Protein AF-A0A1G4JW52-F1 (afdb_monomer)

Solvent-accessible surface area (backbone atoms only — not comparable to full-atom values): 20414 Å² total; per-residue (Å²): 137,80,79,78,57,79,66,62,56,62,60,57,61,64,74,46,33,44,65,82,76,37,97,44,69,66,64,47,50,51,54,47,52,68,55,27,67,71,50,49,53,53,51,51,52,50,51,51,51,46,52,47,47,48,56,51,51,37,49,50,28,60,75,71,66,57,43,74,62,52,40,50,52,46,50,51,53,46,51,52,48,51,53,50,51,53,52,51,49,53,53,52,52,53,51,50,50,54,51,48,50,64,75,44,39,68,61,54,40,55,45,43,59,73,64,43,33,44,71,44,51,73,47,29,28,53,49,30,25,54,51,15,50,50,33,34,76,70,61,76,39,77,45,72,63,77,45,51,34,12,66,59,46,50,53,49,44,42,69,69,43,52,53,39,55,77,68,64,73,66,92,47,71,76,55,52,53,59,53,46,58,37,48,49,49,38,53,52,25,51,60,54,59,75,79,70,62,90,55,64,70,55,50,56,60,54,22,74,71,48,78,45,48,59,82,76,31,100,39,73,67,59,50,52,51,64,65,43,46,66,58,55,52,53,47,52,53,51,37,59,69,43,40,75,74,75,39,52,66,60,42,52,51,50,47,52,49,52,49,51,49,52,51,50,51,61,76,44,41,58,71,66,55,50,71,56,57,45,51,52,49,50,49,45,48,60,74,67,58,38,50,88,49,73,78,46,28,46,55,47,27,23,39,46,20,52,61,53,46,79,72,60,90,62,95,62,70,55,62,82,37,47,44,19,68,55,31,52,52,41,48,54,53,36,40,53,37,35,66,67,56,44,100,72,57,42,74,86,47,29,68,59,38,51,51,52,34,60,63,42,66,62,62,87,81,78,78,127

Secondary structure (DSSP, 8-state):
-----HHHHHHHTTSS-HHHHSSSHHHHHHHHHHH-HHHHHHHHHHHHHHHHHHHHHHHHHHHTT-HHHHHHHHHHHHHHHHHHHHHHHHHHHHHHHHHHHHHTHHHHHHHHHHH--TT-HHHHHHHHHHHHHHHHHTT-SSSS-S-SSHHHHHHHHIIIIIHHHHTT----HHHHHHHHHHHHHHHHHHHHTTSS-TTHHHHHHHHHH---HHHH-S-HHHHHHHHTHHHHHHHHHHHHHHHTTT-HHHHHHHHHHHHHHHHHHHHTGGGG--HHHHHHHHHHHHHH--TT-GGGHHHHHHHHHHHHHTT--SSS-S---SSHHHHHHHHHHHHHHHHTT-TT--GGGHHHHHHHHHHTT--GGG--

pLDDT: mean 81.18, std 14.86, range [28.08, 95.75]

Mean predicted aligned error: 9.91 Å

Sequence (368 aa):
MEGKSFLGLASDEKTQVPAKVFRCQALWAIRDVFKWRKFQIVAAIFVGLICASVVGLGRLFQTHGAGKVAYLLSAEFAFLGIELFFAATVIFIEQKKKTTVRQQRMELFRQIMAQQPGTALAKWDVIAVEMNDYLNKQAIWHSPWCFYDGAMLFAFFRTLIYIPLQDGKFDSDAEIVLLRDAAQNYEESLFASENENEKTGRVSNLSSEKKLPVELHHSKATWVLTRSKKMIVIGSLYALVYGWFGQLLAVVIFECFHFAISFYVFWNRANFLSLADSLEFMNNVHKFEPWEDDSKWDEIARATNAAFSGKRMDNFDNDYFFDGNHCRQLFKQRLSSIIADRKLRLPELIPFAHELRAACGFDSKDQV

Foldseek 3Di:
DDDPDPVVVVVVVLQFFQLVVDPDPVVVVVVQQVLDPVSVVVVVVLVVVLCCQLVVVVVVCVVVVVDPVSSVVSVVVSVVSVVVSVVVSVVVLVVLLLVVCLVCVLVLLVLCLVQLCQPPQVSLRNSQSVVLCVCVVVVVGSDSHSDRGSVRVVVSCVPRPQVCLVVVVDDDPVVNVSSVVSSVSNLVSNCVVVVDDPCPVVLLVQLVPDDFLVVVDVDPVRVLVVQCVVVVVVLVVVCVVCVVVVPNVVSVVVSVVSVVVSVVCLVCVLVVDDLSLLSVLLVLCVVQLCQQPLVCLQSSQSSSLSVQQVPDPDPGDSRSARGSVSSVVSLLVNLVCACVCDDNGDVSCNVVSVVSCVRNVVDPPPDD

Radius of gyration: 25.96 Å; Cα contacts (8 Å, |Δi|>4): 309; chains: 1; bounding box: 70×64×62 Å

Structure (mmCIF, N/CA/C/O backbone):
data_AF-A0A1G4JW52-F1
#
_entry.id   AF-A0A1G4JW52-F1
#
loop_
_atom_site.group_PDB
_atom_site.id
_atom_site.type_symbol
_atom_site.label_atom_id
_atom_site.label_alt_id
_atom_site.label_comp_id
_atom_site.label_asym_id
_atom_site.label_entity_id
_atom_site.label_seq_id
_atom_site.pdbx_PDB_ins_code
_atom_site.Cartn_x
_atom_site.Cartn_y
_atom_site.Cartn_z
_atom_site.occupancy
_atom_site.B_iso_or_equiv
_atom_site.auth_seq_id
_atom_site.auth_comp_id
_atom_site.auth_asym_id
_atom_site.auth_atom_id
_atom_site.pdbx_PDB_model_num
ATOM 1 N N . MET A 1 1 ? 2.669 -43.915 -13.879 1.00 36.38 1 MET A N 1
ATOM 2 C CA . MET A 1 1 ? 3.300 -42.577 -13.898 1.00 36.38 1 MET A CA 1
ATOM 3 C C . MET A 1 1 ? 2.516 -41.732 -14.880 1.00 36.38 1 MET A C 1
ATOM 5 O O . MET A 1 1 ? 2.816 -41.715 -16.064 1.00 36.38 1 MET A O 1
ATOM 9 N N . GLU A 1 2 ? 1.417 -41.160 -14.401 1.00 29.41 2 GLU A N 1
ATOM 10 C CA . GLU A 1 2 ? 0.492 -40.385 -15.223 1.00 29.41 2 GLU A CA 1
ATOM 11 C C . GLU A 1 2 ? 1.015 -38.961 -15.387 1.00 29.41 2 GLU A C 1
ATOM 13 O O . GLU A 1 2 ? 1.279 -38.256 -14.410 1.00 29.41 2 GLU A O 1
ATOM 18 N N . GLY A 1 3 ? 1.169 -38.553 -16.644 1.00 31.36 3 GLY A N 1
ATOM 19 C CA . GLY A 1 3 ? 1.405 -37.170 -17.014 1.00 31.36 3 GLY A CA 1
ATOM 20 C C . GLY A 1 3 ? 0.182 -36.334 -16.663 1.00 31.36 3 GLY A C 1
ATOM 21 O O . GLY A 1 3 ? -0.808 -36.331 -17.392 1.00 31.36 3 GLY A O 1
ATOM 22 N N . LYS A 1 4 ? 0.264 -35.586 -15.560 1.00 32.56 4 LYS A N 1
ATOM 23 C CA . LYS A 1 4 ? -0.603 -34.425 -15.356 1.00 32.56 4 LYS A CA 1
ATOM 24 C C . LYS A 1 4 ? -0.311 -33.438 -16.481 1.00 32.56 4 LYS A C 1
ATOM 26 O O . LYS A 1 4 ? 0.816 -32.969 -16.633 1.00 32.56 4 LYS A O 1
ATOM 31 N N . SER A 1 5 ? -1.322 -33.202 -17.311 1.00 33.56 5 SER A N 1
ATOM 32 C CA . SER A 1 5 ? -1.207 -32.373 -18.502 1.00 33.56 5 SER A CA 1
ATOM 33 C C . SER A 1 5 ? -0.759 -30.952 -18.143 1.00 33.56 5 SER A C 1
ATOM 35 O O . SER A 1 5 ? -1.274 -30.315 -17.225 1.00 33.56 5 SER A O 1
ATOM 37 N N . PHE A 1 6 ? 0.185 -30.435 -18.925 1.00 34.00 6 PHE A N 1
ATOM 38 C CA . PHE A 1 6 ? 0.658 -29.048 -18.891 1.00 34.00 6 PHE A CA 1
ATOM 39 C C . PHE A 1 6 ? -0.477 -28.029 -19.162 1.00 34.00 6 PHE A C 1
ATOM 41 O O . PHE A 1 6 ? -0.340 -26.842 -18.886 1.00 34.00 6 PHE A O 1
ATOM 48 N N . LEU A 1 7 ? -1.622 -28.501 -19.672 1.00 35.06 7 LEU A N 1
ATOM 49 C CA . LEU A 1 7 ? -2.827 -27.716 -19.943 1.00 35.06 7 LEU A CA 1
ATOM 50 C C . LEU A 1 7 ? -3.673 -27.446 -18.687 1.00 35.06 7 LEU A C 1
ATOM 52 O O . LEU A 1 7 ? -4.317 -26.403 -18.629 1.00 35.06 7 LEU A O 1
ATOM 56 N N . GLY A 1 8 ? -3.633 -28.318 -17.671 1.00 28.08 8 GLY A N 1
ATOM 57 C CA . GLY A 1 8 ? -4.371 -28.111 -16.414 1.00 28.08 8 GLY A CA 1
ATOM 58 C C . GLY A 1 8 ? -3.768 -27.029 -15.509 1.00 28.08 8 GLY A C 1
ATOM 59 O O . GLY A 1 8 ? -4.492 -26.333 -14.807 1.00 28.08 8 GLY A O 1
ATOM 60 N N . LEU A 1 9 ? -2.448 -26.823 -15.574 1.00 36.09 9 LEU A N 1
ATOM 61 C CA . LEU A 1 9 ? -1.764 -25.752 -14.832 1.00 36.09 9 LEU A CA 1
ATOM 62 C C . LEU A 1 9 ? -2.040 -24.361 -15.428 1.00 36.09 9 LEU A C 1
ATOM 64 O O . LEU A 1 9 ? -2.125 -23.381 -14.696 1.00 36.09 9 LEU A O 1
ATOM 68 N N . ALA A 1 10 ? -2.236 -24.271 -16.747 1.00 43.75 10 ALA A N 1
ATOM 69 C CA . ALA A 1 10 ? -2.485 -23.003 -17.434 1.00 43.75 10 ALA A CA 1
ATOM 70 C C . ALA A 1 10 ? -3.913 -22.456 -17.228 1.00 43.75 10 ALA A C 1
ATOM 72 O O . ALA A 1 10 ? -4.134 -21.254 -17.399 1.00 43.75 10 ALA A O 1
ATOM 73 N N . SER A 1 11 ? -4.884 -23.313 -16.888 1.00 43.53 11 SER A N 1
ATOM 74 C CA . SER A 1 11 ? -6.239 -22.887 -16.510 1.00 43.53 11 SER A CA 1
ATOM 75 C C . SER A 1 11 ? -6.322 -22.441 -15.050 1.00 43.53 11 SER A C 1
ATOM 77 O O . SER A 1 11 ? -7.004 -21.458 -14.774 1.00 43.53 11 SER A O 1
ATOM 79 N N . ASP A 1 12 ? -5.587 -23.097 -14.145 1.00 51.25 12 ASP A N 1
ATOM 80 C CA . ASP A 1 12 ? -5.534 -22.734 -12.718 1.00 51.25 12 ASP A CA 1
ATOM 81 C C . ASP A 1 12 ? -4.677 -21.482 -12.446 1.00 51.25 12 ASP A C 1
ATOM 83 O O . ASP A 1 12 ? -4.957 -20.719 -11.526 1.00 51.25 12 ASP A O 1
ATOM 87 N N . GLU A 1 13 ? -3.662 -21.196 -13.272 1.00 54.56 13 GLU A N 1
ATOM 88 C CA . GLU A 1 13 ? -2.859 -19.964 -13.153 1.00 54.56 13 GLU A CA 1
ATOM 89 C C . GLU A 1 13 ? -3.654 -18.678 -13.458 1.00 54.56 13 GLU A C 1
ATOM 91 O O . GLU A 1 13 ? -3.258 -17.589 -13.038 1.00 54.56 13 GLU A O 1
ATOM 96 N N . LYS A 1 14 ? -4.765 -18.775 -14.204 1.00 58.12 14 LYS A N 1
ATOM 97 C CA . LYS A 1 14 ? -5.596 -17.616 -14.580 1.00 58.12 14 LYS A CA 1
ATOM 98 C C . LYS A 1 14 ? -6.627 -17.235 -13.521 1.00 58.12 14 LYS A C 1
ATOM 100 O O . LYS A 1 14 ? -7.138 -16.122 -13.563 1.00 58.12 14 LYS A O 1
ATOM 105 N N . THR A 1 15 ? -6.934 -18.135 -12.591 1.00 69.81 15 THR A N 1
ATOM 106 C CA . THR A 1 15 ? -7.945 -17.927 -11.541 1.00 69.81 15 THR A CA 1
ATOM 107 C C . THR A 1 15 ? -7.345 -17.409 -10.234 1.00 69.81 15 THR A C 1
ATOM 109 O O . THR A 1 15 ? -8.069 -17.192 -9.264 1.00 69.81 15 THR A O 1
ATOM 112 N N . GLN A 1 16 ? -6.028 -17.188 -10.186 1.00 85.69 16 GLN A N 1
ATOM 113 C CA . GLN A 1 16 ? -5.319 -16.745 -8.990 1.00 85.69 16 GLN A CA 1
ATOM 114 C C . GLN A 1 16 ? -4.599 -15.417 -9.219 1.00 85.69 16 GLN A C 1
ATOM 116 O O . GLN A 1 16 ? -4.092 -15.133 -10.305 1.00 85.69 16 GLN A O 1
ATOM 121 N N . VAL A 1 17 ? -4.524 -14.600 -8.165 1.00 90.50 17 VAL A N 1
ATOM 122 C CA . VAL A 1 17 ? -3.693 -13.394 -8.178 1.00 90.50 17 VAL A CA 1
ATOM 123 C C . VAL A 1 17 ? -2.208 -13.766 -8.294 1.00 90.50 17 VAL A C 1
ATOM 125 O O . VAL A 1 17 ? -1.778 -14.768 -7.711 1.00 90.50 17 VAL A O 1
ATOM 128 N N . PRO A 1 18 ? -1.390 -12.952 -8.981 1.00 90.75 18 PRO A N 1
ATOM 129 C CA . PRO A 1 18 ? 0.047 -13.180 -9.100 1.00 90.75 18 PRO A CA 1
ATOM 130 C C . PRO A 1 18 ? 0.778 -13.415 -7.778 1.00 90.75 18 PRO A C 1
ATOM 132 O O . PRO A 1 18 ? 1.715 -14.207 -7.752 1.00 90.75 18 PRO A O 1
ATOM 135 N N . ALA A 1 19 ? 0.347 -12.805 -6.674 1.00 90.62 19 ALA A N 1
ATOM 136 C CA . ALA A 1 19 ? 0.946 -13.031 -5.359 1.00 90.62 19 ALA A CA 1
ATOM 137 C C . ALA A 1 19 ? 0.933 -14.499 -4.890 1.00 90.62 19 ALA A C 1
ATOM 139 O O . ALA A 1 19 ? 1.749 -14.871 -4.052 1.00 90.62 19 ALA A O 1
ATOM 140 N N . LYS A 1 20 ? 0.046 -15.343 -5.436 1.00 89.62 20 LYS A N 1
ATOM 141 C CA . LYS A 1 20 ? -0.003 -16.789 -5.145 1.00 89.62 20 LYS A CA 1
ATOM 142 C C . LYS A 1 20 ? 0.909 -17.619 -6.053 1.00 89.62 20 LYS A C 1
ATOM 144 O O . LYS A 1 20 ? 1.243 -18.749 -5.716 1.00 89.62 20 LYS A O 1
ATOM 149 N N . VAL A 1 21 ? 1.319 -17.056 -7.189 1.00 89.62 21 VAL A N 1
ATOM 150 C CA . VAL A 1 21 ? 2.126 -17.728 -8.220 1.00 89.62 21 VAL A CA 1
ATOM 151 C C . VAL A 1 21 ? 3.598 -17.318 -8.125 1.00 89.62 21 VAL A C 1
ATOM 153 O O . VAL A 1 21 ? 4.502 -18.135 -8.293 1.00 89.62 21 VAL A O 1
ATOM 156 N N . PHE A 1 22 ? 3.861 -16.041 -7.849 1.00 88.62 22 PHE A N 1
ATOM 157 C CA . PHE A 1 22 ? 5.203 -15.478 -7.793 1.00 88.62 22 PHE A CA 1
ATOM 158 C C . PHE A 1 22 ? 5.724 -15.419 -6.366 1.00 88.62 22 PHE A C 1
ATOM 160 O O . PHE A 1 22 ? 5.031 -15.015 -5.440 1.00 88.62 22 PHE A O 1
ATOM 167 N N . ARG A 1 23 ? 7.014 -15.726 -6.208 1.00 86.44 23 ARG A N 1
ATOM 168 C CA . ARG A 1 23 ? 7.703 -15.626 -4.916 1.00 86.44 23 ARG A CA 1
ATOM 169 C C . ARG A 1 23 ? 7.748 -14.193 -4.375 1.00 86.44 23 ARG A C 1
ATOM 171 O O . ARG A 1 23 ? 7.809 -14.002 -3.166 1.00 86.44 23 ARG A O 1
ATOM 178 N N . CYS A 1 24 ? 7.792 -13.199 -5.260 1.00 87.56 24 CYS A N 1
ATOM 179 C CA . CYS A 1 24 ? 7.760 -11.793 -4.882 1.00 87.56 24 CYS A CA 1
ATOM 180 C C . CYS A 1 24 ? 7.247 -10.905 -6.022 1.00 87.56 24 CYS A C 1
ATOM 182 O O . CYS A 1 24 ? 7.323 -11.257 -7.205 1.00 87.56 24 CYS A O 1
ATOM 184 N N . GLN A 1 25 ? 6.809 -9.703 -5.650 1.00 87.75 25 GLN A N 1
ATOM 185 C CA . GLN A 1 25 ? 6.288 -8.693 -6.567 1.00 87.75 25 GLN A CA 1
ATOM 186 C C . GLN A 1 25 ? 7.308 -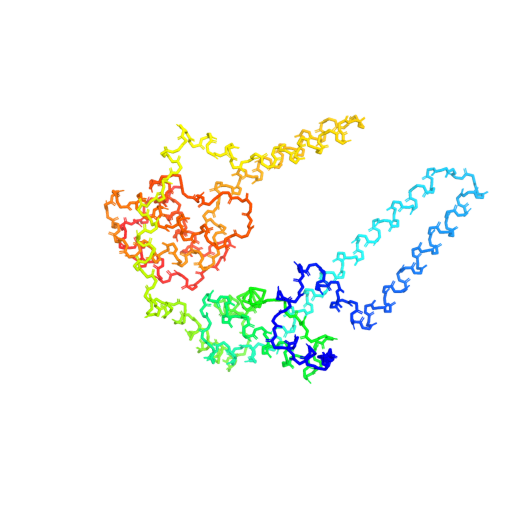8.263 -7.631 1.00 87.75 25 GLN A C 1
ATOM 188 O O . GLN A 1 25 ? 6.928 -8.008 -8.770 1.00 87.75 25 GLN A O 1
ATOM 193 N N . ALA A 1 26 ? 8.604 -8.230 -7.303 1.00 86.00 26 ALA A N 1
ATOM 194 C CA . ALA A 1 26 ? 9.647 -7.853 -8.258 1.00 86.00 26 ALA A CA 1
ATOM 195 C C . ALA A 1 26 ? 9.738 -8.837 -9.438 1.00 86.00 26 ALA A C 1
ATOM 197 O O . ALA A 1 26 ? 9.808 -8.414 -10.590 1.00 86.00 26 ALA A O 1
ATOM 198 N N . LEU A 1 27 ? 9.677 -10.147 -9.170 1.00 89.94 27 LEU A N 1
ATOM 199 C CA . LEU A 1 27 ? 9.713 -11.172 -10.220 1.00 89.94 27 LEU A CA 1
ATOM 200 C C . LEU A 1 27 ? 8.478 -11.108 -11.121 1.00 89.94 27 LEU A C 1
ATOM 202 O O . LEU A 1 27 ? 8.601 -11.233 -12.341 1.00 89.94 27 LEU A O 1
ATOM 206 N N . TRP A 1 28 ? 7.301 -10.883 -10.531 1.00 92.88 28 TRP A N 1
ATOM 207 C CA . TRP A 1 28 ? 6.077 -10.649 -11.294 1.00 92.88 28 TRP A CA 1
ATOM 208 C C . TRP A 1 28 ? 6.202 -9.409 -12.183 1.00 92.88 28 TRP A C 1
ATOM 210 O O . TRP A 1 28 ? 5.951 -9.501 -13.382 1.00 92.88 28 TRP A O 1
ATOM 220 N N . ALA A 1 29 ? 6.632 -8.277 -11.617 1.00 90.06 29 ALA A N 1
ATOM 221 C CA . ALA A 1 29 ? 6.743 -7.017 -12.340 1.00 90.06 29 ALA A CA 1
ATOM 222 C C . ALA A 1 29 ? 7.694 -7.156 -13.531 1.00 90.06 29 ALA A C 1
ATOM 224 O O . ALA A 1 29 ? 7.327 -6.798 -14.644 1.00 90.06 29 ALA A O 1
ATOM 225 N N . ILE A 1 30 ? 8.868 -7.764 -13.323 1.00 89.56 30 ILE A N 1
ATOM 226 C CA . ILE A 1 30 ? 9.816 -8.096 -14.393 1.00 89.56 30 ILE A CA 1
ATOM 227 C C . ILE A 1 30 ? 9.107 -8.903 -15.485 1.00 89.56 30 ILE A C 1
ATOM 229 O O . ILE A 1 30 ? 9.122 -8.508 -16.649 1.00 89.56 30 ILE A O 1
ATOM 233 N N . ARG A 1 31 ? 8.437 -10.006 -15.134 1.00 90.69 31 ARG A N 1
ATOM 234 C CA . ARG A 1 31 ? 7.753 -10.844 -16.129 1.00 90.69 31 ARG A CA 1
ATOM 235 C C . ARG A 1 31 ? 6.669 -10.084 -16.897 1.00 90.69 31 ARG A C 1
ATOM 237 O O . ARG A 1 31 ? 6.579 -10.279 -18.108 1.00 90.69 31 ARG A O 1
ATOM 244 N N . ASP A 1 32 ? 5.866 -9.261 -16.224 1.00 90.69 32 ASP A N 1
ATOM 245 C CA . ASP A 1 32 ? 4.846 -8.410 -16.852 1.00 90.69 32 ASP A CA 1
ATOM 246 C C . ASP A 1 32 ? 5.504 -7.484 -17.883 1.00 90.69 32 ASP A C 1
ATOM 248 O O . ASP A 1 32 ? 5.226 -7.593 -19.077 1.00 90.69 32 ASP A O 1
ATOM 252 N N . VAL A 1 33 ? 6.507 -6.708 -17.456 1.00 90.31 33 VAL A N 1
ATOM 253 C CA . VAL A 1 33 ? 7.274 -5.793 -18.315 1.00 90.31 33 VAL A CA 1
ATOM 254 C C . VAL A 1 33 ? 7.837 -6.516 -19.545 1.00 90.31 33 VAL A C 1
ATOM 256 O O . VAL A 1 33 ? 7.682 -6.053 -20.677 1.00 90.31 33 VAL A O 1
ATOM 259 N N . PHE A 1 34 ? 8.464 -7.679 -19.351 1.00 90.06 34 PHE A N 1
ATOM 260 C CA . PHE A 1 34 ? 9.072 -8.449 -20.435 1.00 90.06 34 PHE A CA 1
ATOM 261 C C . PHE A 1 34 ? 8.050 -9.068 -21.392 1.00 90.06 34 PHE A C 1
ATOM 263 O O . PHE A 1 34 ? 8.429 -9.425 -22.505 1.00 90.06 34 PHE A O 1
ATOM 270 N N . LYS A 1 35 ? 6.767 -9.182 -21.029 1.00 90.44 35 LYS A N 1
ATOM 271 C CA . LYS A 1 35 ? 5.701 -9.561 -21.974 1.00 90.44 35 LYS A CA 1
ATOM 272 C C . LYS A 1 35 ? 5.273 -8.396 -22.863 1.00 90.44 35 LYS A C 1
ATOM 274 O O . LYS A 1 35 ? 4.626 -8.613 -23.888 1.00 90.44 35 LYS A O 1
ATOM 279 N N . TRP A 1 36 ? 5.658 -7.166 -22.535 1.00 91.88 36 TRP A N 1
ATOM 280 C CA . TRP A 1 36 ? 5.297 -6.008 -23.331 1.00 91.88 36 TRP A CA 1
ATOM 281 C C . TRP A 1 36 ? 6.199 -5.841 -24.556 1.00 91.88 36 TRP A C 1
ATOM 283 O O . TRP A 1 36 ? 7.333 -5.377 -24.465 1.00 91.88 36 TRP A O 1
ATOM 293 N N . ARG A 1 37 ? 5.662 -6.113 -25.749 1.00 90.56 37 ARG A N 1
ATOM 294 C CA . ARG A 1 37 ? 6.407 -5.974 -27.015 1.00 90.56 37 ARG A CA 1
ATOM 295 C C . ARG A 1 37 ? 7.048 -4.594 -27.217 1.00 90.56 37 ARG A C 1
ATOM 297 O O . ARG A 1 37 ? 8.169 -4.511 -27.704 1.00 90.56 37 ARG A O 1
ATOM 304 N N . LYS A 1 38 ? 6.363 -3.506 -26.834 1.00 90.44 38 LYS A N 1
ATOM 305 C CA . LYS A 1 38 ? 6.927 -2.146 -26.945 1.00 90.44 38 LYS A CA 1
ATOM 306 C C . LYS A 1 38 ? 8.148 -1.980 -26.038 1.00 90.44 38 LYS A C 1
ATOM 308 O O . LYS A 1 38 ? 9.149 -1.434 -26.483 1.00 90.44 38 LYS A O 1
ATOM 313 N N . PHE A 1 39 ? 8.085 -2.500 -24.811 1.00 91.50 39 PHE A N 1
ATOM 314 C CA . PHE A 1 39 ? 9.230 -2.497 -23.905 1.00 91.50 39 PHE A CA 1
ATOM 315 C C . PHE A 1 39 ? 10.388 -3.322 -24.465 1.00 91.50 39 PHE A C 1
ATOM 317 O O . PHE A 1 39 ? 11.506 -2.829 -24.481 1.00 91.50 39 PHE A O 1
ATOM 324 N N . GLN A 1 40 ? 10.132 -4.529 -24.981 1.00 92.62 40 GLN A N 1
ATOM 325 C CA . GLN A 1 40 ? 11.180 -5.381 -25.557 1.00 92.62 40 GLN A CA 1
ATOM 326 C C . GLN A 1 40 ? 11.977 -4.658 -26.655 1.00 92.62 40 GLN A C 1
ATOM 328 O O . GLN A 1 40 ? 13.202 -4.731 -26.673 1.00 92.62 40 GLN A O 1
ATOM 333 N N . ILE A 1 41 ? 11.290 -3.926 -27.541 1.00 93.56 41 ILE A N 1
ATOM 334 C CA . ILE A 1 41 ? 11.931 -3.143 -28.609 1.00 93.56 41 ILE A CA 1
ATOM 335 C C . ILE A 1 41 ? 12.787 -2.018 -28.016 1.00 93.56 41 ILE A C 1
ATOM 337 O O . ILE A 1 41 ? 13.953 -1.878 -28.375 1.00 93.56 41 ILE A O 1
ATOM 341 N N . VAL A 1 42 ? 12.229 -1.232 -27.090 1.00 93.88 42 VAL A N 1
ATOM 342 C CA . VAL A 1 42 ? 12.944 -0.109 -26.462 1.00 93.88 42 VAL A CA 1
ATOM 343 C C . VAL A 1 42 ? 14.151 -0.602 -25.657 1.00 93.88 42 VAL A C 1
ATOM 345 O O . VAL A 1 42 ? 15.231 -0.032 -25.772 1.00 93.88 42 VAL A O 1
ATOM 348 N N . ALA A 1 43 ? 13.999 -1.686 -24.897 1.00 93.12 43 ALA A N 1
ATOM 349 C CA . ALA A 1 43 ? 15.075 -2.300 -24.130 1.00 93.12 43 ALA A CA 1
ATOM 350 C C . ALA A 1 43 ? 16.192 -2.824 -25.043 1.00 93.12 43 ALA A C 1
ATOM 352 O O . ALA A 1 43 ? 17.362 -2.603 -24.750 1.00 93.12 43 ALA A O 1
ATOM 353 N N . ALA A 1 44 ? 15.858 -3.451 -26.177 1.00 94.06 44 ALA A N 1
ATOM 354 C CA . ALA A 1 44 ? 16.855 -3.904 -27.147 1.00 94.06 44 ALA A CA 1
ATOM 355 C C . ALA A 1 44 ? 17.651 -2.734 -27.750 1.00 94.06 44 ALA A C 1
ATOM 357 O O . ALA A 1 44 ? 18.877 -2.807 -27.837 1.00 94.06 44 ALA A O 1
ATOM 358 N N . ILE A 1 45 ? 16.974 -1.636 -28.110 1.00 94.44 45 ILE A N 1
ATOM 359 C CA . ILE A 1 45 ? 17.630 -0.410 -28.593 1.00 94.44 45 ILE A CA 1
ATOM 360 C C . ILE A 1 45 ? 18.543 0.165 -27.505 1.00 94.44 45 ILE A C 1
ATOM 362 O O . ILE A 1 45 ? 19.698 0.482 -27.776 1.00 94.44 45 ILE A O 1
ATOM 366 N N . PHE A 1 46 ? 18.050 0.260 -26.269 1.00 93.44 46 PHE A N 1
ATOM 367 C CA . PHE A 1 46 ? 18.803 0.797 -25.139 1.00 93.44 46 PHE A CA 1
ATOM 368 C C . PHE A 1 46 ? 20.062 -0.027 -24.834 1.00 93.44 46 PHE A C 1
ATOM 370 O O . PHE A 1 46 ? 21.151 0.532 -24.725 1.00 93.44 46 PHE A O 1
ATOM 377 N N . VAL A 1 47 ? 19.946 -1.357 -24.785 1.00 91.81 47 VAL A N 1
ATOM 378 C CA . VAL A 1 47 ? 21.094 -2.262 -24.613 1.00 91.81 47 VAL A CA 1
ATOM 379 C C . VAL A 1 47 ? 22.091 -2.092 -25.758 1.00 91.81 47 VAL A C 1
ATOM 381 O O . VAL A 1 47 ? 23.290 -1.991 -25.508 1.00 91.81 47 VAL A O 1
ATOM 384 N N . GLY A 1 48 ? 21.612 -1.982 -27.002 1.00 92.31 48 GLY A N 1
ATOM 385 C CA . GLY A 1 48 ? 22.464 -1.698 -28.157 1.00 92.31 48 GLY A CA 1
ATOM 386 C C . GLY A 1 48 ? 23.253 -0.393 -28.009 1.00 92.31 48 GLY A C 1
ATOM 387 O O . GLY A 1 48 ? 24.456 -0.378 -28.267 1.00 92.31 48 GLY A O 1
ATOM 388 N N . LEU A 1 49 ? 22.609 0.679 -27.534 1.00 90.88 49 LEU A N 1
ATOM 389 C CA . LEU A 1 49 ? 23.253 1.973 -27.277 1.00 90.88 49 LEU A CA 1
ATOM 390 C C . LEU A 1 49 ? 24.295 1.897 -26.153 1.00 90.88 49 LEU A C 1
ATOM 392 O O . LEU A 1 49 ? 25.370 2.474 -26.297 1.00 90.88 49 LEU A O 1
ATOM 396 N N . ILE A 1 50 ? 24.016 1.163 -25.073 1.00 89.94 50 ILE A N 1
ATOM 397 C CA . ILE A 1 50 ? 24.970 0.946 -23.974 1.00 89.94 50 ILE A CA 1
ATOM 398 C C . ILE A 1 50 ? 26.182 0.137 -24.449 1.00 89.94 50 ILE A C 1
ATOM 400 O O . ILE A 1 50 ? 27.323 0.497 -24.168 1.00 89.94 50 ILE A O 1
ATOM 404 N N . CYS A 1 51 ? 25.970 -0.937 -25.213 1.00 86.94 51 CYS A N 1
ATOM 405 C CA . CYS A 1 51 ? 27.077 -1.706 -25.777 1.00 86.94 51 CYS A CA 1
ATOM 406 C C . CYS A 1 51 ? 27.922 -0.848 -26.729 1.00 86.94 51 CYS A C 1
ATOM 408 O O . CYS A 1 51 ? 29.151 -0.884 -26.661 1.00 86.94 51 CYS A O 1
ATOM 410 N N . ALA A 1 52 ? 27.277 -0.049 -27.585 1.00 86.12 52 ALA A N 1
ATOM 411 C CA . ALA A 1 52 ? 27.965 0.857 -28.496 1.00 86.12 52 ALA A CA 1
ATOM 412 C C . ALA A 1 52 ? 28.752 1.947 -27.752 1.00 86.12 52 ALA A C 1
ATOM 414 O O . ALA A 1 52 ? 29.874 2.253 -28.151 1.00 86.12 52 ALA A O 1
ATOM 415 N N . SER A 1 53 ? 28.215 2.502 -26.660 1.00 83.75 53 SER A N 1
ATOM 416 C CA . SER A 1 53 ? 28.902 3.530 -25.874 1.00 83.75 53 SER A CA 1
ATOM 417 C C . SER A 1 53 ? 30.095 2.955 -25.110 1.00 83.75 53 SER A C 1
ATOM 419 O O . SER A 1 53 ? 31.197 3.479 -25.245 1.00 83.75 53 SER A O 1
ATOM 421 N N . VAL A 1 54 ? 29.931 1.840 -24.393 1.00 81.94 54 VAL A N 1
ATOM 422 C CA . VAL A 1 54 ? 31.007 1.231 -23.592 1.00 81.94 54 VAL A CA 1
ATOM 423 C C . VAL A 1 54 ? 32.128 0.695 -24.484 1.00 81.94 54 VAL A C 1
ATOM 425 O O . VAL A 1 54 ? 33.303 0.946 -24.220 1.00 81.94 54 VAL A O 1
ATOM 428 N N . VAL A 1 55 ? 31.796 -0.008 -25.573 1.00 82.12 55 VAL A N 1
ATOM 429 C CA . VAL A 1 55 ? 32.808 -0.575 -26.481 1.00 82.12 55 VAL A CA 1
ATOM 430 C C . VAL A 1 55 ? 33.402 0.501 -27.390 1.00 82.12 55 VAL A C 1
ATOM 432 O O . VAL A 1 55 ? 34.617 0.540 -27.578 1.00 82.12 55 VAL A O 1
ATOM 435 N N . GLY A 1 56 ? 32.568 1.376 -27.954 1.00 79.81 56 GLY A N 1
ATOM 436 C CA . GLY A 1 56 ? 32.989 2.410 -28.899 1.00 79.81 56 GLY A CA 1
ATOM 437 C C . GLY A 1 56 ? 33.795 3.519 -28.233 1.00 79.81 56 GLY A C 1
ATOM 438 O O . GLY A 1 56 ? 34.941 3.754 -28.615 1.00 79.81 56 GLY A O 1
ATOM 439 N N . LEU A 1 57 ? 33.240 4.161 -27.198 1.00 76.81 57 LEU A N 1
ATOM 440 C CA . LEU A 1 57 ? 33.948 5.216 -26.465 1.00 76.81 57 LEU A CA 1
ATOM 441 C C . LEU A 1 57 ? 35.108 4.636 -25.658 1.00 76.81 57 LEU A C 1
ATOM 443 O O . LEU A 1 57 ? 36.174 5.239 -25.621 1.00 76.81 57 LEU A O 1
ATOM 447 N N . GLY A 1 58 ? 34.954 3.436 -25.088 1.00 74.75 58 GLY A N 1
ATOM 448 C CA . GLY A 1 58 ? 36.041 2.757 -24.384 1.00 74.75 58 GLY A CA 1
ATOM 449 C C . GLY A 1 58 ? 37.262 2.516 -25.275 1.00 74.75 58 GLY A C 1
ATOM 450 O O . GLY A 1 58 ? 38.385 2.808 -24.863 1.00 74.75 58 GLY A O 1
ATOM 451 N N . ARG A 1 59 ? 37.057 2.058 -26.519 1.00 76.81 59 ARG A N 1
ATOM 452 C CA . ARG A 1 59 ? 38.146 1.922 -27.502 1.00 76.81 59 ARG A CA 1
ATOM 453 C C . ARG A 1 59 ? 38.733 3.273 -27.899 1.00 76.81 59 ARG A C 1
ATOM 455 O O . ARG A 1 59 ? 39.951 3.393 -27.914 1.00 76.81 59 ARG A O 1
ATOM 462 N N . LEU A 1 60 ? 37.902 4.287 -28.150 1.00 77.19 60 LEU A N 1
ATOM 463 C CA . LEU A 1 60 ? 38.368 5.640 -28.489 1.00 77.19 60 LEU A CA 1
ATOM 464 C C . LEU A 1 60 ? 39.221 6.264 -27.372 1.00 77.19 60 LEU A C 1
ATOM 466 O O . LEU A 1 60 ? 40.266 6.858 -27.637 1.00 77.19 60 LEU A O 1
ATOM 470 N N . PHE A 1 61 ? 38.825 6.095 -26.110 1.00 78.19 61 PHE A N 1
ATOM 471 C CA . PHE A 1 61 ? 39.589 6.592 -24.965 1.00 78.19 61 PHE A CA 1
ATOM 472 C C . PHE A 1 61 ? 40.919 5.858 -24.784 1.00 78.19 61 PHE A C 1
ATOM 474 O O . PHE A 1 61 ? 41.914 6.483 -24.409 1.00 78.19 61 PHE A O 1
ATOM 481 N N . GLN A 1 62 ? 40.965 4.560 -25.096 1.00 72.62 62 GLN A N 1
ATOM 482 C CA . GLN A 1 62 ? 42.212 3.795 -25.110 1.00 72.62 62 GLN A CA 1
ATOM 483 C C . GLN A 1 62 ? 43.139 4.229 -26.253 1.00 72.62 62 GLN A C 1
ATOM 485 O O . GLN A 1 62 ? 44.334 4.396 -26.021 1.00 72.62 62 GLN A O 1
ATOM 490 N N . THR A 1 63 ? 42.614 4.466 -27.461 1.00 77.12 63 THR A N 1
ATOM 491 C CA . THR A 1 63 ? 43.428 4.869 -28.623 1.00 77.12 63 THR A CA 1
ATOM 492 C C . THR A 1 63 ? 43.966 6.294 -28.516 1.00 77.12 63 THR A C 1
ATOM 494 O O . THR A 1 63 ? 45.064 6.558 -28.993 1.00 77.12 63 THR A O 1
ATOM 497 N N . HIS A 1 64 ? 43.232 7.209 -27.876 1.00 77.69 64 HIS A N 1
ATOM 498 C CA . HIS A 1 64 ? 43.643 8.611 -27.707 1.00 77.69 64 HIS A CA 1
ATOM 499 C C . HIS A 1 64 ? 44.392 8.898 -26.395 1.00 77.69 64 HIS A C 1
ATOM 501 O O . HIS A 1 64 ? 44.655 10.056 -26.081 1.00 77.69 64 HIS A O 1
ATOM 507 N N . GLY A 1 65 ? 44.747 7.870 -25.616 1.00 72.56 65 GLY A N 1
ATOM 508 C CA . GLY A 1 65 ? 45.559 8.036 -24.406 1.00 72.56 65 GLY A CA 1
ATOM 509 C C . GLY A 1 65 ? 44.834 8.691 -23.223 1.00 72.56 65 GLY A C 1
ATOM 510 O O . GLY A 1 65 ? 45.485 9.051 -22.246 1.00 72.56 65 GLY A O 1
ATOM 511 N N . ALA A 1 66 ? 43.498 8.794 -23.256 1.00 69.31 66 ALA A N 1
ATOM 512 C CA . ALA A 1 66 ? 42.679 9.361 -22.172 1.00 69.31 66 ALA A CA 1
ATOM 513 C C . ALA A 1 66 ? 42.690 8.508 -20.879 1.00 69.31 66 ALA A C 1
ATOM 515 O O . ALA A 1 66 ? 42.159 8.905 -19.841 1.00 69.31 66 ALA A O 1
ATOM 516 N N . GLY A 1 67 ? 43.337 7.339 -20.925 1.00 75.00 67 GLY A N 1
ATOM 517 C CA . GLY A 1 67 ? 43.693 6.541 -19.759 1.00 75.00 67 GLY A CA 1
ATOM 518 C C . GLY A 1 67 ? 42.536 5.740 -19.156 1.00 75.00 67 GLY A C 1
ATOM 519 O O . GLY A 1 67 ? 41.382 5.809 -19.576 1.00 75.00 67 GLY A O 1
ATOM 520 N N . LYS A 1 68 ? 42.861 4.950 -18.125 1.00 77.00 68 LYS A N 1
ATOM 521 C CA . LYS A 1 68 ? 41.907 4.082 -17.405 1.00 77.00 68 LYS A CA 1
ATOM 522 C C . LYS A 1 68 ? 40.755 4.868 -16.761 1.00 77.00 68 LYS A C 1
ATOM 524 O O . LYS A 1 68 ? 39.668 4.325 -16.611 1.00 77.00 68 LYS A O 1
ATOM 529 N N . VAL A 1 69 ? 40.982 6.137 -16.418 1.00 77.94 69 VAL A N 1
ATOM 530 C CA . VAL A 1 69 ? 39.992 7.013 -15.772 1.00 77.94 69 VAL A CA 1
ATOM 531 C C . VAL A 1 69 ? 38.818 7.316 -16.706 1.00 77.94 69 VAL A C 1
ATOM 533 O O . VAL A 1 69 ? 37.674 7.174 -16.292 1.00 77.94 69 VAL A O 1
ATOM 536 N N . ALA A 1 70 ? 39.071 7.653 -17.975 1.00 78.62 70 ALA A N 1
ATOM 537 C CA . ALA A 1 70 ? 38.002 7.918 -18.941 1.00 78.62 70 ALA A CA 1
ATOM 538 C C . ALA A 1 70 ? 37.146 6.668 -19.220 1.00 78.62 70 ALA A C 1
ATOM 540 O O . ALA A 1 70 ? 35.923 6.757 -19.326 1.00 78.62 70 ALA A O 1
ATOM 541 N N . TYR A 1 71 ? 37.777 5.489 -19.260 1.00 78.38 71 TYR A N 1
ATOM 542 C CA . TYR A 1 71 ? 37.063 4.215 -19.362 1.00 78.38 71 TYR A CA 1
ATOM 543 C C . TYR A 1 71 ? 36.174 3.955 -18.136 1.00 78.38 71 TYR A C 1
ATOM 545 O O . TYR A 1 71 ? 34.996 3.643 -18.302 1.00 78.38 71 TYR A O 1
ATOM 553 N N . LEU A 1 72 ? 36.701 4.139 -16.918 1.00 78.88 72 LEU A N 1
ATOM 554 C CA . LEU A 1 72 ? 35.920 3.988 -15.685 1.00 78.88 72 LEU A CA 1
ATOM 555 C C . LEU A 1 72 ? 34.722 4.945 -15.656 1.00 78.88 72 LEU A C 1
ATOM 557 O O . LEU A 1 72 ? 33.606 4.497 -15.431 1.00 78.88 72 LEU A O 1
ATOM 561 N N . LEU A 1 73 ? 34.919 6.222 -15.996 1.00 79.94 73 LEU A N 1
ATOM 562 C CA . LEU A 1 73 ? 33.822 7.192 -16.085 1.00 79.94 73 LEU A CA 1
ATOM 563 C C . LEU A 1 73 ? 32.758 6.767 -17.105 1.00 79.94 73 LEU A C 1
ATOM 565 O O . LEU A 1 73 ? 31.567 6.879 -16.829 1.00 79.94 73 LEU A O 1
ATOM 569 N N . SER A 1 74 ? 33.159 6.236 -18.266 1.00 81.00 74 SER A N 1
ATOM 570 C CA . SER A 1 74 ? 32.202 5.745 -19.268 1.00 81.00 74 SER A CA 1
ATOM 571 C C . SER A 1 74 ? 31.370 4.555 -18.772 1.00 81.00 74 SER A C 1
ATOM 573 O O . SER A 1 74 ? 30.179 4.475 -19.073 1.00 81.00 74 SER A O 1
ATOM 575 N N . ALA A 1 75 ? 31.970 3.663 -17.977 1.00 80.62 75 ALA A N 1
ATOM 576 C CA . ALA A 1 75 ? 31.275 2.534 -17.368 1.00 80.62 75 ALA A CA 1
ATOM 577 C C . ALA A 1 75 ? 30.300 2.992 -16.269 1.00 80.62 75 ALA A C 1
ATOM 579 O O . ALA A 1 75 ? 29.168 2.516 -16.234 1.00 80.62 75 ALA A O 1
ATOM 580 N N . GLU A 1 76 ? 30.696 3.962 -15.440 1.00 81.75 76 GLU A N 1
ATOM 581 C CA . GLU A 1 76 ? 29.825 4.569 -14.422 1.00 81.75 76 GLU A CA 1
ATOM 582 C C . GLU A 1 76 ? 28.610 5.266 -15.054 1.00 81.75 76 GLU A C 1
ATOM 584 O O . GLU A 1 76 ? 27.473 5.050 -14.636 1.00 81.75 76 GLU A O 1
ATOM 589 N N . PHE A 1 77 ? 28.804 6.039 -16.130 1.00 82.69 77 PHE A N 1
ATOM 590 C CA . PHE A 1 77 ? 27.684 6.646 -16.859 1.00 82.69 77 PHE A CA 1
ATOM 591 C C . PHE A 1 77 ? 26.759 5.604 -17.498 1.00 82.69 77 PHE A C 1
ATOM 593 O O . PHE A 1 77 ? 25.544 5.804 -17.532 1.00 82.69 77 PHE A O 1
ATOM 600 N N . ALA A 1 78 ? 27.306 4.490 -17.993 1.00 85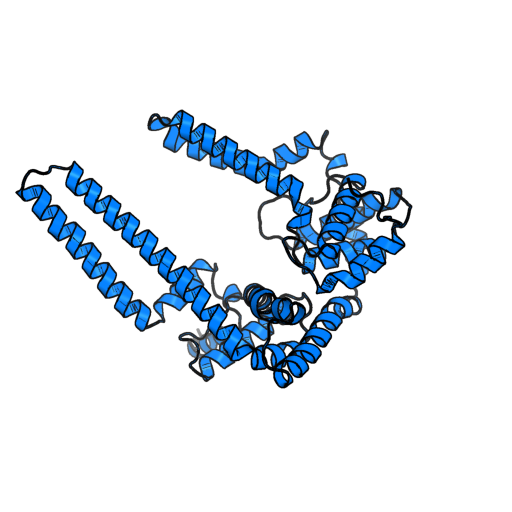.88 78 ALA A N 1
ATOM 601 C CA . ALA A 1 78 ? 26.499 3.392 -18.513 1.00 85.88 78 ALA A CA 1
ATOM 602 C C . ALA A 1 78 ? 25.664 2.732 -17.405 1.00 85.88 78 ALA A C 1
ATOM 604 O O . ALA A 1 78 ? 24.481 2.463 -17.615 1.00 85.88 78 ALA A O 1
ATOM 605 N N . PHE A 1 79 ? 26.250 2.524 -16.223 1.00 83.50 79 PHE A N 1
ATOM 606 C CA . PHE A 1 79 ? 25.550 1.988 -15.058 1.00 83.50 79 PHE A CA 1
ATOM 607 C C . PHE A 1 79 ? 24.419 2.918 -14.599 1.00 83.50 79 PHE A C 1
ATOM 609 O O . PHE A 1 79 ? 23.271 2.483 -14.518 1.00 83.50 79 PHE A O 1
ATOM 616 N N . LEU A 1 80 ? 24.701 4.215 -14.440 1.00 84.50 80 LEU A N 1
ATOM 617 C CA . LEU A 1 80 ? 23.684 5.225 -14.132 1.00 84.50 80 LEU A CA 1
ATOM 618 C C . LEU A 1 80 ? 22.567 5.251 -15.188 1.00 84.50 80 LEU A C 1
ATOM 620 O O . LEU A 1 80 ? 21.387 5.349 -14.858 1.00 84.50 80 LEU A O 1
ATOM 624 N N . GLY A 1 81 ? 22.920 5.123 -16.470 1.00 88.12 81 GLY A N 1
ATOM 625 C CA . GLY A 1 81 ? 21.947 5.027 -17.556 1.00 88.12 81 GLY A CA 1
ATOM 626 C C . GLY A 1 81 ? 21.003 3.833 -17.395 1.00 88.12 81 GLY A C 1
ATOM 627 O O . GLY A 1 81 ? 19.796 3.977 -17.592 1.00 88.12 81 GLY A O 1
ATOM 628 N N . ILE A 1 82 ? 21.531 2.665 -17.016 1.00 88.56 82 ILE A N 1
ATOM 629 C CA . ILE A 1 82 ? 20.736 1.458 -16.753 1.00 88.56 82 ILE A CA 1
ATOM 630 C C . ILE A 1 82 ? 19.778 1.689 -15.577 1.00 88.56 82 ILE A C 1
ATOM 632 O O . ILE A 1 82 ? 18.591 1.373 -15.693 1.00 88.56 82 ILE A O 1
ATOM 636 N N . GLU A 1 83 ? 20.252 2.276 -14.477 1.00 86.69 83 GLU A N 1
ATOM 637 C CA . GLU A 1 83 ? 19.408 2.593 -13.317 1.00 86.69 83 GLU A CA 1
ATOM 638 C C . GLU A 1 83 ? 18.259 3.539 -13.690 1.00 86.69 83 GLU A C 1
ATOM 640 O O . GLU A 1 83 ? 17.094 3.258 -13.390 1.00 86.69 83 GLU A O 1
ATOM 645 N N . LEU A 1 84 ? 18.565 4.620 -14.416 1.00 88.56 84 LEU A N 1
ATOM 646 C CA . LEU A 1 84 ? 17.568 5.578 -14.895 1.00 88.56 84 LEU A CA 1
ATOM 647 C C . LEU A 1 84 ? 16.554 4.927 -15.843 1.00 88.56 84 LEU A C 1
ATOM 649 O O . LEU A 1 84 ? 15.361 5.226 -15.762 1.00 88.56 84 LEU A O 1
ATOM 653 N N . PHE A 1 85 ? 16.993 4.011 -16.710 1.00 91.06 85 PHE A N 1
ATOM 654 C CA . PHE A 1 85 ? 16.109 3.272 -17.611 1.00 91.06 85 PHE A CA 1
ATOM 655 C C . PHE A 1 85 ? 15.109 2.391 -16.849 1.00 91.06 85 PHE A C 1
ATOM 657 O O . PHE A 1 85 ? 13.906 2.412 -17.142 1.00 91.06 85 PHE A O 1
ATOM 664 N N . PHE A 1 86 ? 15.573 1.648 -15.840 1.00 87.06 86 PHE A N 1
ATOM 665 C CA . PHE A 1 86 ? 14.689 0.845 -14.994 1.00 87.06 86 PHE A CA 1
ATOM 666 C C . PHE A 1 86 ? 13.739 1.722 -14.173 1.00 87.06 86 PHE A C 1
ATOM 668 O O . PHE A 1 86 ? 12.538 1.444 -14.144 1.00 87.06 86 PHE A O 1
ATOM 675 N N . ALA A 1 87 ? 14.230 2.813 -13.579 1.00 86.75 87 ALA A N 1
ATOM 676 C CA . ALA A 1 87 ? 13.399 3.758 -12.835 1.00 86.75 87 ALA A CA 1
ATOM 677 C C . ALA A 1 87 ? 12.293 4.365 -13.718 1.00 86.75 87 ALA A C 1
ATOM 679 O O . ALA A 1 87 ? 11.117 4.349 -13.345 1.00 86.75 87 ALA A O 1
ATOM 680 N N . ALA A 1 88 ? 12.640 4.824 -14.925 1.00 90.94 88 ALA A N 1
ATOM 681 C CA . ALA A 1 88 ? 11.683 5.359 -15.890 1.00 90.94 88 ALA A CA 1
ATOM 682 C C . ALA A 1 88 ? 10.643 4.309 -16.312 1.00 90.94 88 ALA A C 1
ATOM 684 O O . ALA A 1 88 ? 9.453 4.616 -16.400 1.00 90.94 88 ALA A O 1
ATOM 685 N N . THR A 1 89 ? 11.070 3.059 -16.516 1.00 89.44 89 THR A N 1
ATOM 686 C CA . THR A 1 89 ? 10.177 1.940 -16.851 1.00 89.44 89 THR A CA 1
ATOM 687 C C . THR A 1 89 ? 9.158 1.685 -15.743 1.00 89.44 89 THR A C 1
ATOM 689 O O . THR A 1 89 ? 7.964 1.574 -16.026 1.00 89.44 89 THR A O 1
ATOM 692 N N . VAL A 1 90 ? 9.603 1.635 -14.482 1.00 88.50 90 VAL A N 1
ATOM 693 C CA . VAL A 1 90 ? 8.717 1.445 -13.323 1.00 88.50 90 VAL A CA 1
ATOM 694 C C . VAL A 1 90 ? 7.698 2.580 -13.239 1.00 88.50 90 VAL A C 1
ATOM 696 O O . VAL A 1 90 ? 6.499 2.314 -13.172 1.00 88.50 90 VAL A O 1
ATOM 699 N N . ILE A 1 91 ? 8.146 3.838 -13.324 1.00 89.94 91 ILE A N 1
ATOM 700 C CA . ILE A 1 91 ? 7.253 5.008 -13.291 1.00 89.94 91 ILE A CA 1
ATOM 701 C C . ILE A 1 91 ? 6.220 4.926 -14.418 1.00 89.94 91 ILE A C 1
ATOM 703 O O . ILE A 1 91 ? 5.028 5.122 -14.184 1.00 89.94 91 ILE A O 1
ATOM 707 N N . PHE A 1 92 ? 6.655 4.616 -15.638 1.00 91.69 92 PHE A N 1
ATOM 708 C CA . PHE A 1 92 ? 5.778 4.561 -16.801 1.00 91.69 92 PHE A CA 1
ATOM 709 C C . PHE A 1 92 ? 4.708 3.469 -16.683 1.00 91.69 92 PHE A C 1
ATOM 711 O O . PHE A 1 92 ? 3.538 3.715 -16.981 1.00 91.69 92 PHE A O 1
ATOM 718 N N . ILE A 1 93 ? 5.078 2.279 -16.208 1.00 90.56 93 ILE A N 1
ATOM 719 C CA . ILE A 1 93 ? 4.130 1.179 -15.993 1.00 90.56 93 ILE A CA 1
ATOM 720 C C . ILE A 1 93 ? 3.126 1.536 -14.906 1.00 90.56 93 ILE A C 1
ATOM 722 O O . ILE A 1 93 ? 1.927 1.338 -15.103 1.00 90.56 93 ILE A O 1
ATOM 726 N N . GLU A 1 94 ? 3.582 2.116 -13.799 1.00 89.94 94 GLU A N 1
ATOM 727 C CA . GLU A 1 94 ? 2.696 2.560 -12.726 1.00 89.94 94 GLU A CA 1
ATOM 728 C C . GLU A 1 94 ? 1.711 3.633 -13.213 1.00 89.94 94 GLU A C 1
ATOM 730 O O . GLU A 1 94 ? 0.513 3.543 -12.945 1.00 89.94 94 GLU A O 1
ATOM 735 N N . GLN A 1 95 ? 2.157 4.601 -14.018 1.00 92.31 95 GLN A N 1
ATOM 736 C CA . GLN A 1 95 ? 1.259 5.587 -14.633 1.00 92.31 95 GLN A CA 1
ATOM 737 C C . GLN A 1 95 ? 0.257 4.946 -15.600 1.00 92.31 95 GLN A C 1
ATOM 739 O O . GLN A 1 95 ? -0.924 5.312 -15.619 1.00 92.31 95 GLN A O 1
ATOM 744 N N . LYS A 1 96 ? 0.693 3.953 -16.379 1.00 93.06 96 LYS A N 1
ATOM 745 C CA . LYS A 1 96 ? -0.187 3.214 -17.285 1.00 93.06 96 LYS A CA 1
ATOM 746 C C . LYS A 1 96 ? -1.252 2.427 -16.516 1.00 93.06 96 LYS A C 1
ATOM 748 O O . LYS A 1 96 ? -2.417 2.462 -16.915 1.00 93.06 96 LYS A O 1
ATOM 753 N N . LYS A 1 97 ? -0.900 1.775 -15.401 1.00 93.50 97 LYS A N 1
ATOM 754 C CA . LYS A 1 97 ? -1.870 1.109 -14.512 1.00 93.50 97 LYS A CA 1
ATOM 755 C C . LYS A 1 97 ? -2.871 2.107 -13.944 1.00 93.50 97 LYS A C 1
ATOM 757 O O . LYS A 1 97 ? -4.071 1.888 -14.068 1.00 93.50 97 LYS A O 1
ATOM 762 N N . LYS A 1 98 ? -2.401 3.244 -13.413 1.00 93.06 98 LYS A N 1
ATOM 763 C CA . LYS A 1 98 ? -3.278 4.313 -12.898 1.00 93.06 98 LYS A CA 1
ATOM 764 C C . LYS A 1 98 ? -4.266 4.802 -13.955 1.00 93.06 98 LYS A C 1
ATOM 766 O O . LYS A 1 98 ? -5.451 4.961 -13.677 1.00 93.06 98 LYS A O 1
ATOM 771 N N . THR A 1 99 ? -3.785 5.005 -15.178 1.00 93.31 99 THR A N 1
ATOM 772 C CA . THR A 1 99 ? -4.624 5.406 -16.315 1.00 93.31 99 THR A CA 1
ATOM 773 C C . THR A 1 99 ? -5.654 4.328 -16.649 1.00 93.31 99 THR A C 1
ATOM 775 O O . THR A 1 99 ? -6.828 4.640 -16.812 1.00 93.31 99 THR A O 1
ATOM 778 N N . THR A 1 100 ? -5.234 3.062 -16.668 1.00 93.88 100 THR A N 1
ATOM 779 C CA . THR A 1 100 ? -6.114 1.913 -16.923 1.00 93.88 100 THR A CA 1
ATOM 780 C C . THR A 1 100 ? -7.227 1.826 -15.879 1.00 93.88 100 THR A C 1
ATOM 782 O O . THR A 1 100 ? -8.392 1.726 -16.244 1.00 93.88 100 THR A O 1
ATOM 785 N N . VAL A 1 101 ? -6.899 1.955 -14.588 1.00 93.75 101 VAL A N 1
ATOM 786 C CA . VAL A 1 101 ? -7.891 1.964 -13.497 1.00 93.75 101 VAL A CA 1
ATOM 787 C C . VAL A 1 101 ? -8.879 3.117 -13.656 1.00 93.75 101 VAL A C 1
ATOM 789 O O . VAL A 1 101 ? -10.080 2.909 -13.539 1.00 93.75 101 VAL A O 1
ATOM 792 N N . ARG A 1 102 ? -8.402 4.328 -13.972 1.00 90.81 102 ARG A N 1
ATOM 793 C CA . ARG A 1 102 ? -9.284 5.486 -14.194 1.00 90.81 102 ARG A CA 1
ATOM 794 C C . ARG A 1 102 ? -10.235 5.281 -15.368 1.00 90.81 102 ARG A C 1
ATOM 796 O O . ARG A 1 102 ? -11.384 5.692 -15.274 1.00 90.81 102 ARG A O 1
ATOM 803 N N . GLN A 1 103 ? -9.761 4.671 -16.452 1.00 91.62 103 GLN A N 1
ATOM 804 C CA . GLN A 1 103 ? -10.568 4.395 -17.642 1.00 91.62 103 GLN A CA 1
ATOM 805 C C . GLN A 1 103 ? -11.573 3.262 -17.413 1.00 91.62 103 GLN A C 1
ATOM 807 O O . GLN A 1 103 ? -12.672 3.310 -17.948 1.00 91.62 103 GLN A O 1
ATOM 812 N N . GLN A 1 104 ? -11.211 2.258 -16.610 1.00 93.56 104 GLN A N 1
ATOM 813 C CA . GLN A 1 104 ? -12.039 1.080 -16.327 1.00 93.56 104 GLN A CA 1
ATOM 814 C C . GLN A 1 104 ? -12.728 1.155 -14.956 1.00 93.56 104 GLN A C 1
ATOM 816 O O . GLN A 1 104 ? -13.097 0.132 -14.381 1.00 93.56 104 GLN A O 1
ATOM 821 N N . ARG A 1 105 ? -12.908 2.367 -14.415 1.00 91.12 105 ARG A N 1
ATOM 822 C CA . ARG A 1 105 ? -13.473 2.587 -13.075 1.00 91.12 105 ARG A CA 1
ATOM 823 C C . ARG A 1 105 ? -14.889 2.037 -12.925 1.00 91.12 105 ARG A C 1
ATOM 825 O O . ARG A 1 105 ? -15.183 1.455 -11.892 1.00 91.12 105 ARG A O 1
ATOM 832 N N . MET A 1 106 ? -15.727 2.154 -13.957 1.00 89.31 106 MET A N 1
ATOM 833 C CA . MET A 1 106 ? -17.103 1.640 -13.929 1.00 89.31 106 MET A CA 1
ATOM 834 C C . MET A 1 106 ? -17.149 0.122 -13.745 1.00 89.31 106 MET A C 1
ATOM 836 O O . MET A 1 106 ? -17.926 -0.378 -12.938 1.00 89.31 106 MET A O 1
ATOM 840 N N . GLU A 1 107 ? -16.279 -0.609 -14.443 1.00 92.31 107 GLU A N 1
ATOM 841 C CA . GLU A 1 107 ? -16.186 -2.063 -14.293 1.00 92.31 107 GLU A CA 1
ATOM 842 C C . GLU A 1 107 ? -15.655 -2.441 -12.906 1.00 92.31 107 GLU A C 1
ATOM 844 O O . GLU A 1 107 ? -16.214 -3.314 -12.248 1.00 92.31 107 GLU A O 1
ATOM 849 N N . LEU A 1 108 ? -14.641 -1.725 -12.408 1.00 92.94 108 LEU A N 1
ATOM 850 C CA . LEU A 1 108 ? -14.141 -1.926 -11.048 1.00 92.94 108 LEU A CA 1
ATOM 851 C C . LEU A 1 108 ? -15.242 -1.707 -9.997 1.00 92.94 108 LEU A C 1
ATOM 853 O O . LEU A 1 108 ? -15.375 -2.509 -9.075 1.00 92.94 108 LEU A O 1
ATOM 857 N N . PHE A 1 109 ? -16.067 -0.671 -10.148 1.00 88.81 109 PHE A N 1
ATOM 858 C CA . PHE A 1 109 ? -17.199 -0.429 -9.254 1.00 88.81 109 PHE A CA 1
ATOM 859 C C . PHE A 1 109 ? -18.258 -1.516 -9.321 1.00 88.81 109 PHE A C 1
ATOM 861 O O . PHE A 1 109 ? -18.734 -1.951 -8.275 1.00 88.81 109 PHE A O 1
ATOM 868 N N . ARG A 1 110 ? -18.590 -1.993 -10.523 1.00 91.06 110 ARG A N 1
ATOM 869 C CA . ARG A 1 110 ? -19.527 -3.105 -10.700 1.00 91.06 110 ARG A CA 1
ATOM 870 C C . ARG A 1 110 ? -19.091 -4.324 -9.881 1.00 91.06 110 ARG A C 1
ATOM 872 O O . ARG A 1 110 ? -19.922 -4.945 -9.223 1.00 91.06 110 ARG A O 1
ATOM 879 N N . GLN A 1 111 ? -17.793 -4.629 -9.879 1.00 92.69 111 GLN A N 1
ATOM 880 C CA . GLN A 1 111 ? -17.240 -5.731 -9.088 1.00 92.69 111 GLN A CA 1
ATOM 881 C C . GLN A 1 111 ? -17.229 -5.437 -7.581 1.00 92.69 111 GLN A C 1
ATOM 883 O O . GLN A 1 111 ? -17.541 -6.319 -6.785 1.00 92.69 111 GLN A O 1
ATOM 888 N N . ILE A 1 112 ? -16.934 -4.199 -7.169 1.00 91.69 112 ILE A N 1
ATOM 889 C CA . ILE A 1 112 ? -16.989 -3.790 -5.755 1.00 91.69 112 ILE A CA 1
ATOM 890 C C . ILE A 1 112 ? -18.412 -3.919 -5.201 1.00 91.69 112 ILE A C 1
ATOM 892 O O . ILE A 1 112 ? -18.581 -4.494 -4.129 1.00 91.69 112 ILE A O 1
ATOM 896 N N . MET A 1 113 ? -19.426 -3.459 -5.939 1.00 89.62 113 MET A N 1
ATOM 897 C CA . MET A 1 113 ? -20.831 -3.582 -5.535 1.00 89.62 113 MET A CA 1
ATOM 898 C C . MET A 1 113 ? -21.279 -5.042 -5.425 1.00 89.62 113 MET A C 1
ATOM 900 O O . MET A 1 113 ? -22.042 -5.392 -4.528 1.00 89.62 113 MET A O 1
ATOM 904 N N . ALA A 1 114 ? -20.808 -5.900 -6.334 1.00 90.56 114 ALA A N 1
ATOM 905 C CA . ALA A 1 114 ? -21.155 -7.317 -6.332 1.00 90.56 114 ALA A CA 1
ATOM 906 C C . ALA A 1 114 ? -20.504 -8.082 -5.168 1.00 90.56 114 ALA A C 1
ATOM 908 O O . ALA A 1 114 ? -21.150 -8.918 -4.545 1.00 90.56 114 ALA A O 1
ATOM 909 N N . GLN A 1 115 ? -19.229 -7.806 -4.877 1.00 89.81 115 GLN A N 1
ATOM 910 C CA . GLN A 1 115 ? -18.441 -8.578 -3.907 1.00 89.81 115 GLN A CA 1
ATOM 911 C C . GLN A 1 115 ? -18.474 -7.996 -2.484 1.00 89.81 115 GLN A C 1
ATOM 913 O O . GLN A 1 115 ? -18.174 -8.708 -1.519 1.00 89.81 115 GLN A O 1
ATOM 918 N N . GLN A 1 116 ? -18.807 -6.707 -2.343 1.00 90.06 116 GLN A N 1
ATOM 919 C CA . GLN A 1 116 ? -18.842 -5.964 -1.076 1.00 90.06 116 GLN A CA 1
ATOM 920 C C . GLN A 1 116 ? -17.575 -6.211 -0.235 1.00 90.06 116 GLN A C 1
ATOM 922 O O . GLN A 1 116 ? -17.614 -6.878 0.810 1.00 90.06 116 GLN A O 1
ATOM 927 N N . PRO A 1 117 ? -16.401 -5.780 -0.738 1.00 88.12 117 PRO A N 1
ATOM 928 C CA . PRO A 1 117 ? -15.117 -6.246 -0.232 1.00 88.12 117 PRO A CA 1
ATOM 929 C C . PRO A 1 117 ? -14.715 -5.658 1.127 1.00 88.12 117 PRO A C 1
ATOM 931 O O . PRO A 1 117 ? -13.886 -6.264 1.811 1.00 88.12 117 PRO A O 1
ATOM 934 N N . GLY A 1 118 ? -15.258 -4.505 1.531 1.00 88.25 118 GLY A N 1
ATOM 935 C CA . GLY A 1 118 ? -14.821 -3.776 2.722 1.00 88.25 118 GLY A CA 1
ATOM 936 C C . GLY A 1 118 ? -13.295 -3.632 2.771 1.00 88.25 118 GLY A C 1
ATOM 937 O O . GLY A 1 118 ? -12.654 -3.253 1.788 1.00 88.25 118 GLY A O 1
ATOM 938 N N . THR A 1 119 ? -12.687 -3.995 3.903 1.00 87.06 119 THR A N 1
ATOM 939 C CA . THR A 1 119 ? -11.219 -4.063 4.060 1.00 87.06 119 THR A CA 1
ATOM 940 C C . THR A 1 119 ? -10.638 -5.468 3.847 1.00 87.06 119 THR A C 1
ATOM 942 O O . THR A 1 119 ? -9.427 -5.670 3.975 1.00 87.06 119 THR A O 1
ATOM 945 N N . ALA A 1 120 ? -11.468 -6.461 3.516 1.00 88.25 120 ALA A N 1
ATOM 946 C CA . ALA A 1 120 ? -11.057 -7.857 3.451 1.00 88.25 120 ALA A CA 1
ATOM 947 C C . ALA A 1 120 ? -10.236 -8.140 2.184 1.00 88.25 120 ALA A C 1
ATOM 949 O O . ALA A 1 120 ? -10.782 -8.327 1.096 1.00 88.25 120 ALA A O 1
ATOM 950 N N . LEU A 1 121 ? -8.908 -8.238 2.326 1.00 87.81 121 LEU A N 1
ATOM 951 C CA . LEU A 1 121 ? -7.991 -8.467 1.197 1.00 87.81 121 LEU A CA 1
ATOM 952 C C . LEU A 1 121 ? -8.321 -9.727 0.382 1.00 87.81 121 LEU A C 1
ATOM 954 O O . LEU A 1 121 ? -8.119 -9.731 -0.825 1.00 87.81 121 LEU A O 1
ATOM 958 N N . ALA A 1 122 ? -8.894 -10.762 1.003 1.00 89.12 122 ALA A N 1
ATOM 959 C CA . ALA A 1 122 ? -9.330 -11.963 0.290 1.00 89.12 122 ALA A CA 1
ATOM 960 C C . ALA A 1 122 ? -10.446 -11.678 -0.732 1.00 89.12 122 ALA A C 1
ATOM 962 O O . ALA A 1 122 ? -10.439 -12.258 -1.814 1.00 89.12 122 ALA A O 1
ATOM 963 N N . LYS A 1 123 ? -11.379 -10.767 -0.421 1.00 91.81 123 LYS A N 1
ATOM 964 C CA . LYS A 1 123 ? -12.404 -10.322 -1.376 1.00 91.81 123 LYS A CA 1
ATOM 965 C C . LYS A 1 123 ? -11.791 -9.423 -2.451 1.00 91.81 123 LYS A C 1
ATOM 967 O O . LYS A 1 123 ? -12.116 -9.558 -3.626 1.00 91.81 123 LYS A O 1
ATOM 972 N N . TRP A 1 124 ? -10.840 -8.565 -2.077 1.00 93.94 124 TRP A N 1
ATOM 973 C CA . TRP A 1 124 ? -10.084 -7.764 -3.044 1.00 93.94 124 TRP A CA 1
ATOM 974 C C . TRP A 1 124 ? -9.245 -8.611 -4.010 1.00 93.94 124 TRP A C 1
ATOM 976 O O . TRP A 1 124 ? -9.112 -8.232 -5.169 1.00 93.94 124 TRP A O 1
ATOM 986 N N . ASP A 1 125 ? -8.716 -9.759 -3.579 1.00 93.94 125 ASP A N 1
ATOM 987 C CA . ASP A 1 125 ? -8.028 -10.706 -4.463 1.00 93.94 125 ASP A CA 1
ATOM 988 C C . ASP A 1 125 ? -8.978 -11.261 -5.533 1.00 93.94 125 ASP A C 1
ATOM 990 O O . ASP A 1 125 ? -8.586 -11.372 -6.692 1.00 93.94 125 ASP A O 1
ATOM 994 N N . VAL A 1 126 ? -10.228 -11.576 -5.169 1.00 94.00 126 VAL A N 1
ATOM 995 C CA . VAL A 1 126 ? -11.252 -12.028 -6.129 1.00 94.00 126 VAL A CA 1
ATOM 996 C C . VAL A 1 126 ? -11.520 -10.936 -7.163 1.00 94.00 126 VAL A C 1
ATOM 998 O O . VAL A 1 126 ? -11.422 -11.193 -8.362 1.00 94.00 126 VAL A O 1
ATOM 1001 N N . ILE A 1 127 ? -11.737 -9.697 -6.710 1.00 95.06 127 ILE A N 1
ATOM 1002 C CA . ILE A 1 127 ? -11.922 -8.543 -7.603 1.00 95.06 127 ILE A CA 1
ATOM 1003 C C . ILE A 1 127 ? -10.687 -8.350 -8.502 1.00 95.06 127 ILE A C 1
ATOM 1005 O O . ILE A 1 127 ? -10.821 -8.070 -9.691 1.00 95.06 127 ILE A O 1
ATOM 1009 N N . ALA A 1 128 ? -9.471 -8.528 -7.975 1.00 95.75 128 ALA A N 1
ATOM 1010 C CA . ALA A 1 128 ? -8.242 -8.406 -8.757 1.00 95.75 128 ALA A CA 1
ATOM 1011 C C . ALA A 1 128 ? -8.122 -9.477 -9.848 1.00 95.75 128 ALA A C 1
ATOM 1013 O O . ALA A 1 128 ? -7.687 -9.157 -10.956 1.00 95.75 128 ALA A O 1
ATOM 1014 N N . VAL A 1 129 ? -8.534 -10.718 -9.573 1.00 94.94 129 VAL A N 1
ATOM 1015 C CA . VAL A 1 129 ? -8.610 -11.788 -10.583 1.00 94.94 129 VAL A CA 1
ATOM 1016 C C . VAL A 1 129 ? -9.613 -11.426 -11.674 1.00 94.94 129 VAL A C 1
ATOM 1018 O O . VAL A 1 129 ? -9.268 -11.474 -12.854 1.00 94.94 129 VAL A O 1
ATOM 1021 N N . GLU A 1 130 ? -10.820 -11.008 -11.298 1.00 94.81 130 GLU A N 1
ATOM 1022 C CA . GLU A 1 130 ? -11.872 -10.643 -12.252 1.00 94.81 130 GLU A CA 1
ATOM 1023 C C . GLU A 1 130 ? -11.465 -9.449 -13.127 1.00 94.81 130 GLU A C 1
ATOM 1025 O O . GLU A 1 130 ? -11.638 -9.477 -14.347 1.00 94.81 130 GLU A O 1
ATOM 1030 N N . MET A 1 131 ? -10.850 -8.426 -12.530 1.00 95.75 131 MET A N 1
ATOM 1031 C CA . MET A 1 131 ? -10.327 -7.273 -13.263 1.00 95.75 131 MET A CA 1
ATOM 1032 C C . MET A 1 131 ? -9.180 -7.656 -14.199 1.00 95.75 131 MET A C 1
ATOM 1034 O O . MET A 1 131 ? -9.124 -7.174 -15.329 1.00 95.75 131 MET A O 1
ATOM 1038 N N . ASN A 1 132 ? -8.266 -8.524 -13.766 1.00 95.25 132 ASN A N 1
ATOM 1039 C CA . ASN A 1 132 ? -7.185 -9.022 -14.616 1.00 95.25 132 ASN A CA 1
ATOM 1040 C C . ASN A 1 132 ? -7.726 -9.791 -15.830 1.00 95.25 132 ASN A C 1
ATOM 1042 O O . ASN A 1 132 ? -7.280 -9.551 -16.955 1.00 95.25 132 ASN A O 1
ATOM 1046 N N . ASP A 1 133 ? -8.710 -10.667 -15.618 1.00 94.12 133 ASP A N 1
ATOM 1047 C CA . ASP A 1 133 ? -9.356 -11.423 -16.691 1.00 94.12 133 ASP A CA 1
ATOM 1048 C C . ASP A 1 133 ? -10.085 -10.494 -17.674 1.00 94.12 133 ASP A C 1
ATOM 1050 O O . ASP A 1 133 ? -9.891 -10.602 -18.888 1.00 94.12 133 ASP A O 1
ATOM 1054 N N . TYR A 1 134 ? -10.838 -9.514 -17.166 1.00 95.19 134 TYR A N 1
ATOM 1055 C CA . TYR A 1 134 ? -11.486 -8.490 -17.987 1.00 95.19 134 TYR A CA 1
ATOM 1056 C C . TYR A 1 134 ? -10.472 -7.704 -18.836 1.00 95.19 134 TYR A C 1
ATOM 1058 O O . TYR A 1 134 ? -10.612 -7.628 -20.059 1.00 95.19 134 TYR A O 1
ATOM 1066 N N . LEU A 1 135 ? -9.409 -7.171 -18.223 1.00 94.94 135 LEU A N 1
ATOM 1067 C CA . LEU A 1 135 ? -8.389 -6.379 -18.922 1.00 94.94 135 LEU A CA 1
ATOM 1068 C C . LEU A 1 135 ? -7.650 -7.185 -19.995 1.00 94.94 135 LEU A C 1
ATOM 1070 O O . LEU A 1 135 ? -7.288 -6.634 -21.039 1.00 94.94 135 LEU A O 1
ATOM 1074 N N . ASN A 1 136 ? -7.431 -8.475 -19.742 1.00 93.31 136 ASN A N 1
ATOM 1075 C CA . ASN A 1 136 ? -6.807 -9.388 -20.688 1.00 93.31 136 ASN A CA 1
ATOM 1076 C C . ASN A 1 136 ? -7.743 -9.715 -21.862 1.00 93.31 136 ASN A C 1
ATOM 1078 O O . ASN A 1 136 ? -7.320 -9.646 -23.015 1.00 93.31 136 ASN A O 1
ATOM 1082 N N . LYS A 1 137 ? -9.022 -10.011 -21.592 1.00 93.94 137 LYS A N 1
ATOM 1083 C CA . LYS A 1 137 ? -10.040 -10.277 -22.627 1.00 93.94 137 LYS A CA 1
ATOM 1084 C C . LYS A 1 137 ? -10.260 -9.078 -23.547 1.00 93.94 137 LYS A C 1
ATOM 1086 O O . LYS A 1 137 ? -10.389 -9.253 -24.753 1.00 93.94 137 LYS A O 1
ATOM 1091 N N . GLN A 1 138 ? -10.252 -7.870 -22.987 1.00 94.44 138 GLN A N 1
ATOM 1092 C CA . GLN A 1 138 ? -10.398 -6.620 -23.739 1.00 94.44 138 GLN A CA 1
ATOM 1093 C C . GLN A 1 138 ? -9.093 -6.146 -24.403 1.00 94.44 138 GLN A C 1
ATOM 1095 O O . GLN A 1 138 ? -9.079 -5.097 -25.043 1.00 94.44 138 GLN A O 1
ATOM 1100 N N . ALA A 1 139 ? -7.982 -6.879 -24.239 1.00 92.81 139 ALA A N 1
ATOM 1101 C CA . ALA A 1 139 ? -6.650 -6.501 -24.720 1.00 92.81 139 ALA A CA 1
ATOM 1102 C C . ALA A 1 139 ? -6.194 -5.088 -24.278 1.00 92.81 139 ALA A C 1
ATOM 1104 O O . ALA A 1 139 ? -5.377 -4.444 -24.941 1.00 92.81 139 ALA A O 1
ATOM 1105 N N . ILE A 1 140 ? -6.707 -4.604 -23.139 1.00 94.12 140 ILE A N 1
ATOM 1106 C CA . ILE A 1 140 ? -6.356 -3.302 -22.551 1.00 94.12 140 ILE A CA 1
ATOM 1107 C C . ILE A 1 140 ? -4.980 -3.394 -21.886 1.00 94.12 140 ILE A C 1
ATOM 1109 O O . ILE A 1 140 ? -4.145 -2.488 -22.003 1.00 94.12 140 ILE A O 1
ATOM 1113 N N . TRP A 1 141 ? -4.723 -4.515 -21.206 1.00 94.50 141 TRP A N 1
ATOM 1114 C CA . TRP A 1 141 ? -3.408 -4.837 -20.667 1.00 94.50 141 TRP A CA 1
ATOM 1115 C C . TRP A 1 141 ? -2.684 -5.855 -21.548 1.00 94.50 141 TRP A C 1
ATOM 1117 O O . TRP A 1 141 ? -3.279 -6.625 -22.290 1.00 94.50 141 TRP A O 1
ATOM 1127 N N . HIS A 1 142 ? -1.357 -5.829 -21.486 1.00 90.31 142 HIS A N 1
ATOM 1128 C CA . HIS A 1 142 ? -0.483 -6.607 -22.367 1.00 90.31 142 HIS A CA 1
ATOM 1129 C C . HIS A 1 142 ? -0.160 -8.007 -21.822 1.00 90.31 142 HIS A C 1
ATOM 1131 O O . HIS A 1 142 ? 0.530 -8.786 -22.478 1.00 90.31 142 HIS A O 1
ATOM 1137 N N . SER A 1 143 ? -0.622 -8.309 -20.612 1.00 89.69 143 SER A N 1
ATOM 1138 C CA . SER A 1 143 ? -0.430 -9.577 -19.921 1.00 89.69 143 SER A CA 1
ATOM 1139 C C . SER A 1 143 ? -1.725 -9.952 -19.182 1.00 89.69 143 SER A C 1
ATOM 1141 O O . SER A 1 143 ? -2.559 -9.075 -18.938 1.00 89.69 143 SER A O 1
ATOM 1143 N N . PRO A 1 144 ? -1.891 -11.224 -18.779 1.00 89.69 144 PRO A N 1
ATOM 1144 C CA . PRO A 1 144 ? -3.048 -11.660 -18.003 1.00 89.69 144 PRO A CA 1
ATOM 1145 C C . PRO A 1 144 ? -3.022 -11.203 -16.534 1.00 89.69 144 PRO A C 1
ATOM 1147 O O . PRO A 1 144 ? -3.938 -11.523 -15.789 1.00 89.69 144 PRO A O 1
ATOM 1150 N N . TRP A 1 145 ? -1.981 -10.493 -16.092 1.00 90.06 145 TRP A N 1
ATOM 1151 C CA . TRP A 1 145 ? -1.731 -10.192 -14.684 1.00 90.06 145 TRP A CA 1
ATOM 1152 C C . TRP A 1 145 ? -1.367 -8.718 -14.494 1.00 90.06 145 TRP A C 1
ATOM 1154 O O . TRP A 1 145 ? -0.221 -8.395 -14.192 1.00 90.06 145 TRP A O 1
ATOM 1164 N N . CYS A 1 146 ? -2.334 -7.819 -14.683 1.00 92.62 146 CYS A N 1
ATOM 1165 C CA . CYS A 1 146 ? -2.146 -6.374 -14.507 1.00 92.62 146 CYS A CA 1
ATOM 1166 C C . CYS A 1 146 ? -1.936 -5.981 -13.034 1.00 92.62 146 CYS A C 1
ATOM 1168 O O . CYS A 1 146 ? -1.053 -5.180 -12.713 1.00 92.62 146 CYS A O 1
ATOM 1170 N N . PHE A 1 147 ? -2.739 -6.549 -12.136 1.00 94.62 147 PHE A N 1
ATOM 1171 C CA . PHE A 1 147 ? -2.659 -6.351 -10.691 1.00 94.62 147 PHE A CA 1
ATOM 1172 C C . PHE A 1 147 ? -2.014 -7.563 -10.025 1.00 94.62 147 PHE A C 1
ATOM 1174 O O . PHE A 1 147 ? -2.358 -8.700 -10.350 1.00 94.62 147 PHE A O 1
ATOM 1181 N N . TYR A 1 148 ? -1.089 -7.306 -9.098 1.00 93.81 148 TYR A N 1
ATOM 1182 C CA . TYR A 1 148 ? -0.342 -8.343 -8.381 1.00 93.81 148 TYR A CA 1
ATOM 1183 C C . TYR A 1 148 ? -1.185 -9.067 -7.324 1.00 93.81 148 TYR A C 1
ATOM 1185 O O . TYR A 1 148 ? -1.077 -10.283 -7.174 1.00 93.81 148 TYR A O 1
ATOM 1193 N N . ASP A 1 149 ? -2.012 -8.316 -6.603 1.00 94.38 149 ASP A N 1
ATOM 1194 C CA . ASP A 1 149 ? -2.892 -8.776 -5.533 1.00 94.38 149 ASP A CA 1
ATOM 1195 C C . ASP A 1 149 ? -4.048 -7.785 -5.315 1.00 94.38 149 ASP A C 1
ATOM 1197 O O . ASP A 1 149 ? -4.117 -6.710 -5.928 1.00 94.38 149 ASP A O 1
ATOM 1201 N N . GLY A 1 150 ? -4.966 -8.155 -4.425 1.00 93.50 150 GLY A N 1
ATOM 1202 C CA . GLY A 1 150 ? -6.066 -7.313 -3.985 1.00 93.50 150 GLY A CA 1
ATOM 1203 C C . GLY A 1 150 ? -5.612 -6.063 -3.236 1.00 93.50 150 GLY A C 1
ATOM 1204 O O . GLY A 1 150 ? -6.255 -5.025 -3.357 1.00 93.50 150 GLY A O 1
ATOM 1205 N N . ALA A 1 151 ? -4.487 -6.108 -2.514 1.00 92.50 151 ALA A N 1
ATOM 1206 C CA . ALA A 1 151 ? -3.962 -4.947 -1.791 1.00 92.50 151 ALA A CA 1
ATOM 1207 C C . ALA A 1 151 ? -3.551 -3.813 -2.748 1.00 92.50 151 ALA A C 1
ATOM 1209 O O . ALA A 1 151 ? -3.891 -2.648 -2.522 1.00 92.50 151 ALA A O 1
ATOM 1210 N N . MET A 1 152 ? -2.879 -4.153 -3.851 1.00 93.94 152 MET A N 1
ATOM 1211 C CA . MET A 1 152 ? -2.537 -3.221 -4.922 1.00 93.94 152 MET A CA 1
ATOM 1212 C C . MET A 1 152 ? -3.792 -2.618 -5.554 1.00 93.94 152 MET A C 1
ATOM 1214 O O . MET A 1 152 ? -3.864 -1.401 -5.742 1.00 93.94 152 MET A O 1
ATOM 1218 N N . LEU A 1 153 ? -4.787 -3.450 -5.879 1.00 95.19 153 LEU A N 1
ATOM 1219 C CA . LEU A 1 153 ? -6.024 -2.968 -6.490 1.00 95.19 153 LEU A CA 1
ATOM 1220 C C . LEU A 1 153 ? -6.817 -2.064 -5.536 1.00 95.19 153 LEU A C 1
ATOM 1222 O O . LEU A 1 153 ? -7.266 -0.995 -5.946 1.00 95.19 153 LEU A O 1
ATOM 1226 N N . PHE A 1 154 ? -6.922 -2.442 -4.263 1.00 94.31 154 PHE A N 1
ATOM 1227 C CA . PHE A 1 154 ? -7.548 -1.637 -3.218 1.00 94.31 154 PHE A CA 1
ATOM 1228 C C . PHE A 1 154 ? -6.884 -0.261 -3.083 1.00 94.31 154 PHE A C 1
ATOM 1230 O O . PHE A 1 154 ? -7.565 0.766 -3.041 1.00 94.31 154 PHE A O 1
ATOM 1237 N N . ALA A 1 155 ? -5.547 -0.212 -3.089 1.00 92.75 155 ALA A N 1
ATOM 1238 C CA . ALA A 1 155 ? -4.807 1.045 -3.049 1.00 92.75 155 ALA A CA 1
ATOM 1239 C C . ALA A 1 155 ? -5.107 1.930 -4.272 1.00 92.75 155 ALA A C 1
ATOM 1241 O O . ALA A 1 155 ? -5.294 3.143 -4.127 1.00 92.75 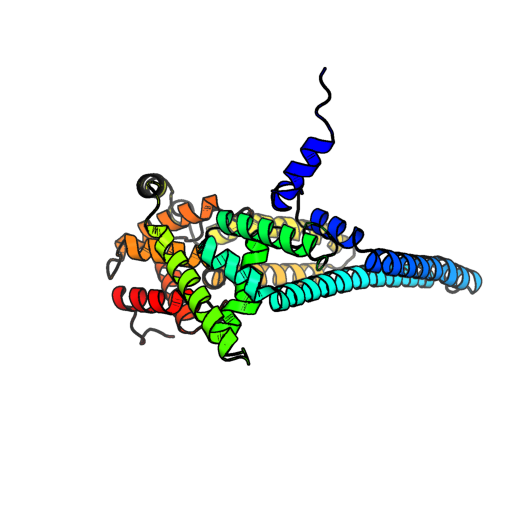155 ALA A O 1
ATOM 1242 N N . PHE A 1 156 ? -5.198 1.348 -5.473 1.00 94.00 156 PHE A N 1
ATOM 1243 C CA . PHE A 1 156 ? -5.580 2.092 -6.675 1.00 94.00 156 PHE A CA 1
ATOM 1244 C C . PHE A 1 156 ? -7.020 2.598 -6.619 1.00 94.00 156 PHE A C 1
ATOM 1246 O O . PHE A 1 156 ? -7.248 3.768 -6.918 1.00 94.00 156 PHE A O 1
ATOM 1253 N N . PHE A 1 157 ? -7.969 1.762 -6.198 1.00 93.69 157 PHE A N 1
ATOM 1254 C CA . PHE A 1 157 ? -9.357 2.167 -5.990 1.00 93.69 157 PHE A CA 1
ATOM 1255 C C . PHE A 1 157 ? -9.438 3.376 -5.051 1.00 93.69 157 PHE A C 1
ATOM 1257 O O . PHE A 1 157 ? -9.962 4.427 -5.426 1.00 93.69 157 PHE A O 1
ATOM 1264 N N . ARG A 1 158 ? -8.832 3.276 -3.862 1.00 92.69 158 ARG A N 1
ATOM 1265 C CA . ARG A 1 158 ? -8.853 4.361 -2.877 1.00 92.69 158 ARG A CA 1
ATOM 1266 C C . ARG A 1 158 ? -8.272 5.661 -3.418 1.00 92.69 158 ARG A C 1
ATOM 1268 O O . ARG A 1 158 ? -8.891 6.714 -3.312 1.00 92.69 158 ARG A O 1
ATOM 1275 N N . THR A 1 159 ? -7.071 5.592 -3.987 1.00 91.50 159 THR A N 1
ATOM 1276 C CA . THR A 1 159 ? -6.297 6.790 -4.349 1.00 91.50 159 THR A CA 1
ATOM 1277 C C . THR A 1 159 ? -6.750 7.450 -5.647 1.00 91.50 159 THR A C 1
ATOM 1279 O O . THR A 1 159 ? -6.585 8.659 -5.802 1.00 91.50 159 THR A O 1
ATOM 1282 N N . LEU A 1 160 ? -7.288 6.682 -6.596 1.00 91.44 160 LEU A N 1
ATOM 1283 C CA . LEU A 1 160 ? -7.643 7.190 -7.923 1.00 91.44 160 LEU A CA 1
ATOM 1284 C C . LEU A 1 160 ? -9.133 7.433 -8.101 1.00 91.44 160 LEU A C 1
ATOM 1286 O O . LEU A 1 160 ? -9.497 8.126 -9.049 1.00 91.44 160 LEU A O 1
ATOM 1290 N N . ILE A 1 161 ? -9.962 6.837 -7.246 1.00 90.56 161 ILE A N 1
ATOM 1291 C CA . ILE A 1 161 ? -11.407 6.832 -7.423 1.00 90.56 161 ILE A CA 1
ATOM 1292 C C . ILE A 1 161 ? -12.100 7.340 -6.161 1.00 90.56 161 ILE A C 1
ATOM 1294 O O . ILE A 1 161 ? -12.667 8.426 -6.193 1.00 90.56 161 ILE A O 1
ATOM 1298 N N . TYR A 1 162 ? -12.011 6.610 -5.048 1.00 91.38 162 TYR A N 1
ATOM 1299 C CA . TYR A 1 162 ? -12.797 6.922 -3.851 1.00 91.38 162 TYR A CA 1
ATOM 1300 C C . TYR A 1 162 ? -12.427 8.277 -3.220 1.00 91.38 162 TYR A C 1
ATOM 1302 O O . TYR A 1 162 ? -13.299 9.120 -3.036 1.00 91.38 162 TYR A O 1
ATOM 1310 N N . ILE A 1 163 ? -11.142 8.555 -2.962 1.00 90.94 163 ILE A N 1
ATOM 1311 C CA . ILE A 1 163 ? -10.725 9.851 -2.391 1.00 90.94 163 ILE A CA 1
ATOM 1312 C C . ILE A 1 163 ? -11.059 11.020 -3.341 1.00 90.94 163 ILE A C 1
ATOM 1314 O O . ILE A 1 163 ? -11.651 11.997 -2.886 1.00 90.94 163 ILE A O 1
ATOM 1318 N N . PRO A 1 164 ? -10.746 10.960 -4.653 1.00 90.00 164 PRO A N 1
ATOM 1319 C CA . PRO A 1 164 ? -11.187 11.996 -5.588 1.00 90.00 164 PRO A CA 1
ATOM 1320 C C . PRO A 1 164 ? -12.708 12.197 -5.648 1.00 90.00 164 PRO A C 1
ATOM 1322 O O . PRO A 1 164 ? -13.147 13.315 -5.912 1.00 90.00 164 PRO A O 1
ATOM 1325 N N . LEU A 1 165 ? -13.506 11.152 -5.398 1.00 89.44 165 LEU A N 1
ATOM 1326 C CA . LEU A 1 165 ? -14.968 11.239 -5.376 1.00 89.44 165 LEU A CA 1
ATOM 1327 C C . LEU A 1 165 ? -15.442 12.037 -4.164 1.00 89.44 165 LEU A C 1
ATOM 1329 O O . LEU A 1 165 ? -16.265 12.936 -4.317 1.00 89.44 165 LEU A O 1
ATOM 1333 N N . GLN A 1 166 ? -14.861 11.767 -2.994 1.00 87.25 166 GLN A N 1
ATOM 1334 C CA . GLN A 1 166 ? -15.116 12.540 -1.775 1.00 87.25 166 GLN A CA 1
ATOM 1335 C C . GLN A 1 166 ? -14.682 14.009 -1.924 1.00 87.25 166 GLN A C 1
ATOM 1337 O O . GLN A 1 166 ? -15.318 14.904 -1.378 1.00 87.25 166 GLN A O 1
ATOM 1342 N N . ASP A 1 167 ? -13.646 14.275 -2.726 1.00 86.38 167 ASP A N 1
ATOM 1343 C CA . ASP A 1 167 ? -13.173 15.632 -3.031 1.00 86.38 167 ASP A CA 1
ATOM 1344 C C . ASP A 1 167 ? -14.017 16.383 -4.077 1.00 86.38 167 ASP A C 1
ATOM 1346 O O . ASP A 1 167 ? -13.716 17.539 -4.372 1.00 86.38 167 ASP A O 1
ATOM 1350 N N . GLY A 1 168 ? -15.006 15.737 -4.705 1.00 84.38 168 GLY A N 1
ATOM 1351 C CA . GLY A 1 168 ? -15.774 16.337 -5.800 1.00 84.38 168 GLY A CA 1
ATOM 1352 C C . GLY A 1 168 ? -14.952 16.599 -7.071 1.00 84.38 168 GLY A C 1
ATOM 1353 O O . GLY A 1 168 ? -15.252 17.524 -7.815 1.00 84.38 168 GLY A O 1
ATOM 1354 N N . LYS A 1 169 ? -13.899 15.810 -7.332 1.00 84.69 169 LYS A N 1
ATOM 1355 C CA . LYS A 1 169 ? -12.976 15.985 -8.478 1.00 84.69 169 LYS A CA 1
ATOM 1356 C C . LYS A 1 169 ? -13.419 15.272 -9.763 1.00 84.69 169 LYS A C 1
ATOM 1358 O O . LYS A 1 169 ? -12.582 14.961 -10.610 1.00 84.69 169 LYS A O 1
ATOM 1363 N N . PHE A 1 170 ? -14.699 14.946 -9.881 1.00 81.06 170 PHE A N 1
ATOM 1364 C CA . PHE A 1 170 ? -15.263 14.317 -11.072 1.00 81.06 170 PHE A CA 1
ATOM 1365 C C . PHE A 1 170 ? -16.158 15.321 -11.793 1.00 81.06 170 PHE A C 1
ATOM 1367 O O . PHE A 1 170 ? -16.920 16.031 -11.149 1.00 81.06 170 PHE A O 1
ATOM 1374 N N . ASP A 1 171 ? -16.059 15.356 -13.122 1.00 76.25 171 ASP A N 1
ATOM 1375 C CA . ASP A 1 171 ? -16.715 16.382 -13.945 1.00 76.25 171 ASP A CA 1
ATOM 1376 C C . ASP A 1 171 ? -18.090 15.946 -14.489 1.00 76.25 171 ASP A C 1
ATOM 1378 O O . ASP A 1 171 ? -18.807 16.750 -15.076 1.00 76.25 171 ASP A O 1
ATOM 1382 N N . SER A 1 172 ? -18.454 14.663 -14.362 1.00 82.62 172 SER A N 1
ATOM 1383 C CA . SER A 1 172 ? -19.678 14.104 -14.950 1.00 82.62 172 SER A CA 1
ATOM 1384 C C . SER A 1 172 ? -20.718 13.773 -13.884 1.00 82.62 172 SER A C 1
ATOM 1386 O O . SER A 1 172 ? -20.570 12.793 -13.159 1.00 82.62 172 SER A O 1
ATOM 1388 N N . ASP A 1 173 ? -21.812 14.534 -13.844 1.00 77.94 173 ASP A N 1
ATOM 1389 C CA . ASP A 1 173 ? -22.886 14.361 -12.854 1.00 77.94 173 ASP A CA 1
ATOM 1390 C C . ASP A 1 173 ? -23.508 12.956 -12.871 1.00 77.94 173 ASP A C 1
ATOM 1392 O O . ASP A 1 173 ? -23.701 12.344 -11.822 1.00 77.94 173 ASP A O 1
ATOM 1396 N N . ALA A 1 174 ? -23.776 12.404 -14.059 1.00 76.00 174 ALA A N 1
ATOM 1397 C CA . ALA A 1 174 ? -24.351 11.063 -14.198 1.00 76.00 174 ALA A CA 1
ATOM 1398 C C . ALA A 1 174 ? -23.404 9.968 -13.684 1.00 76.00 174 ALA A C 1
ATOM 1400 O O . ALA A 1 174 ? -23.835 8.987 -13.080 1.00 76.00 174 ALA A O 1
ATOM 1401 N N . GLU A 1 175 ? -22.104 10.147 -13.903 1.00 79.25 175 GLU A N 1
ATOM 1402 C CA . GLU A 1 175 ? -21.092 9.246 -13.377 1.00 79.25 175 GLU A CA 1
ATOM 1403 C C . GLU A 1 175 ? -20.972 9.383 -11.860 1.00 79.25 175 GLU A C 1
ATOM 1405 O O . GLU A 1 175 ? -21.006 8.373 -11.167 1.00 79.25 175 GLU A O 1
ATOM 1410 N N . ILE A 1 176 ? -20.921 10.611 -11.332 1.00 84.50 176 ILE A N 1
ATOM 1411 C CA . ILE A 1 176 ? -20.849 10.890 -9.890 1.00 84.50 176 ILE A CA 1
ATOM 1412 C C . ILE A 1 176 ? -21.968 10.182 -9.129 1.00 84.50 176 ILE A C 1
ATOM 1414 O O . ILE A 1 176 ? -21.696 9.630 -8.066 1.00 84.50 176 ILE A O 1
ATOM 1418 N N . VAL A 1 177 ? -23.196 10.172 -9.658 1.00 84.25 177 VAL A N 1
ATOM 1419 C CA . VAL A 1 177 ? -24.328 9.466 -9.035 1.00 84.25 177 VAL A CA 1
ATOM 1420 C C . VAL A 1 177 ? -24.038 7.968 -8.917 1.00 84.25 177 VAL A C 1
ATOM 1422 O O . VAL A 1 177 ? -24.072 7.429 -7.815 1.00 84.25 177 VAL A O 1
ATOM 1425 N N . LEU A 1 178 ? -23.653 7.313 -10.017 1.00 81.50 178 LEU A N 1
ATOM 1426 C CA . LEU A 1 178 ? -23.332 5.880 -10.009 1.00 81.50 178 LEU A CA 1
ATOM 1427 C C . LEU A 1 178 ? -22.143 5.556 -9.093 1.00 81.50 178 LEU A C 1
ATOM 1429 O O . LEU A 1 178 ? -22.157 4.551 -8.381 1.00 81.50 178 LEU A O 1
ATOM 1433 N N . LEU A 1 179 ? -21.111 6.405 -9.093 1.00 84.69 179 LEU A N 1
ATOM 1434 C CA . LEU A 1 179 ? -19.945 6.209 -8.232 1.00 84.69 179 LEU A CA 1
ATOM 1435 C C . LEU A 1 179 ? -20.284 6.414 -6.755 1.00 84.69 179 LEU A C 1
ATOM 1437 O O . LEU A 1 179 ? -19.676 5.765 -5.906 1.00 84.69 179 LEU A O 1
ATOM 1441 N N . ARG A 1 180 ? -21.233 7.301 -6.440 1.00 87.44 180 ARG A N 1
ATOM 1442 C CA . ARG A 1 180 ? -21.665 7.587 -5.070 1.00 87.44 180 ARG A CA 1
ATOM 1443 C C . ARG A 1 180 ? -22.417 6.409 -4.466 1.00 87.44 180 ARG A C 1
ATOM 1445 O O . ARG A 1 180 ? -22.070 6.015 -3.357 1.00 87.44 180 ARG A O 1
ATOM 1452 N N . ASP A 1 181 ? -23.343 5.804 -5.204 1.00 85.88 181 ASP A N 1
ATOM 1453 C CA . ASP A 1 181 ? -24.062 4.607 -4.744 1.00 85.88 181 ASP A CA 1
ATOM 1454 C C . ASP A 1 181 ? -23.085 3.455 -4.462 1.00 85.88 181 ASP A C 1
ATOM 1456 O O . ASP A 1 181 ? -23.144 2.792 -3.425 1.00 85.88 181 ASP A O 1
ATOM 1460 N N . ALA A 1 182 ? -22.115 3.253 -5.358 1.00 84.81 182 ALA A N 1
ATOM 1461 C CA . ALA A 1 182 ? -21.094 2.227 -5.188 1.00 84.81 182 ALA A CA 1
ATOM 1462 C C . ALA A 1 182 ? -20.126 2.533 -4.029 1.00 84.81 182 ALA A C 1
ATOM 1464 O O . ALA A 1 182 ? -19.705 1.620 -3.317 1.00 84.81 182 ALA A O 1
ATOM 1465 N N . ALA A 1 183 ? -19.768 3.804 -3.823 1.00 88.06 183 ALA A N 1
ATOM 1466 C CA . ALA A 1 183 ? -18.946 4.236 -2.697 1.00 88.06 183 ALA A CA 1
ATOM 1467 C C . ALA A 1 183 ? -19.668 4.042 -1.360 1.00 88.06 183 ALA A C 1
ATOM 1469 O O . ALA A 1 183 ? -19.049 3.550 -0.420 1.00 88.06 183 ALA A O 1
ATOM 1470 N N . GLN A 1 184 ? -20.966 4.346 -1.295 1.00 88.88 184 GLN A N 1
ATOM 1471 C CA . GLN A 1 184 ? -21.785 4.094 -0.114 1.00 88.88 184 GLN A CA 1
ATOM 1472 C C . GLN A 1 184 ? -21.864 2.593 0.188 1.00 88.88 184 GLN A C 1
ATOM 1474 O O . GLN A 1 184 ? -21.628 2.184 1.319 1.00 88.88 184 GLN A O 1
ATOM 1479 N N . ASN A 1 185 ? -22.095 1.753 -0.824 1.00 88.12 185 ASN A N 1
ATOM 1480 C CA . ASN A 1 185 ? -22.096 0.304 -0.632 1.00 88.12 185 ASN A CA 1
ATOM 1481 C C . ASN A 1 185 ? -20.729 -0.226 -0.150 1.00 88.12 185 ASN A C 1
ATOM 1483 O O . ASN A 1 185 ? -20.662 -1.106 0.711 1.00 88.12 185 ASN A O 1
ATOM 1487 N N . TYR A 1 186 ? -19.627 0.332 -0.663 1.00 90.94 186 TYR A N 1
ATOM 1488 C CA . TYR A 1 186 ? -18.289 0.050 -0.147 1.00 90.94 186 TYR A CA 1
ATOM 1489 C C . TYR A 1 186 ? -18.155 0.459 1.327 1.00 90.94 186 TYR A C 1
ATOM 1491 O O . TYR A 1 186 ? -17.695 -0.360 2.121 1.00 90.94 186 TYR A O 1
ATOM 1499 N N . GLU A 1 187 ? -18.574 1.667 1.704 1.00 90.50 187 GLU A N 1
ATOM 1500 C CA . GLU A 1 187 ? -18.523 2.155 3.087 1.00 90.50 187 GLU A CA 1
ATOM 1501 C C . GLU A 1 187 ? -19.348 1.274 4.033 1.00 90.50 187 GLU A C 1
ATOM 1503 O O . GLU A 1 187 ? -18.832 0.829 5.055 1.00 90.50 187 GLU A O 1
ATOM 1508 N N . GLU A 1 188 ? -20.578 0.924 3.656 1.00 88.88 188 GLU A N 1
ATOM 1509 C CA . GLU A 1 188 ? -21.432 -0.008 4.401 1.00 88.88 188 GLU A CA 1
ATOM 1510 C C . GLU A 1 188 ? -20.742 -1.369 4.584 1.00 88.88 188 GLU A C 1
ATOM 1512 O O . GLU A 1 188 ? -20.744 -1.935 5.679 1.00 88.88 188 GLU A O 1
ATOM 1517 N N . SER A 1 189 ? -20.061 -1.872 3.547 1.00 88.62 189 SER A N 1
ATOM 1518 C CA . SER A 1 189 ? -19.329 -3.142 3.620 1.00 88.62 189 SER A CA 1
ATOM 1519 C C . SER A 1 189 ? -18.107 -3.114 4.551 1.00 88.62 189 SER A C 1
ATOM 1521 O O . SER A 1 189 ? -17.671 -4.174 5.009 1.00 88.62 189 SER A O 1
ATOM 1523 N N . LEU A 1 190 ? -17.549 -1.933 4.864 1.00 86.50 190 LEU A N 1
ATOM 1524 C CA . LEU A 1 190 ? -16.461 -1.803 5.845 1.00 86.50 190 LEU A CA 1
ATOM 1525 C C . LEU A 1 190 ? -16.947 -2.211 7.235 1.00 86.50 190 LEU A C 1
ATOM 1527 O O . LEU A 1 190 ? -16.274 -2.989 7.914 1.00 86.50 190 LEU A O 1
ATOM 1531 N N . PHE A 1 191 ? -18.132 -1.730 7.612 1.00 81.12 191 PHE A N 1
ATOM 1532 C CA . PHE A 1 191 ? -18.735 -1.957 8.923 1.00 81.12 191 PHE A CA 1
ATOM 1533 C C . PHE A 1 191 ? -19.561 -3.254 8.975 1.00 81.12 191 PHE A C 1
ATOM 1535 O O . PHE A 1 191 ? -19.627 -3.899 10.012 1.00 81.12 191 PHE A O 1
ATOM 1542 N N . ALA A 1 192 ? -20.104 -3.736 7.850 1.00 73.44 192 ALA A N 1
ATOM 1543 C CA . ALA A 1 192 ? -20.871 -4.989 7.811 1.00 73.44 192 ALA A CA 1
ATOM 1544 C C . ALA A 1 192 ? -20.043 -6.244 8.163 1.00 73.44 192 ALA A C 1
ATOM 1546 O O . ALA A 1 192 ? -20.592 -7.230 8.657 1.00 73.44 192 ALA A O 1
ATOM 1547 N N . SER A 1 193 ? -18.719 -6.206 7.954 1.00 58.19 193 SER A N 1
ATOM 1548 C CA . SER A 1 193 ? -17.804 -7.300 8.328 1.00 58.19 193 SER A CA 1
ATOM 1549 C C . SER A 1 193 ? -17.754 -7.593 9.839 1.00 58.19 193 SER A C 1
ATOM 1551 O O . SER A 1 193 ? -17.202 -8.612 10.250 1.00 58.19 193 SER A O 1
ATOM 1553 N N . GLU A 1 194 ? -18.375 -6.737 10.653 1.00 52.06 194 GLU A N 1
ATOM 1554 C CA . GLU A 1 194 ? -18.542 -6.880 12.099 1.00 52.06 194 GLU A CA 1
ATOM 1555 C C . GLU A 1 194 ? -19.588 -7.947 12.489 1.00 52.06 194 GLU A C 1
ATOM 1557 O O . GLU A 1 194 ? -19.505 -8.513 13.578 1.00 52.06 194 GLU A O 1
ATOM 1562 N N . ASN A 1 195 ? -20.509 -8.307 11.581 1.00 45.12 195 ASN A N 1
ATOM 1563 C CA . ASN A 1 195 ? -21.603 -9.249 11.866 1.00 45.12 195 ASN A CA 1
ATOM 1564 C C . ASN A 1 195 ? -21.319 -10.713 11.478 1.00 45.12 195 ASN A C 1
ATOM 1566 O O . ASN A 1 195 ? -22.039 -11.611 11.913 1.00 45.12 195 ASN A O 1
ATOM 1570 N N . GLU A 1 196 ? -20.257 -10.988 10.716 1.00 43.06 196 GLU A N 1
ATOM 1571 C CA . GLU A 1 196 ? -19.841 -12.350 10.362 1.00 43.06 196 GLU A CA 1
ATOM 1572 C C . GLU A 1 196 ? -18.472 -12.678 10.974 1.00 43.06 196 GLU A C 1
ATOM 1574 O O . GLU A 1 196 ? -17.437 -12.524 10.324 1.00 43.06 196 GLU A O 1
ATOM 1579 N N . ASN A 1 197 ? -18.443 -13.151 12.227 1.00 41.69 197 ASN A N 1
ATOM 1580 C CA . ASN A 1 197 ? -17.741 -14.389 12.605 1.00 41.69 197 ASN A CA 1
ATOM 1581 C C . ASN A 1 197 ? -17.637 -14.607 14.122 1.00 41.69 197 ASN A C 1
ATOM 1583 O O . ASN A 1 197 ? -17.163 -13.768 14.885 1.00 41.69 197 ASN A O 1
ATOM 1587 N N . GLU A 1 198 ? -17.845 -15.870 14.484 1.00 42.53 198 GLU A N 1
ATOM 1588 C CA . GLU A 1 198 ? -17.498 -16.596 15.713 1.00 42.53 198 GLU A CA 1
ATOM 1589 C C . GLU A 1 198 ? -16.008 -16.501 16.150 1.00 42.53 198 GLU A C 1
ATOM 1591 O O . GLU A 1 198 ? -15.556 -17.217 17.044 1.00 42.53 198 GLU A O 1
ATOM 1596 N N . LYS A 1 199 ? -15.198 -15.608 15.560 1.00 48.09 199 LYS A N 1
ATOM 1597 C CA . LYS A 1 199 ? -13.786 -15.375 15.928 1.00 48.09 199 LYS A CA 1
ATOM 1598 C C . LYS A 1 199 ? -13.620 -14.514 17.181 1.00 48.09 199 LYS A C 1
ATOM 1600 O O . LYS A 1 199 ? -12.536 -14.493 17.769 1.00 48.09 199 LYS A O 1
ATOM 1605 N N . THR A 1 200 ? -14.686 -13.855 17.622 1.00 48.66 200 THR A N 1
ATOM 1606 C CA . THR A 1 200 ? -14.702 -12.931 18.763 1.00 48.66 200 THR A CA 1
ATOM 1607 C C . THR A 1 200 ? -14.328 -13.608 20.085 1.00 48.66 200 THR A C 1
ATOM 1609 O O . THR A 1 200 ? -13.661 -12.982 20.908 1.00 48.66 200 THR A O 1
ATOM 1612 N N . GLY A 1 201 ? -14.655 -14.898 20.254 1.00 46.25 201 GLY A N 1
ATOM 1613 C CA . GLY A 1 201 ? -14.276 -15.692 21.434 1.00 46.25 201 GLY A CA 1
ATOM 1614 C C . GLY A 1 201 ? -12.818 -16.176 21.442 1.00 46.25 201 GLY A C 1
ATOM 1615 O O . GLY A 1 201 ? -12.278 -16.513 22.491 1.00 46.25 201 GLY A O 1
ATOM 1616 N N . ARG A 1 202 ? -12.139 -16.190 20.285 1.00 44.84 202 ARG A N 1
ATOM 1617 C CA . ARG A 1 202 ? -10.729 -16.608 20.188 1.00 44.84 202 ARG A CA 1
ATOM 1618 C C . ARG A 1 202 ? -9.771 -15.445 20.457 1.00 44.84 202 ARG A C 1
ATOM 1620 O O . ARG A 1 202 ? -8.722 -15.650 21.056 1.00 44.84 202 ARG A O 1
ATOM 1627 N N . VAL A 1 203 ? -10.144 -14.228 20.054 1.00 50.31 203 VAL A N 1
ATOM 1628 C CA . VAL A 1 203 ? -9.346 -13.006 20.276 1.00 50.31 203 VAL A CA 1
ATOM 1629 C C . VAL A 1 203 ? -9.344 -12.592 21.751 1.00 50.31 203 VAL A C 1
ATOM 1631 O O . VAL A 1 203 ? -8.300 -12.186 22.251 1.00 50.31 203 VAL A O 1
ATOM 1634 N N . SER A 1 204 ? -10.457 -12.761 22.474 1.00 49.69 204 SER A N 1
ATOM 1635 C CA . SER A 1 204 ? -10.510 -12.511 23.925 1.00 49.69 204 SER A CA 1
ATOM 1636 C C . SER A 1 204 ? -9.563 -13.428 24.704 1.00 49.69 204 SER A C 1
ATOM 1638 O O . SER A 1 204 ? -8.833 -12.954 25.568 1.00 49.69 204 SER A O 1
ATOM 1640 N N . ASN A 1 205 ? -9.498 -14.712 24.336 1.00 50.91 205 ASN A N 1
ATOM 1641 C CA . ASN A 1 205 ? -8.646 -15.692 25.017 1.00 50.91 205 ASN A CA 1
ATOM 1642 C C . ASN A 1 205 ? -7.152 -15.521 24.673 1.00 50.91 205 ASN A C 1
ATOM 1644 O O . ASN A 1 205 ? -6.299 -15.718 25.530 1.00 50.91 205 ASN A O 1
ATOM 1648 N N . LEU A 1 206 ? -6.815 -15.102 23.445 1.00 53.91 206 LEU A N 1
ATOM 1649 C CA . LEU A 1 206 ? -5.432 -14.751 23.075 1.00 53.91 206 LEU A CA 1
ATOM 1650 C C . LEU A 1 206 ? -4.970 -13.415 23.685 1.00 53.91 206 LEU A C 1
ATOM 1652 O O . LEU A 1 206 ? -3.782 -13.235 23.948 1.00 53.91 206 LEU A O 1
ATOM 1656 N N . SER A 1 207 ? -5.893 -12.476 23.912 1.00 57.44 207 SER A N 1
ATOM 1657 C CA . SER A 1 207 ? -5.601 -11.170 24.513 1.00 57.44 207 SER A CA 1
ATOM 1658 C C . SER A 1 207 ? -5.182 -11.279 25.982 1.00 57.44 207 SER A C 1
ATOM 1660 O O . SER A 1 207 ? -4.339 -10.503 26.425 1.00 57.44 207 SER A O 1
ATOM 1662 N N . SER A 1 208 ? -5.736 -12.230 26.743 1.00 59.22 208 SER A N 1
ATOM 1663 C CA . SER A 1 208 ? -5.402 -12.397 28.164 1.00 59.22 208 SER A CA 1
ATOM 1664 C C . SER A 1 208 ? -4.001 -12.967 28.403 1.00 59.22 208 SER A C 1
ATOM 1666 O O . SER A 1 208 ? -3.409 -12.691 29.443 1.00 59.22 208 SER A O 1
ATOM 1668 N N . GLU A 1 209 ? -3.450 -13.734 27.457 1.00 67.75 209 GLU A N 1
ATOM 1669 C CA . GLU A 1 209 ? -2.130 -14.367 27.606 1.00 67.75 209 GLU A CA 1
ATOM 1670 C C . GLU A 1 209 ? -0.967 -13.483 27.130 1.00 67.75 209 GLU A C 1
ATOM 1672 O O . GLU A 1 209 ? 0.171 -13.648 27.579 1.00 67.75 209 GLU A O 1
ATOM 1677 N N . LYS A 1 210 ? -1.222 -12.531 26.223 1.00 77.56 210 LYS A N 1
ATOM 1678 C CA . LYS A 1 210 ? -0.166 -11.687 25.658 1.00 77.56 210 LYS A CA 1
ATOM 1679 C C . LYS A 1 210 ? 0.222 -10.568 26.629 1.00 77.56 210 LYS A C 1
ATOM 1681 O O . LYS A 1 210 ? -0.542 -9.632 26.849 1.00 77.56 210 LYS A O 1
ATOM 1686 N N . LYS A 1 211 ? 1.442 -10.646 27.163 1.00 86.56 211 LYS A N 1
ATOM 1687 C CA . LYS A 1 211 ? 2.041 -9.600 28.007 1.00 86.56 211 LYS A CA 1
ATOM 1688 C C . LYS A 1 211 ? 2.307 -8.323 27.217 1.00 86.56 211 LYS A C 1
ATOM 1690 O O . LYS A 1 211 ? 2.740 -8.387 26.064 1.00 86.56 211 LYS A O 1
ATOM 1695 N N . LEU A 1 212 ? 2.094 -7.167 27.841 1.00 88.62 212 LEU A N 1
ATOM 1696 C CA . LEU A 1 212 ? 2.490 -5.889 27.251 1.00 88.62 212 LEU A CA 1
ATOM 1697 C C . LEU A 1 212 ? 4.009 -5.682 27.342 1.00 88.62 212 LEU A C 1
ATOM 1699 O O . LEU A 1 212 ? 4.649 -6.176 28.271 1.00 88.62 212 LEU A O 1
ATOM 1703 N N . PRO A 1 213 ? 4.613 -4.892 26.436 1.00 88.06 213 PRO A N 1
ATOM 1704 C CA . PRO A 1 213 ? 6.028 -4.547 26.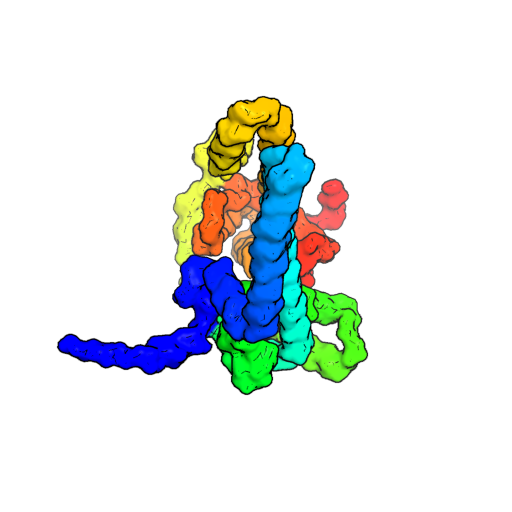523 1.00 88.06 213 PRO A CA 1
ATOM 1705 C C . PRO A 1 213 ? 6.454 -3.944 27.864 1.00 88.06 213 PRO A C 1
ATOM 1707 O O . PRO A 1 213 ? 7.582 -4.185 28.286 1.00 88.06 213 PRO A O 1
ATOM 1710 N N . VAL A 1 214 ? 5.584 -3.196 28.551 1.00 90.44 214 VAL A N 1
ATOM 1711 C CA . VAL A 1 214 ? 5.870 -2.662 29.896 1.00 90.44 214 VAL A CA 1
ATOM 1712 C C . VAL A 1 214 ? 6.141 -3.757 30.934 1.00 90.44 214 VAL A C 1
ATOM 1714 O O . VAL A 1 214 ? 6.915 -3.545 31.861 1.00 90.44 214 VAL A O 1
ATOM 1717 N N . GLU A 1 215 ? 5.571 -4.949 30.754 1.00 89.56 215 GLU A N 1
ATOM 1718 C CA . GLU A 1 215 ? 5.780 -6.101 31.640 1.00 89.56 215 GLU A CA 1
ATOM 1719 C C . GLU A 1 215 ? 7.078 -6.861 31.325 1.00 89.56 215 GLU A C 1
ATOM 1721 O O . GLU A 1 215 ? 7.551 -7.658 32.135 1.00 89.56 215 GLU A O 1
ATOM 1726 N N . LEU A 1 216 ? 7.642 -6.653 30.132 1.00 88.31 216 LEU A N 1
ATOM 1727 C CA . LEU A 1 216 ? 8.825 -7.362 29.632 1.00 88.31 216 LEU A CA 1
ATOM 1728 C C . LEU A 1 216 ? 10.084 -6.489 29.641 1.00 88.31 216 LEU A C 1
ATOM 1730 O O . LEU A 1 216 ? 11.201 -6.999 29.736 1.00 88.31 216 LEU A O 1
ATOM 1734 N N . HIS A 1 217 ? 9.920 -5.174 29.519 1.00 85.94 217 HIS A N 1
ATOM 1735 C CA . HIS A 1 217 ? 11.008 -4.217 29.394 1.00 85.94 217 HIS A CA 1
ATOM 1736 C C . HIS A 1 217 ? 11.002 -3.227 30.555 1.00 85.94 217 HIS A C 1
ATOM 1738 O O . HIS A 1 217 ? 9.995 -2.598 30.850 1.00 85.94 217 HIS A O 1
ATOM 1744 N N . HIS A 1 218 ? 12.183 -2.986 31.128 1.00 82.69 218 HIS A N 1
ATOM 1745 C CA . HIS A 1 218 ? 12.367 -2.022 32.217 1.00 82.69 218 HIS A CA 1
ATOM 1746 C C . HIS A 1 218 ? 12.009 -0.574 31.819 1.00 82.69 218 HIS A C 1
ATOM 1748 O O . HIS A 1 218 ? 11.744 0.265 32.675 1.00 82.69 218 HIS A O 1
ATOM 1754 N N . SER A 1 219 ? 12.050 -0.230 30.523 1.00 87.62 219 SER A N 1
ATOM 1755 C CA . SER A 1 219 ? 11.702 1.114 30.051 1.00 87.62 219 SER A CA 1
ATOM 1756 C C . SER A 1 219 ? 11.263 1.149 28.583 1.00 87.62 219 SER A C 1
ATOM 1758 O O . SER A 1 219 ? 11.639 0.285 27.782 1.00 87.62 219 SER A O 1
ATOM 1760 N N . LYS A 1 220 ? 10.553 2.224 28.202 1.00 84.94 220 LYS A N 1
ATOM 1761 C CA . LYS A 1 220 ? 10.227 2.544 26.798 1.00 84.94 220 LYS A CA 1
ATOM 1762 C C . LYS A 1 220 ? 11.486 2.651 25.929 1.00 84.94 220 LYS A C 1
ATOM 1764 O O . LYS A 1 220 ? 11.473 2.196 24.790 1.00 84.94 220 LYS A O 1
ATOM 1769 N N . ALA A 1 221 ? 12.581 3.196 26.465 1.00 82.94 221 ALA A N 1
ATOM 1770 C CA . ALA A 1 221 ? 13.848 3.326 25.742 1.00 82.94 221 ALA A CA 1
ATOM 1771 C C . ALA A 1 221 ? 14.462 1.956 25.419 1.00 82.94 221 ALA A C 1
ATOM 1773 O O . ALA A 1 221 ? 14.870 1.710 24.285 1.00 82.94 221 ALA A O 1
ATOM 1774 N N . THR A 1 222 ? 14.462 1.036 26.387 1.00 84.31 222 THR A N 1
ATOM 1775 C CA . THR A 1 222 ? 14.933 -0.340 26.182 1.00 84.31 222 THR A CA 1
ATOM 1776 C C . THR A 1 222 ? 14.108 -1.048 25.109 1.00 84.31 222 THR A C 1
ATOM 1778 O O . THR A 1 222 ? 14.680 -1.700 24.241 1.00 84.31 222 THR A O 1
ATOM 1781 N N . TRP A 1 223 ? 12.785 -0.866 25.117 1.00 84.62 223 TRP A N 1
ATOM 1782 C CA . TRP A 1 223 ? 11.888 -1.426 24.103 1.00 84.62 223 TRP A CA 1
ATOM 1783 C C . TRP A 1 223 ? 12.120 -0.855 22.691 1.00 84.62 223 TRP A C 1
ATOM 1785 O O . TRP A 1 223 ? 12.144 -1.589 21.701 1.00 84.62 223 TRP A O 1
ATOM 1795 N N . VAL A 1 224 ? 12.346 0.458 22.577 1.00 81.75 224 VAL A N 1
ATOM 1796 C CA . VAL A 1 224 ? 12.714 1.096 21.300 1.00 81.75 224 VAL A CA 1
ATOM 1797 C C . VAL A 1 224 ? 14.034 0.528 20.779 1.00 81.75 224 VAL A C 1
ATOM 1799 O O . VAL A 1 224 ? 14.132 0.157 19.610 1.00 81.75 224 VAL A O 1
ATOM 1802 N N . LEU A 1 225 ? 15.0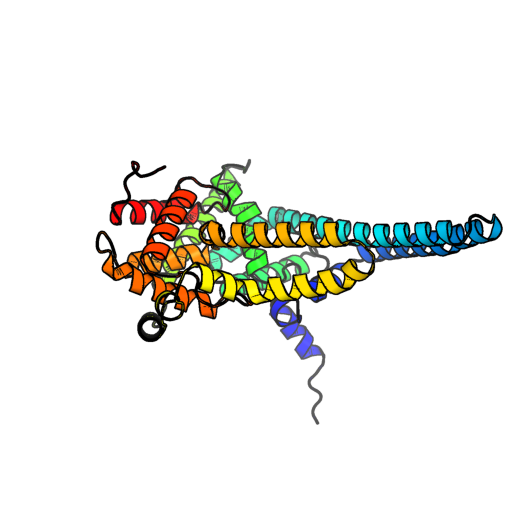40 0.407 21.649 1.00 78.06 225 LEU A N 1
ATOM 1803 C CA . LEU A 1 225 ? 16.349 -0.133 21.287 1.00 78.06 225 LEU A CA 1
ATOM 1804 C C . LEU A 1 225 ? 16.266 -1.590 20.827 1.00 78.06 225 LEU A C 1
ATOM 1806 O O . LEU A 1 225 ? 16.914 -1.945 19.843 1.00 78.06 225 LEU A O 1
ATOM 1810 N N . THR A 1 226 ? 15.453 -2.431 21.479 1.00 79.56 226 THR A N 1
ATOM 1811 C CA . THR A 1 226 ? 15.266 -3.822 21.038 1.00 79.56 226 THR A CA 1
ATOM 1812 C C . THR A 1 226 ? 14.653 -3.902 19.648 1.00 79.56 226 THR A C 1
ATOM 1814 O O . THR A 1 226 ? 15.084 -4.736 18.852 1.00 79.56 226 THR A O 1
ATOM 1817 N N . ARG A 1 227 ? 13.734 -2.990 19.315 1.00 73.81 227 ARG A N 1
ATOM 1818 C CA . ARG A 1 227 ? 13.106 -2.918 17.989 1.00 73.81 227 ARG A CA 1
ATOM 1819 C C . ARG A 1 227 ? 14.073 -2.453 16.895 1.00 73.81 227 ARG A C 1
ATOM 1821 O O . ARG A 1 227 ? 13.994 -2.923 15.763 1.00 73.81 227 ARG A O 1
ATOM 1828 N N . SER A 1 228 ? 15.013 -1.574 17.233 1.00 72.62 228 SER A N 1
ATOM 1829 C CA . SER A 1 228 ? 15.990 -1.016 16.287 1.00 72.62 228 SER A CA 1
ATOM 1830 C C . SER A 1 228 ? 17.213 -1.911 16.038 1.00 72.62 228 SER A C 1
ATOM 1832 O O . SER A 1 228 ? 18.051 -1.566 15.206 1.00 72.62 228 SER A O 1
ATOM 1834 N N . LYS A 1 229 ? 17.325 -3.079 16.692 1.00 75.38 229 LYS A N 1
ATOM 1835 C CA . LYS A 1 229 ? 18.493 -3.980 16.580 1.00 75.38 229 LYS A CA 1
ATOM 1836 C C . LYS A 1 229 ? 18.866 -4.338 15.137 1.00 75.38 229 LYS A C 1
ATOM 1838 O O . LYS A 1 229 ? 20.044 -4.322 14.801 1.00 75.38 229 LYS A O 1
ATOM 1843 N N . LYS A 1 230 ? 17.888 -4.624 14.267 1.00 69.19 230 LYS A N 1
ATOM 1844 C CA . LYS A 1 230 ? 18.153 -4.963 12.851 1.00 69.19 230 LYS A CA 1
ATOM 1845 C C . LYS A 1 230 ? 18.772 -3.795 12.081 1.00 69.19 230 LYS A C 1
ATOM 1847 O O . LYS A 1 230 ? 19.702 -4.007 11.311 1.00 69.19 230 LYS A O 1
ATOM 1852 N N . MET A 1 231 ? 18.296 -2.575 12.331 1.00 68.31 231 MET A N 1
ATOM 1853 C CA . MET A 1 231 ? 18.835 -1.367 11.700 1.00 68.31 231 MET A CA 1
ATOM 1854 C C . MET A 1 231 ? 20.268 -1.106 12.162 1.00 68.31 231 MET A C 1
ATOM 1856 O O . MET A 1 231 ? 21.125 -0.835 11.332 1.00 68.31 231 MET A O 1
ATOM 1860 N N . ILE A 1 232 ? 20.546 -1.302 13.456 1.00 71.38 232 ILE A N 1
ATOM 1861 C CA . ILE A 1 232 ? 21.902 -1.189 14.013 1.00 71.38 232 ILE A CA 1
ATOM 1862 C C . ILE A 1 232 ? 22.854 -2.191 13.339 1.00 71.38 232 ILE A C 1
ATOM 1864 O O . ILE A 1 232 ? 23.980 -1.834 13.002 1.00 71.38 232 ILE A O 1
ATOM 1868 N N . VAL A 1 233 ? 22.413 -3.431 13.094 1.00 76.44 233 VAL A N 1
ATOM 1869 C CA . VAL A 1 233 ? 23.232 -4.451 12.412 1.00 76.44 233 VAL A CA 1
ATOM 1870 C C . VAL A 1 233 ? 23.502 -4.080 10.951 1.00 76.44 233 VAL A C 1
ATOM 1872 O O . VAL A 1 233 ? 24.648 -4.156 10.516 1.00 76.44 233 VAL A O 1
ATOM 1875 N N . ILE A 1 234 ? 22.479 -3.659 10.197 1.00 72.69 234 ILE A N 1
ATOM 1876 C CA . ILE A 1 234 ? 22.638 -3.243 8.791 1.00 72.69 234 ILE A CA 1
ATOM 1877 C C . ILE A 1 234 ? 23.580 -2.044 8.693 1.00 72.69 234 ILE A C 1
ATOM 1879 O O . ILE A 1 234 ? 24.502 -2.056 7.879 1.00 72.69 234 ILE A O 1
ATOM 1883 N N . GLY A 1 235 ? 23.385 -1.050 9.556 1.00 72.50 235 GLY A N 1
ATOM 1884 C CA . GLY A 1 235 ? 24.235 0.127 9.592 1.00 72.50 235 GLY A CA 1
ATOM 1885 C C . GLY A 1 235 ? 25.688 -0.191 9.937 1.00 72.50 235 GLY A C 1
ATOM 1886 O O . GLY A 1 235 ? 26.620 0.273 9.285 1.00 72.50 235 GLY A O 1
ATOM 1887 N N . SER A 1 236 ? 25.901 -1.116 10.878 1.00 71.69 236 SER A N 1
ATOM 1888 C CA . SER A 1 236 ? 27.242 -1.612 11.216 1.00 71.69 236 SER A CA 1
ATOM 1889 C C . SER A 1 236 ? 27.921 -2.319 10.034 1.00 71.69 236 SER A C 1
ATOM 1891 O O . SER A 1 236 ? 29.116 -2.138 9.815 1.00 71.69 236 SER A O 1
ATOM 1893 N N . LEU A 1 237 ? 27.178 -3.098 9.239 1.00 76.81 237 LEU A N 1
ATOM 1894 C CA . LEU A 1 237 ? 27.714 -3.729 8.027 1.00 76.81 237 LEU A CA 1
ATOM 1895 C C . LEU A 1 237 ? 28.070 -2.688 6.960 1.00 76.81 237 LEU A C 1
ATOM 1897 O O . LEU A 1 237 ? 29.140 -2.772 6.361 1.00 76.81 237 LEU A O 1
ATOM 1901 N N . TYR A 1 238 ? 27.216 -1.683 6.757 1.00 71.31 238 TYR A N 1
ATOM 1902 C CA . TYR A 1 238 ? 27.484 -0.580 5.834 1.00 71.31 238 TYR A CA 1
ATOM 1903 C C . TYR A 1 238 ? 28.733 0.208 6.257 1.00 71.31 238 TYR A C 1
ATOM 1905 O O . TYR A 1 238 ? 29.625 0.464 5.446 1.00 71.31 238 TYR A O 1
ATOM 1913 N N . ALA A 1 239 ? 28.864 0.499 7.552 1.00 73.50 239 ALA A N 1
ATOM 1914 C CA . ALA A 1 239 ? 30.030 1.153 8.127 1.00 73.50 239 ALA A CA 1
ATOM 1915 C C . ALA A 1 239 ? 31.333 0.373 7.908 1.00 73.50 239 ALA A C 1
ATOM 1917 O O . ALA A 1 239 ? 32.363 0.985 7.639 1.00 73.50 239 ALA A O 1
ATOM 1918 N N . LEU A 1 240 ? 31.300 -0.961 7.975 1.00 74.75 240 LEU A N 1
ATOM 1919 C CA . LEU A 1 240 ? 32.471 -1.799 7.702 1.00 74.75 240 LEU A CA 1
ATOM 1920 C C . LEU A 1 240 ? 32.882 -1.761 6.224 1.00 74.75 240 LEU A C 1
ATOM 1922 O O . LEU A 1 240 ? 34.072 -1.662 5.931 1.00 74.75 240 LEU A O 1
ATOM 1926 N N . VAL A 1 241 ? 31.918 -1.796 5.296 1.00 73.94 241 VAL A N 1
ATOM 1927 C CA . VAL A 1 241 ? 32.207 -1.748 3.852 1.00 73.94 241 VAL A CA 1
ATOM 1928 C C . VAL A 1 241 ? 32.766 -0.385 3.442 1.00 73.94 241 VAL A C 1
ATOM 1930 O O . VAL A 1 241 ? 33.773 -0.324 2.744 1.00 73.94 241 VAL A O 1
ATOM 1933 N N . TYR A 1 242 ? 32.148 0.709 3.892 1.00 66.88 242 TYR A N 1
ATOM 1934 C CA . TYR A 1 242 ? 32.495 2.065 3.444 1.00 66.88 242 TYR A CA 1
ATOM 1935 C C . TYR A 1 242 ? 33.538 2.764 4.325 1.00 66.88 242 TYR A C 1
ATOM 1937 O O . TYR A 1 242 ? 34.292 3.612 3.843 1.00 66.88 242 TYR A O 1
ATOM 1945 N N . GLY A 1 243 ? 33.642 2.386 5.601 1.00 67.94 243 GLY A N 1
ATOM 1946 C CA . GLY A 1 243 ? 34.675 2.879 6.512 1.00 67.94 243 GLY A CA 1
ATOM 1947 C C . GLY A 1 243 ? 36.084 2.512 6.049 1.00 67.94 243 GLY A C 1
ATOM 1948 O O . GLY A 1 243 ? 37.009 3.304 6.227 1.00 67.94 243 GLY A O 1
ATOM 1949 N N . TRP A 1 244 ? 36.240 1.378 5.356 1.00 65.56 244 TRP A N 1
ATOM 1950 C CA . TRP A 1 244 ? 37.517 0.967 4.765 1.00 65.56 244 TRP A CA 1
ATOM 1951 C C . TRP A 1 244 ? 38.008 1.891 3.642 1.00 65.56 244 TRP A C 1
ATOM 1953 O O . TRP A 1 244 ? 39.211 1.978 3.408 1.00 65.56 244 TRP A O 1
ATOM 1963 N N . PHE A 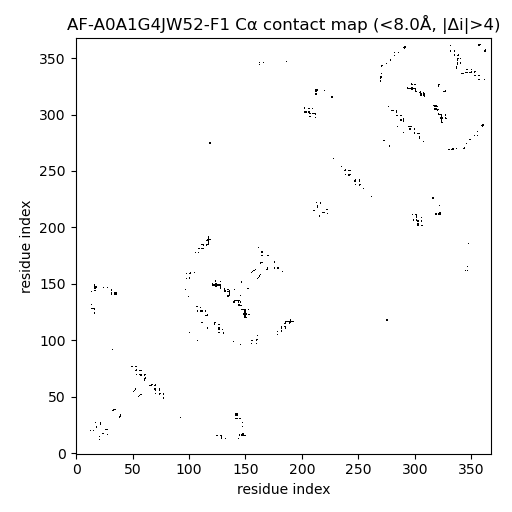1 245 ? 37.106 2.635 2.996 1.00 65.94 245 PHE A N 1
ATOM 1964 C CA . PHE A 1 245 ? 37.433 3.585 1.927 1.00 65.94 245 PHE A CA 1
ATOM 1965 C C . PHE A 1 245 ? 37.666 5.022 2.431 1.00 65.94 245 PHE A C 1
ATOM 1967 O O . PHE A 1 245 ? 37.692 5.960 1.636 1.00 65.94 245 PHE A O 1
ATOM 1974 N N . GLY A 1 246 ? 37.832 5.224 3.746 1.00 68.25 246 GLY A N 1
ATOM 1975 C CA . GLY A 1 246 ? 38.133 6.538 4.332 1.00 68.25 246 GLY A CA 1
ATOM 1976 C C . GLY A 1 246 ? 36.928 7.480 4.449 1.00 68.25 246 GLY A C 1
ATOM 1977 O O . GLY A 1 246 ? 37.100 8.671 4.697 1.00 68.25 246 GLY A O 1
ATOM 1978 N N . GLN A 1 247 ? 35.702 6.966 4.307 1.00 75.69 247 GLN A N 1
ATOM 1979 C CA . GLN A 1 247 ? 34.463 7.758 4.305 1.00 75.69 247 GLN A CA 1
ATOM 1980 C C . GLN A 1 247 ? 33.701 7.721 5.644 1.00 75.69 247 GLN A C 1
ATOM 1982 O O . GLN A 1 247 ? 32.471 7.736 5.671 1.00 75.69 247 GLN A O 1
ATOM 1987 N N . LEU A 1 248 ? 34.412 7.696 6.778 1.00 77.44 248 LEU A N 1
ATOM 1988 C CA . LEU A 1 248 ? 33.806 7.550 8.112 1.00 77.44 248 LEU A CA 1
ATOM 1989 C C . LEU A 1 248 ? 32.722 8.609 8.402 1.00 77.44 248 LEU A C 1
ATOM 1991 O O . LEU A 1 248 ? 31.680 8.287 8.963 1.00 77.44 248 LEU A O 1
ATOM 1995 N N . LEU A 1 249 ? 32.931 9.861 7.979 1.00 77.81 249 LEU A N 1
ATOM 1996 C CA . LEU A 1 249 ? 31.953 10.936 8.179 1.00 77.81 249 LEU A CA 1
ATOM 1997 C C . LEU A 1 249 ? 30.646 10.685 7.407 1.00 77.81 249 LEU A C 1
ATOM 1999 O O . LEU A 1 249 ? 29.568 10.899 7.954 1.00 77.81 249 LEU A O 1
ATOM 2003 N N . ALA A 1 250 ? 30.729 10.204 6.162 1.00 74.00 250 ALA A N 1
ATOM 2004 C CA . ALA A 1 250 ? 29.551 9.901 5.348 1.00 74.00 250 ALA A CA 1
ATOM 2005 C C . ALA A 1 250 ? 28.747 8.739 5.947 1.00 74.00 250 ALA A C 1
ATOM 2007 O O . ALA A 1 250 ? 27.521 8.806 6.009 1.00 74.00 250 ALA A O 1
ATOM 2008 N N . VAL A 1 251 ? 29.445 7.724 6.462 1.00 78.38 251 VAL A N 1
ATOM 2009 C CA . VAL A 1 251 ? 28.842 6.616 7.212 1.00 78.38 251 VAL A CA 1
ATOM 2010 C C . VAL A 1 251 ? 28.112 7.132 8.453 1.00 78.38 251 VAL A C 1
ATOM 2012 O O . VAL A 1 251 ? 26.938 6.832 8.630 1.00 78.38 251 VAL A O 1
ATOM 2015 N N . VAL A 1 252 ? 28.756 7.957 9.287 1.00 81.19 252 VAL A N 1
ATOM 2016 C CA . VAL A 1 252 ? 28.126 8.500 10.506 1.00 81.19 252 VAL A CA 1
ATOM 2017 C C . VAL A 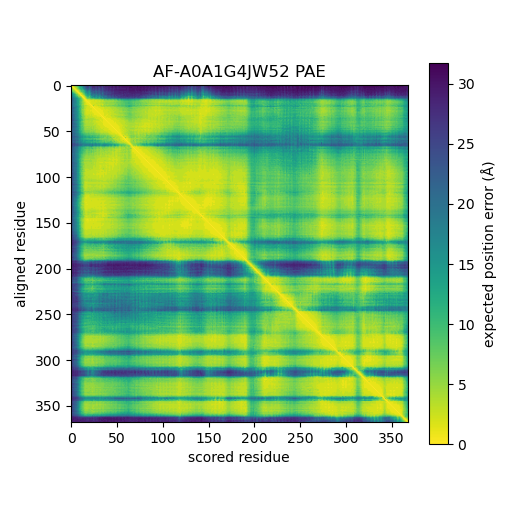1 252 ? 26.890 9.341 10.175 1.00 81.19 252 VAL A C 1
ATOM 2019 O O . VAL A 1 252 ? 25.863 9.200 10.835 1.00 81.19 252 VAL A O 1
ATOM 2022 N N . ILE A 1 253 ? 26.954 10.190 9.144 1.00 81.62 253 ILE A N 1
ATOM 2023 C CA . ILE A 1 253 ? 25.802 10.993 8.704 1.00 81.62 253 ILE A CA 1
ATOM 2024 C C . ILE A 1 253 ? 24.653 10.087 8.249 1.00 81.62 253 ILE A C 1
ATOM 2026 O O . ILE A 1 253 ? 23.506 10.316 8.636 1.00 81.62 253 ILE A O 1
ATOM 2030 N N . PHE A 1 254 ? 24.956 9.055 7.461 1.00 79.00 254 PHE A N 1
ATOM 2031 C CA . PHE A 1 254 ? 23.971 8.089 6.983 1.00 79.00 254 PHE A CA 1
ATOM 2032 C C . PHE A 1 254 ? 23.296 7.335 8.139 1.00 79.00 254 PHE A C 1
ATOM 2034 O O . PHE A 1 254 ? 22.068 7.255 8.176 1.00 79.00 254 PHE A O 1
ATOM 2041 N N . GLU A 1 255 ? 24.067 6.875 9.128 1.00 79.25 255 GLU A N 1
ATOM 2042 C CA . GLU A 1 255 ? 23.541 6.216 10.331 1.00 79.25 255 GLU A CA 1
ATOM 2043 C C . GLU A 1 255 ? 22.656 7.145 11.165 1.00 79.25 255 GLU A C 1
ATOM 2045 O O . GLU A 1 255 ? 21.543 6.777 11.547 1.00 79.25 255 GLU A O 1
ATOM 2050 N N . CYS A 1 256 ? 23.106 8.379 11.410 1.00 83.50 256 CYS A N 1
ATOM 2051 C CA . CYS A 1 256 ? 22.316 9.386 12.118 1.00 83.50 256 CYS A CA 1
ATOM 2052 C C . CYS A 1 256 ? 20.991 9.664 11.397 1.00 83.50 256 CYS A C 1
ATOM 2054 O O . CYS A 1 256 ? 19.942 9.749 12.038 1.00 83.50 256 CYS A O 1
ATOM 2056 N N . PHE A 1 257 ? 21.021 9.766 10.067 1.00 81.12 257 PHE A N 1
ATOM 2057 C CA . PHE A 1 257 ? 19.829 9.964 9.251 1.00 81.12 257 PHE A CA 1
ATOM 2058 C C . PHE A 1 257 ? 18.876 8.763 9.332 1.00 81.12 257 PHE A C 1
ATOM 2060 O O . PHE A 1 257 ? 17.678 8.939 9.564 1.00 81.12 257 PHE A O 1
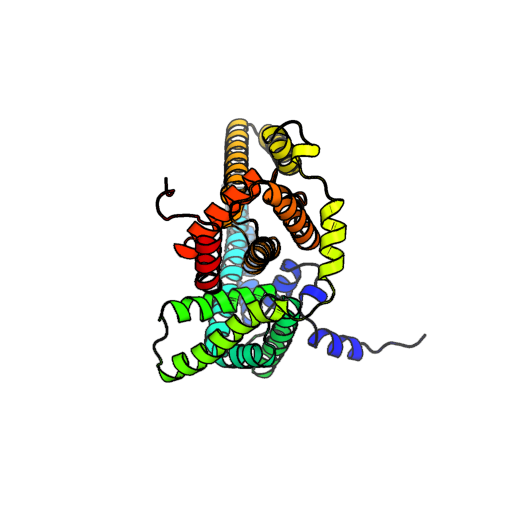ATOM 2067 N N . HIS A 1 258 ? 19.395 7.538 9.236 1.00 76.81 258 HIS A N 1
ATOM 2068 C CA . HIS A 1 258 ? 18.604 6.317 9.396 1.00 76.81 258 HIS A CA 1
ATOM 2069 C C . HIS A 1 258 ? 17.983 6.190 10.789 1.00 76.81 258 HIS A C 1
ATOM 2071 O O . HIS A 1 258 ? 16.814 5.804 10.913 1.00 76.81 258 HIS A O 1
ATOM 2077 N N . PHE A 1 259 ? 18.733 6.536 11.837 1.00 80.31 259 PHE A N 1
ATOM 2078 C CA . PHE A 1 259 ? 18.233 6.545 13.207 1.00 80.31 259 PHE A CA 1
ATOM 2079 C C . PHE A 1 259 ? 17.135 7.597 13.385 1.00 80.31 259 PHE A C 1
ATOM 2081 O O . PHE A 1 259 ? 16.079 7.287 13.937 1.00 80.31 259 PHE A O 1
ATOM 2088 N N . ALA A 1 260 ? 17.327 8.804 12.843 1.00 83.06 260 ALA A N 1
ATOM 2089 C CA . ALA A 1 260 ? 16.327 9.867 12.865 1.00 83.06 260 ALA A CA 1
ATOM 2090 C C . ALA A 1 260 ? 15.036 9.464 12.131 1.00 83.06 260 ALA A C 1
ATOM 2092 O O . ALA A 1 260 ? 13.948 9.656 12.674 1.00 83.06 260 ALA A O 1
ATOM 2093 N N . ILE A 1 261 ? 15.133 8.840 10.949 1.00 80.50 261 ILE A N 1
ATOM 2094 C CA . ILE A 1 261 ? 13.969 8.297 10.228 1.00 80.50 261 ILE A CA 1
ATOM 2095 C C . ILE A 1 261 ? 13.279 7.216 11.057 1.00 80.50 261 ILE A C 1
ATOM 2097 O O . ILE A 1 261 ? 12.060 7.244 11.208 1.00 80.50 261 ILE A O 1
ATOM 2101 N N . SER A 1 262 ? 14.036 6.271 11.612 1.00 76.44 262 SER A N 1
ATOM 2102 C CA . SER A 1 262 ? 13.474 5.166 12.397 1.00 76.44 262 SER A CA 1
ATOM 2103 C C . SER A 1 262 ? 12.740 5.683 13.634 1.00 76.44 262 SER A C 1
ATOM 2105 O O . SER A 1 262 ? 11.623 5.252 13.923 1.00 76.44 262 SER A O 1
ATOM 2107 N N . PHE A 1 263 ? 13.331 6.658 14.326 1.00 80.81 263 PHE A N 1
ATOM 2108 C CA . PHE A 1 263 ? 12.718 7.328 15.466 1.00 80.81 263 PHE A CA 1
ATOM 2109 C C . PHE A 1 263 ? 11.465 8.110 15.053 1.00 80.81 263 PHE A C 1
ATOM 2111 O O . PHE A 1 263 ? 10.424 7.994 15.700 1.00 80.81 263 PHE A O 1
ATOM 2118 N N . TYR A 1 264 ? 11.522 8.839 13.934 1.00 82.06 264 TYR A N 1
ATOM 2119 C CA . TYR A 1 264 ? 10.374 9.550 13.375 1.00 82.06 264 TYR A CA 1
ATOM 2120 C C . TYR A 1 264 ? 9.216 8.603 13.039 1.00 82.06 264 TYR A C 1
ATOM 2122 O O . TYR A 1 264 ? 8.076 8.878 13.417 1.00 82.06 264 TYR A O 1
ATOM 2130 N N . VAL A 1 265 ? 9.495 7.488 12.355 1.00 78.06 265 VAL A N 1
ATOM 2131 C CA . VAL A 1 265 ? 8.502 6.468 11.988 1.00 78.06 265 VAL A CA 1
ATOM 2132 C C . VAL A 1 265 ? 7.908 5.830 13.237 1.00 78.06 265 VAL A C 1
ATOM 2134 O O . VAL A 1 265 ? 6.693 5.669 13.316 1.00 78.06 265 VAL A O 1
ATOM 2137 N N . PHE A 1 266 ? 8.737 5.518 14.234 1.00 77.94 266 PHE A N 1
ATOM 2138 C CA . PHE A 1 266 ? 8.282 4.959 15.501 1.00 77.94 266 PHE A CA 1
ATOM 2139 C C . PHE A 1 266 ? 7.354 5.921 16.252 1.00 77.94 266 PHE A C 1
ATOM 2141 O O . PHE A 1 266 ? 6.268 5.519 16.660 1.00 77.94 266 PHE A O 1
ATOM 2148 N N . TRP A 1 267 ? 7.744 7.189 16.394 1.00 78.12 267 TRP A N 1
ATOM 2149 C CA . TRP A 1 267 ? 6.950 8.189 17.112 1.00 78.12 267 TRP A CA 1
ATOM 2150 C C . TRP A 1 267 ? 5.637 8.509 16.390 1.00 78.12 267 TRP A C 1
ATOM 2152 O O . TRP A 1 267 ? 4.598 8.703 17.012 1.00 78.12 267 TRP A O 1
ATOM 2162 N N . ASN A 1 268 ? 5.660 8.514 15.056 1.00 74.50 268 ASN A N 1
ATOM 2163 C CA . ASN A 1 268 ? 4.493 8.810 14.228 1.00 74.50 268 ASN A CA 1
ATOM 2164 C C . ASN A 1 268 ? 3.736 7.563 13.765 1.00 74.50 268 ASN A C 1
ATOM 2166 O O . ASN A 1 268 ? 2.867 7.678 12.904 1.00 74.50 268 ASN A O 1
ATOM 2170 N N . ARG A 1 269 ? 4.019 6.378 14.313 1.00 77.06 269 ARG A N 1
ATOM 2171 C CA . ARG A 1 269 ? 3.446 5.105 13.841 1.00 77.06 269 ARG A CA 1
ATOM 2172 C C . ARG A 1 269 ? 1.924 5.076 13.796 1.00 77.06 269 ARG A C 1
ATOM 2174 O O . ARG A 1 269 ? 1.388 4.429 12.898 1.00 77.06 269 ARG A O 1
ATOM 2181 N N . ALA A 1 270 ? 1.229 5.781 14.698 1.00 72.69 270 ALA A N 1
ATOM 2182 C CA . ALA A 1 270 ? -0.237 5.903 14.668 1.00 72.69 270 ALA A CA 1
ATOM 2183 C C . ALA A 1 270 ? -0.723 6.499 13.347 1.00 72.69 270 ALA A C 1
ATOM 2185 O O . ALA A 1 270 ? -1.719 6.058 12.780 1.00 72.69 270 ALA A O 1
ATOM 2186 N N . ASN A 1 271 ? 0.038 7.448 12.804 1.00 73.62 271 ASN A N 1
ATOM 2187 C CA . ASN A 1 271 ? -0.247 8.062 11.518 1.00 73.62 271 ASN A CA 1
ATOM 2188 C C . ASN A 1 271 ? 0.069 7.156 10.327 1.00 73.62 271 ASN A C 1
ATOM 2190 O O . ASN A 1 271 ? -0.260 7.551 9.219 1.00 73.62 271 ASN A O 1
ATOM 2194 N N . PHE A 1 272 ? 0.673 5.983 10.536 1.00 76.81 272 PHE A N 1
ATOM 2195 C CA . PHE A 1 272 ? 1.007 5.007 9.496 1.00 76.81 272 PHE A CA 1
ATOM 2196 C C . PHE A 1 272 ? 0.110 3.760 9.524 1.00 76.81 272 PHE A C 1
ATOM 2198 O O . PHE A 1 272 ? 0.359 2.818 8.775 1.00 76.81 272 PHE A O 1
ATOM 2205 N N . LEU A 1 273 ? -0.927 3.724 10.372 1.00 84.25 273 LEU A N 1
ATOM 2206 C CA . LEU A 1 273 ? -1.908 2.637 10.333 1.00 84.25 273 LEU A CA 1
ATOM 2207 C C 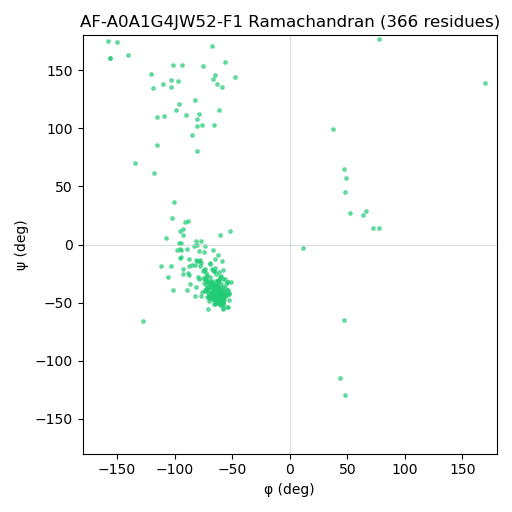. LEU A 1 273 ? -2.650 2.636 8.990 1.00 84.25 273 LEU A C 1
ATOM 2209 O O . LEU A 1 273 ? -3.036 3.692 8.480 1.00 84.25 273 LEU A O 1
ATOM 2213 N N . SER A 1 274 ? -2.858 1.445 8.429 1.00 86.75 274 SER A N 1
ATOM 2214 C CA . SER A 1 274 ? -3.704 1.251 7.249 1.00 86.75 274 SER A CA 1
ATOM 2215 C C . SER A 1 274 ? -5.176 1.542 7.587 1.00 86.75 274 SER A C 1
ATOM 2217 O O . SER A 1 274 ? -5.523 1.705 8.761 1.00 86.75 274 SER A O 1
ATOM 2219 N N . LEU A 1 275 ? -6.058 1.602 6.580 1.00 89.00 275 LEU A N 1
ATOM 2220 C CA . LEU A 1 275 ? -7.505 1.701 6.829 1.00 89.00 275 LEU A CA 1
ATOM 2221 C C . LEU A 1 275 ? -7.989 0.518 7.681 1.00 89.00 275 LEU A C 1
ATOM 2223 O O . LEU A 1 275 ? -8.647 0.735 8.691 1.00 89.00 275 LEU A O 1
ATOM 2227 N N . ALA A 1 276 ? -7.604 -0.707 7.306 1.00 87.75 276 ALA A N 1
ATOM 2228 C CA . ALA A 1 276 ? -7.989 -1.933 8.002 1.00 87.75 276 ALA A CA 1
ATOM 2229 C C . ALA A 1 276 ? -7.513 -1.942 9.461 1.00 87.75 276 ALA A C 1
ATOM 2231 O O . ALA A 1 276 ? -8.310 -2.181 10.361 1.00 87.75 276 ALA A O 1
ATOM 2232 N N . ASP A 1 277 ? -6.242 -1.606 9.701 1.00 87.19 277 ASP A N 1
ATOM 2233 C CA . ASP A 1 277 ? -5.681 -1.564 11.055 1.00 87.19 277 ASP A CA 1
ATOM 2234 C C . ASP A 1 277 ? -6.324 -0.451 11.898 1.00 87.19 277 ASP A C 1
ATOM 2236 O O . ASP A 1 277 ? -6.483 -0.598 13.107 1.00 87.19 277 ASP A O 1
ATOM 2240 N N . SER A 1 278 ? -6.684 0.680 11.277 1.00 91.25 278 SER A N 1
ATOM 2241 C CA . SER A 1 278 ? -7.351 1.786 11.980 1.00 91.25 278 SER A CA 1
ATOM 2242 C C . SER A 1 278 ? -8.772 1.418 12.374 1.00 91.25 278 SER A C 1
ATOM 2244 O O . SER A 1 278 ? -9.153 1.667 13.512 1.00 91.25 278 SER A O 1
ATOM 2246 N N . LEU A 1 279 ? -9.524 0.809 11.454 1.00 90.38 279 LEU A N 1
ATOM 2247 C CA . LEU A 1 279 ? -10.870 0.314 11.714 1.00 90.38 279 LEU A CA 1
ATOM 2248 C C . LEU A 1 279 ? -10.844 -0.758 12.808 1.00 90.38 279 LEU A C 1
ATOM 2250 O O . LEU A 1 279 ? -11.586 -0.659 13.771 1.00 90.38 279 LEU A O 1
ATOM 2254 N N . GLU A 1 280 ? -9.921 -1.719 12.736 1.00 88.81 280 GLU A N 1
ATOM 2255 C CA . GLU A 1 280 ? -9.759 -2.748 13.770 1.00 88.81 280 GLU A CA 1
ATOM 2256 C C . GLU A 1 280 ? -9.402 -2.154 15.141 1.00 88.81 280 GLU A C 1
ATOM 2258 O O . GLU A 1 280 ? -9.949 -2.573 16.160 1.00 88.81 280 GLU A O 1
ATOM 2263 N N . PHE A 1 281 ? -8.526 -1.144 15.186 1.00 90.88 281 PHE A N 1
ATOM 2264 C CA . PHE A 1 281 ? -8.209 -0.451 16.433 1.00 90.88 281 PHE A CA 1
ATOM 2265 C C . PHE A 1 281 ? -9.430 0.284 17.007 1.00 90.88 281 PHE A C 1
ATOM 2267 O O . PHE A 1 281 ? -9.701 0.191 18.203 1.00 90.88 281 PHE A O 1
ATOM 2274 N N . MET A 1 282 ? -10.185 0.983 16.159 1.00 92.44 282 MET A N 1
ATOM 2275 C CA . MET A 1 282 ? -11.406 1.690 16.550 1.00 92.44 282 MET A CA 1
ATOM 2276 C C . MET A 1 282 ? -12.505 0.727 17.016 1.00 92.44 282 MET A C 1
ATOM 2278 O O . MET A 1 282 ? -13.113 0.983 18.050 1.00 92.44 282 MET A O 1
ATOM 2282 N N . ASN A 1 283 ? -12.685 -0.414 16.347 1.00 89.56 283 ASN A N 1
ATOM 2283 C CA . ASN A 1 283 ? -13.640 -1.451 16.748 1.00 89.56 283 ASN A CA 1
ATOM 2284 C C . ASN A 1 283 ? -13.255 -2.087 18.085 1.00 89.56 283 ASN A C 1
ATOM 2286 O O . ASN A 1 283 ? -14.120 -2.325 18.923 1.00 89.56 283 ASN A O 1
ATOM 2290 N N . ASN A 1 284 ? -11.961 -2.323 18.335 1.00 89.00 284 ASN A N 1
ATOM 2291 C CA . ASN A 1 284 ? -11.514 -2.768 19.655 1.00 89.00 284 ASN A CA 1
ATOM 2292 C C . ASN A 1 284 ? -11.880 -1.730 20.725 1.00 89.00 284 ASN A C 1
ATOM 2294 O O . ASN A 1 284 ? -12.451 -2.090 21.747 1.00 89.00 284 ASN A O 1
ATOM 2298 N N . VAL A 1 285 ? -11.613 -0.443 20.495 1.00 91.25 285 VAL A N 1
ATOM 2299 C CA . VAL A 1 285 ? -12.006 0.602 21.453 1.00 91.25 285 VAL A CA 1
ATOM 2300 C C . VAL A 1 285 ? -13.521 0.626 21.663 1.00 91.25 285 VAL A C 1
ATOM 2302 O O . VAL A 1 285 ? -13.956 0.648 22.809 1.00 91.25 285 VAL A O 1
ATOM 2305 N N . HIS A 1 286 ? -14.314 0.560 20.593 1.00 89.56 286 HIS A N 1
ATOM 2306 C CA . HIS A 1 286 ? -15.773 0.515 20.680 1.00 89.56 286 HIS A CA 1
ATOM 2307 C C . HIS A 1 286 ? -16.251 -0.678 21.517 1.00 89.56 286 HIS A C 1
ATOM 2309 O O . HIS A 1 286 ? -16.994 -0.499 22.469 1.00 89.56 286 HIS A O 1
ATOM 2315 N N . LYS A 1 287 ? -15.740 -1.882 21.241 1.00 87.88 287 LYS A N 1
ATOM 2316 C CA . LYS A 1 287 ? -16.119 -3.126 21.927 1.00 87.88 287 LYS A CA 1
ATOM 2317 C C . LYS A 1 287 ? -15.807 -3.130 23.425 1.00 87.88 287 LYS A C 1
ATOM 2319 O O . LYS A 1 287 ? -16.570 -3.687 24.207 1.00 87.88 287 LYS A O 1
ATOM 2324 N N . PHE A 1 288 ? -14.639 -2.621 23.816 1.00 86.38 288 PHE A N 1
ATOM 2325 C CA . PHE A 1 288 ? -14.226 -2.610 25.224 1.00 86.38 288 PHE A CA 1
ATOM 2326 C C . PHE A 1 288 ? -14.866 -1.463 26.013 1.00 86.38 288 PHE A C 1
ATOM 2328 O O . PHE A 1 288 ? -14.838 -1.493 27.248 1.00 86.38 288 PHE A O 1
ATOM 2335 N N . GLU A 1 289 ? -15.444 -0.478 25.317 1.00 87.50 289 GLU A N 1
ATOM 2336 C CA . GLU A 1 289 ? -16.178 0.633 25.917 1.00 87.50 289 GLU A CA 1
ATOM 2337 C C . GLU A 1 289 ? -15.386 1.298 27.065 1.00 87.50 289 GLU A C 1
ATOM 2339 O O . GLU A 1 289 ? -15.833 1.301 28.219 1.00 87.50 289 GLU A O 1
ATOM 2344 N N . PRO A 1 290 ? -14.150 1.787 26.816 1.00 84.62 290 PRO A N 1
ATOM 2345 C CA . PRO A 1 290 ? -13.310 2.342 27.871 1.00 84.62 290 PRO A CA 1
ATOM 2346 C C . PRO A 1 290 ? -13.879 3.635 28.435 1.00 84.62 290 PRO A C 1
ATOM 2348 O O . PRO A 1 290 ? -13.693 3.875 29.615 1.00 84.62 290 PRO A O 1
ATOM 2351 N N . TRP A 1 291 ? -14.585 4.443 27.635 1.00 85.94 291 TRP A N 1
ATOM 2352 C CA . TRP A 1 291 ? -15.156 5.727 28.063 1.00 85.94 291 TRP A CA 1
ATOM 2353 C C . TRP A 1 291 ? -14.152 6.542 28.909 1.00 85.94 291 TRP A C 1
ATOM 2355 O O . TRP A 1 291 ? -13.092 6.912 28.397 1.00 85.94 291 TRP A O 1
ATOM 2365 N N . GLU A 1 292 ? -14.451 6.779 30.189 1.00 76.94 292 GLU A N 1
ATOM 2366 C CA . GLU A 1 292 ? -13.579 7.461 31.159 1.00 76.94 292 GLU A CA 1
ATOM 2367 C C . GLU A 1 292 ? -12.713 6.508 32.010 1.00 76.94 292 GLU A C 1
ATOM 2369 O O . GLU A 1 292 ? -11.874 6.956 32.790 1.00 76.94 292 GLU A O 1
ATOM 2374 N N . ASP A 1 293 ? -12.889 5.195 31.871 1.00 83.19 293 ASP A N 1
ATOM 2375 C CA . ASP A 1 293 ? -12.181 4.167 32.629 1.00 83.19 293 ASP A CA 1
ATOM 2376 C C . ASP A 1 293 ? -10.781 3.894 32.055 1.00 83.19 293 ASP A C 1
ATOM 2378 O O . ASP A 1 293 ? -10.584 3.172 31.069 1.00 83.19 293 ASP A O 1
ATOM 2382 N N . ASP A 1 294 ? -9.777 4.456 32.728 1.00 80.94 294 ASP A N 1
ATOM 2383 C CA . ASP A 1 294 ? -8.372 4.287 32.368 1.00 80.94 294 ASP A CA 1
ATOM 2384 C C . ASP A 1 294 ? -7.869 2.837 32.508 1.00 80.94 294 ASP A C 1
ATOM 2386 O O . ASP A 1 294 ? -6.891 2.466 31.852 1.00 80.94 294 ASP A O 1
ATOM 2390 N N . SER A 1 295 ? -8.545 1.989 33.294 1.00 84.31 295 SER A N 1
ATOM 2391 C CA . SER A 1 295 ? -8.107 0.610 33.552 1.00 84.31 295 SER A CA 1
ATOM 2392 C C . SER A 1 295 ? -8.291 -0.325 32.351 1.00 84.31 295 SER A C 1
ATOM 2394 O O . SER A 1 295 ? -7.534 -1.285 32.190 1.00 84.31 295 SER A O 1
ATOM 2396 N N . LYS A 1 296 ? -9.222 -0.011 31.439 1.00 89.50 296 LYS A N 1
ATOM 2397 C CA . LYS A 1 296 ? -9.496 -0.841 30.252 1.00 89.50 296 LYS A CA 1
ATOM 2398 C C . LYS A 1 296 ? -8.458 -0.689 29.141 1.00 89.50 296 LYS A C 1
ATOM 2400 O O . LYS A 1 296 ? -8.379 -1.525 28.239 1.00 89.50 296 LYS A O 1
ATOM 2405 N N . TRP A 1 297 ? -7.632 0.356 29.178 1.00 92.50 297 TRP A N 1
ATOM 2406 C CA . TRP A 1 297 ? -6.690 0.635 28.091 1.00 92.50 297 TRP A CA 1
ATOM 2407 C C . TRP A 1 297 ? -5.557 -0.385 27.977 1.00 92.50 297 TRP A C 1
ATOM 2409 O O . TRP A 1 297 ? -5.075 -0.615 26.867 1.00 92.50 297 TRP A O 1
ATOM 2419 N N . ASP A 1 298 ? -5.159 -1.037 29.072 1.00 91.69 298 ASP A N 1
ATOM 2420 C CA . ASP A 1 298 ? -4.193 -2.143 29.018 1.00 91.69 298 ASP A CA 1
ATOM 2421 C C . ASP A 1 298 ? -4.786 -3.378 28.322 1.00 91.69 298 ASP A C 1
ATOM 2423 O O . ASP A 1 298 ? -4.092 -4.088 27.591 1.00 91.69 298 ASP A O 1
ATOM 2427 N N . GLU A 1 299 ? -6.084 -3.639 28.490 1.00 90.12 299 GLU A N 1
ATOM 2428 C CA . GLU A 1 299 ? -6.780 -4.719 27.782 1.00 90.12 299 GLU A CA 1
ATOM 2429 C C . GLU A 1 299 ? -6.919 -4.412 26.290 1.00 90.12 299 GLU A C 1
ATOM 2431 O O . GLU A 1 299 ? -6.583 -5.253 25.454 1.00 90.12 299 GLU A O 1
ATOM 2436 N N . ILE A 1 300 ? -7.301 -3.179 25.944 1.00 91.31 300 ILE A N 1
ATOM 2437 C CA . ILE A 1 300 ? -7.378 -2.711 24.551 1.00 91.31 300 ILE A CA 1
ATOM 2438 C C . ILE A 1 300 ? -6.005 -2.791 23.871 1.00 91.31 300 ILE A C 1
ATOM 2440 O O . ILE A 1 300 ? -5.899 -3.243 22.724 1.00 91.31 300 ILE A O 1
ATOM 2444 N N . ALA A 1 301 ? -4.942 -2.382 24.572 1.00 91.31 301 ALA A N 1
ATOM 2445 C CA . ALA A 1 301 ? -3.573 -2.457 24.076 1.00 91.31 301 ALA A CA 1
ATOM 2446 C C . ALA A 1 301 ? -3.163 -3.907 23.781 1.00 91.31 301 ALA A C 1
ATOM 2448 O O . ALA A 1 301 ? -2.600 -4.180 22.717 1.00 91.31 301 ALA A O 1
ATOM 2449 N N . ARG A 1 302 ? -3.484 -4.846 24.684 1.00 89.56 302 ARG A N 1
ATOM 2450 C CA . ARG A 1 302 ? -3.219 -6.283 24.500 1.00 89.56 302 ARG A CA 1
ATOM 2451 C C . ARG A 1 302 ? -3.997 -6.858 23.325 1.00 89.56 302 ARG A C 1
ATOM 2453 O O . ARG A 1 302 ? -3.384 -7.466 22.444 1.00 89.56 302 ARG A O 1
ATOM 2460 N N . ALA A 1 303 ? -5.301 -6.599 23.261 1.00 87.25 303 ALA A N 1
ATOM 2461 C CA . ALA A 1 303 ? -6.169 -7.079 22.191 1.00 87.25 303 ALA A CA 1
ATOM 2462 C C . ALA A 1 303 ? -5.689 -6.585 20.820 1.00 87.25 303 ALA A C 1
ATOM 2464 O O . ALA A 1 303 ? -5.564 -7.364 19.873 1.00 87.25 303 ALA A O 1
ATOM 2465 N N . THR A 1 304 ? -5.326 -5.305 20.725 1.00 87.38 304 THR A N 1
ATOM 2466 C CA . THR A 1 304 ? -4.880 -4.708 19.461 1.00 87.38 304 THR A CA 1
ATOM 2467 C C . THR A 1 304 ? -3.468 -5.163 19.076 1.00 87.38 304 THR A C 1
ATOM 2469 O O . THR A 1 304 ? -3.219 -5.483 17.914 1.00 87.38 304 THR A O 1
ATOM 2472 N N . ASN A 1 305 ? -2.542 -5.296 20.035 1.00 88.12 305 ASN A N 1
ATOM 2473 C CA . ASN A 1 305 ? -1.228 -5.898 19.780 1.00 88.12 305 ASN A CA 1
ATOM 2474 C C . ASN A 1 305 ? -1.353 -7.350 19.302 1.00 88.12 305 ASN A C 1
ATOM 2476 O O . ASN A 1 305 ? -0.586 -7.787 18.443 1.00 88.12 305 ASN A O 1
ATOM 2480 N N . ALA A 1 306 ? -2.279 -8.131 19.863 1.00 83.75 306 ALA A N 1
ATOM 2481 C CA . ALA A 1 306 ? -2.540 -9.497 19.419 1.00 83.75 306 ALA A CA 1
ATOM 2482 C C . ALA A 1 306 ? -3.094 -9.511 17.985 1.00 83.75 306 ALA A C 1
ATOM 2484 O O . ALA A 1 306 ? -2.568 -10.233 17.135 1.00 83.75 306 ALA A O 1
ATOM 2485 N N . ALA A 1 307 ? -4.064 -8.648 17.680 1.00 81.81 307 ALA A N 1
ATOM 2486 C CA . ALA A 1 307 ? -4.647 -8.527 16.346 1.00 81.81 307 ALA A CA 1
ATOM 2487 C C . ALA A 1 307 ? -3.607 -8.165 15.266 1.00 81.81 307 ALA A C 1
ATOM 2489 O O . ALA A 1 307 ? -3.545 -8.804 14.212 1.00 81.81 307 ALA A O 1
ATOM 2490 N N . PHE A 1 308 ? -2.722 -7.204 15.546 1.00 80.62 308 PHE A N 1
ATOM 2491 C CA . PHE A 1 308 ? -1.702 -6.758 14.587 1.00 80.62 308 PHE A CA 1
ATOM 2492 C C . PHE A 1 308 ? -0.574 -7.774 14.384 1.00 80.62 308 PHE A C 1
ATOM 2494 O O . PHE A 1 308 ? 0.009 -7.838 13.299 1.00 80.62 308 PHE A O 1
ATOM 2501 N N . SER A 1 309 ? -0.290 -8.601 15.394 1.00 69.81 309 SER A N 1
ATOM 2502 C CA . SER A 1 309 ? 0.796 -9.587 15.344 1.00 69.81 309 SER A CA 1
ATOM 2503 C C . SER A 1 309 ? 0.604 -10.710 14.324 1.00 69.81 309 SER A C 1
ATOM 2505 O O . SER A 1 309 ? 1.579 -11.300 13.872 1.00 69.81 309 SER A O 1
ATOM 2507 N N . GLY A 1 310 ? -0.639 -10.990 13.921 1.00 59.75 310 GLY A N 1
ATOM 2508 C CA . GLY A 1 310 ? -0.939 -12.019 12.922 1.00 59.75 310 GLY A CA 1
ATOM 2509 C C . GLY A 1 310 ? -0.889 -11.539 11.467 1.00 59.75 310 GLY A C 1
ATOM 2510 O O . GLY A 1 310 ? -0.938 -12.372 10.566 1.00 59.75 310 GLY A O 1
ATOM 2511 N N . LYS A 1 311 ? -0.831 -10.220 11.219 1.00 62.09 311 LYS A N 1
ATOM 2512 C CA . LYS A 1 311 ? -1.086 -9.632 9.887 1.00 62.09 311 LYS A CA 1
ATOM 2513 C C . LYS A 1 311 ? 0.137 -9.016 9.203 1.00 62.09 311 LYS A C 1
ATOM 2515 O O . LYS A 1 311 ? 0.104 -8.818 7.992 1.00 62.09 311 LYS A O 1
ATOM 2520 N N . ARG A 1 312 ? 1.213 -8.694 9.930 1.00 57.47 312 ARG A N 1
ATOM 2521 C CA . ARG A 1 312 ? 2.378 -7.998 9.352 1.00 57.47 312 ARG A CA 1
ATOM 2522 C C . ARG A 1 312 ? 3.502 -8.977 9.016 1.00 57.47 312 ARG A C 1
ATOM 2524 O O . ARG A 1 312 ? 4.083 -9.589 9.901 1.00 57.47 312 ARG A O 1
ATOM 2531 N N . MET A 1 313 ? 3.820 -9.088 7.723 1.00 38.50 313 MET A N 1
ATOM 2532 C CA . MET A 1 313 ? 4.969 -9.858 7.214 1.00 38.50 313 MET A CA 1
ATOM 2533 C C . MET A 1 313 ? 6.328 -9.234 7.573 1.00 38.50 313 MET A C 1
ATOM 2535 O O . MET A 1 313 ? 7.357 -9.908 7.500 1.00 38.50 313 MET A O 1
ATOM 2539 N N . ASP A 1 314 ? 6.354 -7.969 7.989 1.00 43.81 314 ASP A N 1
ATOM 2540 C CA . ASP A 1 314 ? 7.599 -7.270 8.263 1.00 43.81 314 ASP A CA 1
ATOM 2541 C C . ASP A 1 314 ? 8.014 -7.451 9.718 1.00 43.81 314 ASP A C 1
ATOM 2543 O O . ASP A 1 314 ? 7.366 -6.919 10.610 1.00 43.81 314 ASP A O 1
ATOM 2547 N N . ASN A 1 315 ? 9.107 -8.198 9.902 1.00 43.75 315 ASN A N 1
ATOM 2548 C CA . ASN A 1 315 ? 10.268 -8.098 10.809 1.00 43.75 315 ASN A CA 1
ATOM 2549 C C . ASN A 1 315 ? 10.331 -7.125 12.017 1.00 43.75 315 ASN A C 1
ATOM 2551 O O . ASN A 1 315 ? 11.351 -7.152 12.717 1.00 43.75 315 ASN A O 1
ATOM 2555 N N . PHE A 1 316 ? 9.335 -6.283 12.260 1.00 51.19 316 PHE A N 1
ATOM 2556 C CA . PHE A 1 316 ? 9.170 -5.402 13.403 1.00 51.19 316 PHE A CA 1
ATOM 2557 C C . PHE A 1 316 ? 8.269 -6.081 14.430 1.00 51.19 316 PHE A C 1
ATOM 2559 O O . PHE A 1 316 ? 7.118 -6.378 14.127 1.00 51.19 316 PHE A O 1
ATOM 2566 N N . ASP A 1 317 ? 8.786 -6.282 15.642 1.00 55.41 317 ASP A N 1
ATOM 2567 C CA . ASP A 1 317 ? 8.092 -7.030 16.689 1.00 55.41 317 ASP A CA 1
ATOM 2568 C C . ASP A 1 317 ? 6.627 -6.619 16.892 1.00 55.41 317 ASP A C 1
ATOM 2570 O O . ASP A 1 317 ? 6.233 -5.445 16.819 1.00 55.41 317 ASP A O 1
ATOM 2574 N N . ASN A 1 318 ? 5.864 -7.664 17.189 1.00 62.31 318 ASN A N 1
ATOM 2575 C CA . ASN A 1 318 ? 4.417 -7.823 17.280 1.00 62.31 318 ASN A CA 1
ATOM 2576 C C . ASN A 1 318 ? 3.695 -6.956 18.321 1.00 62.31 318 ASN A C 1
ATOM 2578 O O . ASN A 1 318 ? 2.500 -7.146 18.551 1.00 62.31 318 ASN A O 1
ATOM 2582 N N . ASP A 1 319 ? 4.397 -6.017 18.944 1.00 75.81 319 ASP A N 1
ATOM 2583 C CA . ASP A 1 319 ? 3.858 -5.149 19.976 1.00 75.81 319 ASP A CA 1
ATOM 2584 C C . ASP A 1 319 ? 3.873 -3.724 19.456 1.00 75.81 319 ASP A C 1
ATOM 2586 O O . ASP A 1 319 ? 4.923 -3.123 19.220 1.00 75.81 319 ASP A O 1
ATOM 2590 N N . TYR A 1 320 ? 2.687 -3.203 19.189 1.00 82.06 320 TYR A N 1
ATOM 2591 C CA . TYR A 1 320 ? 2.492 -1.861 18.680 1.00 82.06 320 TYR A CA 1
ATOM 2592 C C . TYR A 1 320 ? 2.364 -0.862 19.831 1.00 82.06 320 TYR A C 1
ATOM 2594 O O . TYR A 1 320 ? 2.948 0.211 19.773 1.00 82.06 320 TYR A O 1
ATOM 2602 N N . PHE A 1 321 ? 1.692 -1.220 20.919 1.00 89.50 321 PHE A N 1
ATOM 2603 C CA . PHE A 1 321 ? 1.545 -0.407 22.125 1.00 89.50 321 PHE A CA 1
ATOM 2604 C C . PHE A 1 321 ? 2.468 -0.903 23.235 1.00 89.50 321 PHE A C 1
ATOM 2606 O O . PHE A 1 321 ? 2.655 -2.107 23.382 1.00 89.50 321 PHE A O 1
ATOM 2613 N N . PHE A 1 322 ? 3.052 0.029 23.995 1.00 89.00 322 PHE A N 1
ATOM 2614 C CA . PHE A 1 322 ? 3.929 -0.307 25.126 1.00 89.00 322 PHE A CA 1
ATOM 2615 C C . PHE A 1 322 ? 3.135 -0.620 26.402 1.00 89.00 322 PHE A C 1
ATOM 2617 O O . PHE A 1 322 ? 3.447 -1.582 27.093 1.00 89.00 322 PHE A O 1
ATOM 2624 N N . ASP A 1 323 ? 2.134 0.214 26.680 1.00 91.56 323 ASP A N 1
ATOM 2625 C CA . ASP A 1 323 ? 1.211 0.182 27.816 1.00 91.56 323 ASP A CA 1
ATOM 2626 C C . ASP A 1 323 ? -0.144 0.782 27.366 1.00 91.56 323 ASP A C 1
ATOM 2628 O O . ASP A 1 323 ? -0.267 1.289 26.239 1.00 91.56 323 ASP A O 1
ATOM 2632 N N . GLY A 1 324 ? -1.160 0.737 28.226 1.00 92.25 324 GLY A N 1
ATOM 2633 C CA . GLY A 1 324 ? -2.494 1.280 27.978 1.00 92.25 324 GLY A CA 1
ATOM 2634 C C . GLY A 1 324 ? -2.513 2.798 27.817 1.00 92.25 324 GLY A C 1
ATOM 2635 O O . GLY A 1 324 ? -3.164 3.312 26.910 1.00 92.25 324 GLY A O 1
ATOM 2636 N N . ASN A 1 325 ? -1.716 3.537 28.593 1.00 92.31 325 ASN A N 1
ATOM 2637 C CA . ASN A 1 325 ? -1.607 4.993 28.436 1.00 92.31 325 ASN A CA 1
ATOM 2638 C C . ASN A 1 325 ? -1.071 5.371 27.040 1.00 92.31 325 ASN A C 1
ATOM 2640 O O . ASN A 1 325 ? -1.611 6.238 26.354 1.00 92.31 325 ASN A O 1
ATOM 2644 N N . HIS A 1 326 ? -0.045 4.670 26.560 1.00 90.38 326 HIS A N 1
ATOM 2645 C CA . HIS A 1 326 ? 0.487 4.829 25.211 1.00 90.38 326 HIS A CA 1
ATOM 2646 C C . HIS A 1 326 ? -0.557 4.462 24.152 1.00 90.38 326 HIS A C 1
ATOM 2648 O O . HIS A 1 326 ? -0.657 5.145 23.132 1.00 90.38 326 HIS A O 1
ATOM 2654 N N . CYS A 1 327 ? -1.356 3.420 24.393 1.00 92.25 327 CYS A N 1
ATOM 2655 C CA . CYS A 1 327 ? -2.487 3.068 23.540 1.00 92.25 327 CYS A CA 1
ATOM 2656 C C . CYS A 1 327 ? -3.512 4.206 23.448 1.00 92.25 327 CYS A C 1
ATOM 2658 O O . CYS A 1 327 ? -3.822 4.654 22.343 1.00 92.25 327 CYS A O 1
ATOM 2660 N N . ARG A 1 328 ? -3.951 4.748 24.589 1.00 92.69 328 ARG A N 1
ATOM 2661 C CA . ARG A 1 328 ? -4.889 5.878 24.677 1.00 92.69 328 ARG A CA 1
ATOM 2662 C C . ARG A 1 328 ? -4.374 7.120 23.953 1.00 92.69 328 ARG A C 1
ATOM 2664 O O . ARG A 1 328 ? -5.097 7.727 23.163 1.00 92.69 328 ARG A O 1
ATOM 2671 N N . GLN A 1 329 ? -3.111 7.484 24.172 1.00 91.12 329 GLN A N 1
ATOM 2672 C CA . GLN A 1 329 ? -2.487 8.643 23.524 1.00 91.12 329 GLN A CA 1
ATOM 2673 C C . GLN A 1 329 ? -2.440 8.496 22.000 1.00 91.12 329 GLN A C 1
ATOM 2675 O O . GLN A 1 329 ? -2.830 9.414 21.275 1.00 91.12 329 GLN A O 1
ATOM 2680 N N . LEU A 1 330 ? -2.010 7.332 21.501 1.00 90.25 330 LEU A N 1
ATOM 2681 C CA . LEU A 1 330 ? -1.969 7.067 20.061 1.00 90.25 330 LEU A CA 1
ATOM 2682 C C . LEU A 1 330 ? -3.372 7.017 19.452 1.00 90.25 330 LEU A C 1
ATOM 2684 O O . LEU A 1 330 ? -3.553 7.487 18.330 1.00 90.25 330 LEU A O 1
ATOM 2688 N N . PHE A 1 331 ? -4.365 6.510 20.185 1.00 91.94 331 PHE A N 1
ATOM 2689 C CA . PHE A 1 331 ? -5.762 6.543 19.762 1.00 91.94 331 PHE A CA 1
ATOM 2690 C C . PHE A 1 331 ? -6.275 7.979 19.607 1.00 91.94 331 PHE A C 1
ATOM 2692 O O . PHE A 1 331 ? -6.762 8.344 18.538 1.00 91.94 331 PHE A O 1
ATOM 2699 N N . LYS A 1 332 ? -6.071 8.835 20.617 1.00 91.12 332 LYS A N 1
ATOM 2700 C CA . LYS A 1 332 ? -6.447 10.259 20.567 1.00 91.12 332 LYS A CA 1
ATOM 2701 C C . LYS A 1 332 ? -5.770 10.990 19.404 1.00 91.12 332 LYS A C 1
ATOM 2703 O O . LYS A 1 332 ? -6.424 11.735 18.667 1.00 91.12 332 LYS A O 1
ATOM 2708 N N . GLN A 1 333 ? -4.471 10.748 19.203 1.00 88.75 333 GLN A N 1
ATOM 2709 C CA . GLN A 1 333 ? -3.723 11.298 18.070 1.00 88.75 333 GLN A CA 1
ATOM 2710 C C . GLN A 1 333 ? -4.312 10.819 16.737 1.00 88.75 333 GLN A C 1
ATOM 2712 O O . GLN A 1 333 ? -4.469 11.615 15.809 1.00 88.75 333 GLN A O 1
ATOM 2717 N N . ARG A 1 334 ? -4.663 9.531 16.640 1.00 89.94 334 ARG A N 1
ATOM 2718 C CA . ARG A 1 334 ? -5.230 8.940 15.428 1.00 89.94 334 ARG A CA 1
ATOM 2719 C C . ARG A 1 334 ? -6.609 9.508 15.104 1.00 89.94 334 ARG A C 1
ATOM 2721 O O . ARG A 1 334 ? -6.791 9.942 13.971 1.00 89.94 334 ARG A O 1
ATOM 2728 N N . LEU A 1 335 ? -7.522 9.588 16.074 1.00 91.31 335 LEU A N 1
ATOM 2729 C CA . LEU A 1 335 ? -8.840 10.210 15.895 1.00 91.31 335 LEU A CA 1
ATOM 2730 C C . LEU A 1 335 ? -8.712 11.657 15.420 1.00 91.31 335 LEU A C 1
ATOM 2732 O O . LEU A 1 335 ? -9.338 12.050 14.441 1.00 91.31 335 LEU A O 1
ATOM 2736 N N . SER A 1 336 ? -7.837 12.433 16.063 1.00 89.69 336 SER A N 1
ATOM 2737 C CA . SER A 1 336 ? -7.595 13.830 15.686 1.00 89.69 336 SER A CA 1
ATOM 2738 C C . SER A 1 336 ? -7.063 13.956 14.255 1.00 89.69 336 SER A C 1
ATOM 2740 O O . SER A 1 336 ? -7.454 14.863 13.528 1.00 89.69 336 SER A O 1
ATOM 2742 N N . SER A 1 337 ? -6.188 13.037 13.838 1.00 89.38 337 SER A N 1
ATOM 2743 C CA . SER A 1 337 ? -5.625 12.979 12.484 1.00 89.38 337 SER A CA 1
ATOM 2744 C C . SER A 1 337 ? -6.675 12.612 11.426 1.00 89.38 337 SER A C 1
ATOM 2746 O O . SER A 1 337 ? -6.692 13.229 10.362 1.00 89.38 337 SER A O 1
ATOM 2748 N N . ILE A 1 338 ? -7.565 11.657 11.735 1.00 91.12 338 ILE A N 1
ATOM 2749 C CA . ILE A 1 338 ? -8.680 11.236 10.867 1.00 91.12 338 ILE A CA 1
ATOM 2750 C C . ILE A 1 338 ? -9.694 12.371 10.709 1.00 91.12 338 ILE A C 1
ATOM 2752 O O . ILE A 1 338 ? -10.006 12.746 9.586 1.00 91.12 338 ILE A O 1
ATOM 2756 N N . ILE A 1 339 ? -10.153 12.955 11.820 1.00 90.25 339 ILE A N 1
ATOM 2757 C CA . ILE A 1 339 ? -11.151 14.037 11.823 1.00 90.25 339 ILE A CA 1
ATOM 2758 C C . ILE A 1 339 ? -10.626 15.280 11.099 1.00 90.25 339 ILE A C 1
ATOM 2760 O O . ILE A 1 339 ? -11.362 15.936 10.372 1.00 90.25 339 ILE A O 1
ATOM 2764 N N . ALA A 1 340 ? -9.344 15.605 11.271 1.00 87.00 340 ALA A N 1
ATOM 2765 C CA . ALA A 1 340 ? -8.718 16.715 10.558 1.00 87.00 340 ALA A CA 1
ATOM 2766 C C . ALA A 1 340 ? -8.370 16.385 9.091 1.00 87.00 340 ALA A C 1
ATOM 2768 O O . ALA A 1 340 ? -7.725 17.207 8.439 1.00 87.00 340 ALA A O 1
ATOM 2769 N N . ASP A 1 341 ? -8.719 15.186 8.610 1.00 82.56 341 ASP A N 1
ATOM 2770 C CA . ASP A 1 341 ? -8.440 14.660 7.270 1.00 82.56 341 ASP A CA 1
ATOM 2771 C C . ASP A 1 341 ? -6.969 14.836 6.827 1.00 82.56 341 ASP A C 1
ATOM 2773 O O . ASP A 1 341 ? -6.646 15.285 5.726 1.00 82.56 341 ASP A O 1
ATOM 2777 N N . ARG A 1 342 ? -6.022 14.515 7.724 1.00 72.75 342 ARG A N 1
ATOM 2778 C CA . ARG A 1 342 ? -4.577 14.738 7.509 1.00 72.75 342 ARG A CA 1
ATOM 2779 C C . ARG A 1 342 ? -3.855 13.512 6.929 1.00 72.75 342 ARG A C 1
ATOM 2781 O O . ARG A 1 342 ? -4.231 12.371 7.177 1.00 72.75 342 ARG A O 1
ATOM 2788 N N . LYS A 1 343 ? -2.729 13.764 6.233 1.00 65.56 343 LYS A N 1
ATOM 2789 C CA . LYS A 1 343 ? -1.673 12.839 5.727 1.00 65.56 343 LYS A CA 1
ATOM 2790 C C . LYS A 1 343 ? -2.127 11.564 4.989 1.00 65.56 343 LYS A C 1
ATOM 2792 O O . LYS A 1 343 ? -1.781 11.411 3.824 1.00 65.56 343 LYS A O 1
ATOM 2797 N N . LEU A 1 344 ? -2.812 10.636 5.663 1.00 69.00 344 LEU A N 1
ATOM 2798 C CA . LEU A 1 344 ? -3.255 9.346 5.112 1.00 69.00 344 LEU A CA 1
ATOM 2799 C C . LEU A 1 344 ? -4.711 9.326 4.633 1.00 69.00 344 LEU A C 1
ATOM 2801 O O . LEU A 1 344 ? -5.102 8.300 4.085 1.00 69.00 344 LEU A O 1
ATOM 2805 N N . ARG A 1 345 ? -5.469 10.414 4.840 1.00 81.56 345 ARG A N 1
ATOM 2806 C CA . ARG A 1 345 ? -6.875 10.616 4.437 1.00 81.56 345 ARG A CA 1
ATOM 2807 C C . ARG A 1 345 ? -7.742 9.359 4.558 1.00 81.56 345 ARG A C 1
ATOM 2809 O O . ARG A 1 345 ? -7.751 8.470 3.699 1.00 81.56 345 ARG A O 1
ATOM 2816 N N . LEU A 1 346 ? -8.487 9.293 5.655 1.00 90.50 346 LEU A N 1
ATOM 2817 C CA . LEU A 1 346 ? -9.415 8.202 5.950 1.00 90.50 346 LEU A CA 1
ATOM 2818 C C . LEU A 1 346 ? -10.853 8.728 6.044 1.00 90.50 346 LEU A C 1
ATOM 2820 O O . LEU A 1 346 ? -11.438 8.639 7.124 1.00 90.50 346 LEU A O 1
ATOM 2824 N N . PRO A 1 347 ? -11.411 9.303 4.960 1.00 91.00 347 PRO A N 1
ATOM 2825 C CA . PRO A 1 347 ? -12.746 9.886 5.010 1.00 91.00 347 PRO A CA 1
ATOM 2826 C C . PRO A 1 347 ? -13.832 8.867 5.381 1.00 91.00 347 PRO A C 1
ATOM 2828 O O . PRO A 1 347 ? -14.766 9.235 6.086 1.00 91.00 347 PRO A O 1
ATOM 2831 N N . GLU A 1 348 ? -13.643 7.581 5.059 1.00 91.12 348 GLU A N 1
ATOM 2832 C CA . GLU A 1 348 ? -14.521 6.474 5.475 1.00 91.12 348 GLU A CA 1
ATOM 2833 C C . GLU A 1 348 ? -14.698 6.397 6.995 1.00 91.12 348 GLU A C 1
ATOM 2835 O O . GLU A 1 348 ? -15.738 5.977 7.491 1.00 91.12 348 GLU A O 1
ATOM 2840 N N . LEU A 1 349 ? -13.650 6.745 7.749 1.00 92.50 349 LEU A N 1
ATOM 2841 C CA . LEU A 1 349 ? -13.636 6.611 9.203 1.00 92.50 349 LEU A CA 1
ATOM 2842 C C . LEU A 1 349 ? -14.020 7.905 9.913 1.00 92.50 349 LEU A C 1
ATOM 2844 O O . LEU A 1 349 ? -14.099 7.895 11.136 1.00 92.50 349 LEU A O 1
ATOM 2848 N N . ILE A 1 350 ? -14.238 9.016 9.199 1.00 92.69 350 ILE A N 1
ATOM 2849 C CA . ILE A 1 350 ? -14.571 10.304 9.824 1.00 92.69 350 ILE A CA 1
ATOM 2850 C C . ILE A 1 350 ? -15.842 10.203 10.682 1.00 92.69 350 ILE A C 1
ATOM 2852 O O . ILE A 1 350 ? -15.766 10.600 11.849 1.00 92.69 350 ILE A O 1
ATOM 2856 N N . PRO A 1 351 ? -16.973 9.647 10.194 1.00 91.69 351 PRO A N 1
ATOM 2857 C CA . PRO A 1 351 ? -18.190 9.546 11.002 1.00 91.69 351 PRO A CA 1
ATOM 2858 C C . PRO A 1 351 ? -17.966 8.738 12.285 1.00 91.69 351 PRO A C 1
ATOM 2860 O O . PRO A 1 351 ? -18.247 9.217 13.383 1.00 91.69 351 PRO A O 1
ATOM 2863 N N . PHE A 1 352 ? -17.344 7.565 12.158 1.00 92.50 352 PHE A N 1
ATOM 2864 C CA . PHE A 1 352 ? -17.058 6.689 13.292 1.00 92.50 352 PHE A CA 1
ATOM 2865 C C . PHE A 1 352 ? -16.031 7.298 14.262 1.00 92.50 352 PHE A C 1
ATOM 2867 O O . PHE A 1 352 ? -16.120 7.145 15.479 1.00 92.50 352 PHE A O 1
ATOM 2874 N N . ALA A 1 353 ? -15.065 8.065 13.749 1.00 92.50 353 ALA A N 1
ATOM 2875 C CA . ALA A 1 353 ? -14.100 8.779 14.576 1.00 92.50 353 ALA A CA 1
ATOM 2876 C C . ALA A 1 353 ? -14.759 9.890 15.400 1.00 92.50 353 ALA A C 1
ATOM 2878 O O . ALA A 1 353 ? -14.361 10.101 16.546 1.00 92.50 353 ALA A O 1
ATOM 2879 N N . HIS A 1 354 ? -15.757 10.586 14.849 1.00 93.31 354 HIS A N 1
ATOM 2880 C CA . HIS A 1 354 ? -16.547 11.557 15.605 1.00 93.31 354 HIS A CA 1
ATOM 2881 C C . HIS A 1 354 ? -17.357 10.895 16.719 1.00 93.31 354 HIS A C 1
ATOM 2883 O O . HIS A 1 354 ? -17.343 11.400 17.842 1.00 93.31 354 HIS A O 1
ATOM 2889 N N . GLU A 1 355 ? -17.997 9.761 16.432 1.00 92.69 355 GLU A N 1
ATOM 2890 C CA . GLU A 1 355 ? -18.749 8.979 17.416 1.00 92.69 355 GLU A CA 1
ATOM 2891 C C . GLU A 1 355 ? -17.861 8.546 18.591 1.00 92.69 355 GLU A C 1
ATOM 2893 O O . GLU A 1 355 ? -18.134 8.895 19.740 1.00 92.69 355 GLU A O 1
ATOM 2898 N N . LEU A 1 356 ? -16.735 7.879 18.309 1.00 91.88 356 LEU A N 1
ATOM 2899 C CA . LEU A 1 356 ? -15.812 7.424 19.353 1.00 91.88 356 LEU A CA 1
ATOM 2900 C C . LEU A 1 356 ? -15.179 8.581 20.123 1.00 91.88 356 LEU A C 1
ATOM 2902 O O . LEU A 1 356 ? -14.965 8.482 21.329 1.00 91.88 356 LEU A O 1
ATOM 2906 N N . ARG A 1 357 ? -14.886 9.698 19.451 1.00 91.31 357 ARG A N 1
ATOM 2907 C CA . ARG A 1 357 ? -14.363 10.888 20.125 1.00 91.31 357 ARG A CA 1
ATOM 2908 C C . ARG A 1 357 ? -15.361 11.438 21.143 1.00 91.31 357 ARG A C 1
ATOM 2910 O O . ARG A 1 357 ? -14.944 11.785 22.247 1.00 91.31 357 ARG A O 1
ATOM 2917 N N . ALA A 1 358 ? -16.635 11.533 20.761 1.00 89.19 358 ALA A N 1
ATOM 2918 C CA . ALA A 1 358 ? -17.697 12.010 21.637 1.00 89.19 358 ALA A CA 1
ATOM 2919 C C . ALA A 1 358 ? -17.900 11.056 22.819 1.00 89.19 358 ALA A C 1
ATOM 2921 O O . ALA A 1 358 ? -17.938 11.496 23.965 1.00 89.19 358 ALA A O 1
ATOM 2922 N N . ALA A 1 359 ? -17.946 9.753 22.551 1.00 88.38 359 ALA A N 1
ATOM 2923 C CA . ALA A 1 359 ? -18.196 8.747 23.571 1.00 88.38 359 ALA A CA 1
ATOM 2924 C C . ALA A 1 359 ? -17.026 8.588 24.569 1.00 88.38 359 ALA A C 1
ATOM 2926 O O . ALA A 1 359 ? -17.245 8.352 25.753 1.00 88.38 359 ALA A O 1
ATOM 2927 N N . CYS A 1 360 ? -15.777 8.798 24.137 1.00 85.94 360 CYS A N 1
ATOM 2928 C CA . CYS A 1 360 ? -14.606 8.836 25.024 1.00 85.94 360 CYS A CA 1
ATOM 2929 C C . CYS A 1 360 ? -14.394 10.183 25.746 1.00 85.94 360 CYS A C 1
ATOM 2931 O O . CYS A 1 360 ? -13.369 10.348 26.410 1.00 85.94 360 CYS A O 1
ATOM 2933 N N . GLY A 1 361 ? -15.286 11.168 25.580 1.00 83.69 361 GLY A N 1
ATOM 2934 C CA . GLY A 1 361 ? -15.162 12.474 26.240 1.00 83.69 361 GLY A CA 1
ATOM 2935 C C . GLY A 1 361 ? -13.918 13.273 25.826 1.00 83.69 361 GLY A C 1
ATOM 2936 O O . GLY A 1 361 ? -13.421 14.102 26.585 1.00 83.69 361 GLY A O 1
ATOM 2937 N N . PHE A 1 362 ? -13.367 13.029 24.631 1.00 81.69 362 PHE A N 1
ATOM 2938 C CA . PHE A 1 362 ? -12.191 13.755 24.143 1.00 81.69 362 PHE A CA 1
ATOM 2939 C C . PHE A 1 362 ? -12.598 15.118 23.568 1.00 81.69 362 PHE A C 1
ATOM 2941 O O . PHE A 1 362 ? -12.706 15.300 22.347 1.00 81.69 362 PHE A O 1
ATOM 2948 N N . ASP A 1 363 ? -12.808 16.083 24.459 1.00 69.12 363 ASP A N 1
ATOM 2949 C CA . ASP A 1 363 ? -13.201 17.450 24.120 1.00 69.12 363 ASP A CA 1
ATOM 2950 C C . ASP A 1 363 ? -12.226 18.145 23.148 1.00 69.12 363 ASP A C 1
ATOM 2952 O O . ASP A 1 363 ? -11.044 17.811 23.006 1.00 69.12 363 ASP A O 1
ATOM 2956 N N . SER A 1 364 ? -12.725 19.162 22.442 1.00 54.94 364 SER A N 1
ATOM 2957 C CA . SER A 1 364 ? -11.951 19.993 21.503 1.00 54.94 364 SER A CA 1
ATOM 2958 C C . SER A 1 364 ? -10.848 20.831 22.152 1.00 54.94 364 SER A C 1
ATOM 2960 O O . SER A 1 364 ? -9.987 21.339 21.436 1.00 54.94 364 SER A O 1
ATOM 2962 N N . LYS A 1 365 ? -10.837 20.938 23.485 1.00 48.31 365 LYS A N 1
ATOM 2963 C CA . LYS A 1 365 ? -9.921 21.792 24.254 1.00 48.31 365 LYS A CA 1
ATOM 2964 C C . LYS A 1 365 ? -8.531 21.198 24.494 1.00 48.31 365 LYS A C 1
ATOM 2966 O O . LYS A 1 365 ? -7.625 21.946 24.834 1.00 48.31 365 LYS A O 1
ATOM 2971 N N . ASP A 1 366 ? -8.334 19.905 24.247 1.00 48.38 366 ASP A N 1
ATOM 2972 C CA . ASP A 1 366 ? -7.045 19.236 24.480 1.00 48.38 366 ASP A CA 1
ATOM 2973 C C . ASP A 1 366 ? -6.100 19.243 23.262 1.00 48.38 366 ASP A C 1
ATOM 2975 O O . ASP A 1 366 ? -5.196 18.409 23.160 1.00 48.38 366 ASP A O 1
ATOM 2979 N N . GLN A 1 367 ? -6.321 20.133 22.293 1.00 40.69 367 GLN A N 1
ATOM 2980 C CA . GLN A 1 367 ? -5.391 20.325 21.182 1.00 40.69 367 GLN A CA 1
ATOM 2981 C C . GLN A 1 367 ? -4.289 21.307 21.601 1.00 40.69 367 GLN A C 1
ATOM 2983 O O . GLN A 1 367 ? -4.461 22.518 21.479 1.00 40.69 367 GLN A O 1
ATOM 2988 N N . VAL A 1 368 ? -3.164 20.771 22.086 1.00 33.59 368 VAL A N 1
ATOM 2989 C CA . VAL A 1 368 ? -1.857 21.454 22.101 1.00 33.59 368 VAL A CA 1
ATOM 2990 C C . VAL A 1 368 ? -0.942 20.775 21.096 1.00 33.59 368 VAL A C 1
ATOM 2992 O O . VAL A 1 368 ? -0.870 19.523 21.125 1.00 33.59 368 VAL A O 1
#

InterPro domains:
  IPR001142 Yeast membrane protein DUP/COS [PF00674] (77-165)
  IPR001142 Yeast membrane protein DUP/COS [PF00674] (252-336)

Organism: NCBI:txid1266667